Protein AF-0000000068838422 (afdb_homodimer)

Secondary structure (DSSP, 8-state):
-------------------EEEE----PPPHHHHHHHHTT-S--EEEEETTEEEEE-HHHHHHH-HHHHHHHHSS--TT---EETT--HHHHHHHHHHHHHS-EEEEGGGHHHHHHHHHHTT-HHHHHHHHHHHHHT--TTTHHHHHHHHHHTT-HHHHHHHHHHHHHTHHHHTTSHHHHTS-HHHHHHHHH-TT---S-HHHHHHHHHHHHHH-TTS-HHHHHHHHTTS-GGGS-HHHHHHTGGG-HHHHSSTTHHHHHHHHHHHHHHTS-----TTS-GGGG----TTTS---EEEEESTTS-EEEEEEE-TTS-EEE----------------/-------------------EEEE----PPPHHHHHHHHTT-S--EEEEETTEEEEE-HHHHHHH-HHHHHHHHSS--TT---EETT--HHHHHHHHHHHHHS-EEEEGGGHHHHHHHHHHTT-HHHHHHHHHHHHHT--TTTHHHHHHHHHHTT-HHHHHHHHHHHHHTHHHHTTSHHHHTS-HHHHHHHHH-TT---S-HHHHHHHHHHHHHH-TTS-HHHHHHHHTTS-GGGS-HHHHHHTGGG-HHHHSSTTHHHHHHHHHHHHHHTS-----TTS-GGGG----TTTS---EEEEESTTS-EEEEEEE-TTS-EEE----------------

Radius of gyration: 43.27 Å; Cα contacts (8 Å, |Δi|>4): 949; chains: 2; bounding box: 102×124×89 Å

pLDDT: mean 77.4, std 23.77, range [22.72, 98.5]

Solvent-accessible surface area (backbone atoms only — not comparable to full-atom values): 37097 Å² total; per-residue (Å²): 135,80,76,72,69,75,74,76,76,70,78,76,76,76,81,75,81,73,62,64,44,77,37,51,73,46,55,32,40,31,67,36,37,42,52,30,50,78,67,63,49,75,44,67,33,43,40,32,24,70,92,37,79,42,74,37,45,54,50,61,51,26,22,64,20,69,54,36,31,46,66,66,61,68,74,54,54,81,81,53,60,54,68,47,79,96,33,54,43,70,46,50,53,33,48,50,37,20,56,38,59,11,32,30,66,41,45,60,88,44,44,65,57,40,38,53,44,24,59,72,47,49,29,64,52,53,29,50,35,42,50,52,53,49,56,73,66,60,36,58,90,45,11,58,59,41,27,50,50,14,59,76,69,70,34,64,68,40,28,52,48,18,49,50,34,34,24,62,37,26,58,66,30,50,72,36,71,61,46,44,68,48,54,68,71,55,51,39,53,50,54,62,39,49,57,34,21,38,97,42,52,57,54,51,46,50,32,41,51,48,35,45,66,68,35,72,84,55,50,70,67,56,48,48,54,42,57,42,41,37,38,55,50,68,40,55,63,69,49,44,65,67,48,51,56,68,32,63,75,38,58,71,34,91,57,28,63,56,52,52,51,53,28,47,47,26,64,71,63,76,38,84,54,75,83,51,85,87,47,53,73,17,51,58,49,72,78,44,60,49,46,49,78,72,71,36,68,40,52,53,59,101,77,49,74,38,66,26,50,7,44,61,43,90,88,66,48,62,47,64,46,83,67,68,85,78,63,74,78,72,79,72,71,82,81,126,135,81,74,73,70,74,74,73,73,71,75,74,78,74,83,72,81,73,61,64,44,76,37,51,74,46,55,33,41,32,66,37,38,43,52,31,50,77,68,64,48,75,44,66,35,44,39,33,22,70,93,38,79,43,73,37,45,53,50,61,52,24,23,64,20,69,56,36,31,47,66,66,60,70,73,54,55,83,82,53,60,53,69,48,79,97,33,54,43,69,46,50,52,32,49,49,37,20,56,38,60,12,32,29,66,41,46,60,89,44,45,66,56,40,38,54,43,23,57,73,46,49,29,64,51,53,30,52,34,41,49,51,53,50,53,74,66,59,38,59,91,45,11,58,59,42,27,51,49,14,60,76,69,68,34,65,69,40,29,52,48,18,50,51,34,36,25,63,36,24,59,66,30,49,72,36,70,60,46,44,67,48,53,67,71,56,52,38,55,50,54,62,39,47,57,34,21,36,97,41,52,58,53,52,43,51,33,41,52,48,34,46,67,68,36,72,83,54,50,70,67,57,48,47,54,43,56,41,41,37,39,56,49,67,40,54,62,68,49,45,65,67,47,51,56,68,32,63,74,38,59,71,33,94,57,27,65,55,53,53,50,52,29,48,47,27,63,71,63,74,38,84,54,76,81,51,87,86,46,55,74,17,50,60,51,71,79,43,58,47,46,48,78,71,70,36,68,40,51,52,60,101,76,48,73,38,64,25,50,6,45,61,43,93,88,67,48,64,45,65,44,85,66,68,86,77,64,73,78,72,76,70,71,81,83,123

Nearest PDB structures (foldseek):
  8h37-assembly1_A  TM=8.220E-01  e=5.687E-12  Homo sapiens
  3i3n-assembly1_A  TM=7.147E-01  e=2.020E-12  Homo sapiens
  4ap2-assembly1_A  TM=6.860E-01  e=3.474E-12  Homo sapiens
  4apf-assembly1_A-2  TM=6.797E-01  e=4.905E-12  Homo sapiens
  8h37-assembly1_P  TM=6.971E-01  e=8.864E-12  Homo sapiens

Sequence (672 aa):
MASKRPRPAEPDRAAGERPTVTLNGGEPCPAGQVNLWRAGKLCDATVHADGRAFQVHRAVLAGASEFMTALFTSGMRDSDEPTISEVAGDVFSALLEWIYCGECRVEVALLGGMLDASSRLQLPSLQNATVEALVQGIGTSNAAQYWECGDAHNIPRLVEAAKAAALQSFGEFSTGVAFDALPVGRVCELLKSDDLMADSEEVVFRAAARWAAANSSASEEEVEAVYSLVKYSLLPAAFLSSVVEQDPPLATHPRGGWIVARSLKAHIDQAPSPRDPGLPTGWWAEERTASSGRVYKVYYGPNGEYAESGRISRNGSVILMQQDALKPASKGRPQRMASKRPRPAEPDRAAGERPTVTLNGGEPCPAGQVNLWRAGKLCDATVHADGRAFQVHRAVLAGASEFMTALFTSGMRDSDEPTISEVAGDVFSALLEWIYCGECRVEVALLGGMLDASSRLQLPSLQNATVEALVQGIGTSNAAQYWECGDAHNIPRLVEAAKAAALQSFGEFSTGVAFDALPVGRVCELLKSDDLMADSEEVVFRAAARWAAANSSASEEEVEAVYSLVKYSLLPAAFLSSVVEQDPPLATHPRGGWIVARSLKAHIDQAPSPRDPGLPTGWWAEERTASSGRVYKVYYGPNGEYAESGRISRNGSVILMQQDALKPASKGRPQR

InterPro domains:
  IPR000210 BTB/POZ domain [PF00651] (36-136)
  IPR000210 BTB/POZ domain [PS50097] (43-108)
  IPR000210 BTB/POZ domain [SM00225] (43-138)
  IPR011333 SKP1/BTB/POZ domain superfamily [G3DSA:3.30.710.10] (32-166)
  IPR011333 SKP1/BTB/POZ domain superfamily [SSF54695] (35-137)
  IPR011705 BTB/Kelch-associated [PF07707] (145-245)
  IPR011705 BTB/Kelch-associated [SM00875] (143-245)
  IPR030609 Kelch-like protein 33, BACK domain [cd18472] (141-206)

Organism: Emiliania huxleyi (strain CCMP1516) (NCBI:txid280463)

Foldseek 3Di:
DPPPPPDPDPPDDDPPPFDKDKFAQEDADDPVQLVCLVVLHPQQAWEAEPNDIGGHNLCLQLVQDVLSVCVSPVPDDSPDHHYDYPAHPLLVVQVVCCSHGRMGMDGPVCLLSNLVVCLVSVRVSRNVSSLVVLLVPAALVCLLVQLVSCVVSVPVSSVVSSLLRCQLPVLVNLPDVSLLPDDLVSLLVSLQALQRADLFLVSLQVSLLSSCVSCVVDDLVSSCSSNLSRQLLRDDLVCLVPPQCPRVSLVPDPCSVVLSVVSNVCVVVVHQPPCPVVRRPSPSDDRRPNNVPPQAQQQDDPVSPHTFRFDQDPVRDTHGDPDDPPDPPPPPDPDD/DPPPPPDDPPPDDDPPPQDKDKFAQEDADDPVQLVCLVVLHPQQAWEAEPNDIGGHNLCLQLVQDVLSVCVSPVPDDSPDHHYDYPAHPLLVVQVVCCSHGRMGMDGPVCLLSNLVVCLVSVRVSRNVSSLVVLLVVAALVCLLVQLVSCVVSVPVVSVVSSLLRCQLPVLVNLPDVSLLPDDLVSLLVSLQALQRADLFLVSLQVSLLSSCVSCVVDDLVSSCSSNLSRQLLRDDLVCLVPPQCPRVSLVPDPCSVVLSVVSNVCVVVVHQPPCPVVRRPSHSDDRRPNNVPPQAQQQDDPVSPHTFRFDQDPVRDTHGDPDDPPDPPPPPDPDD

Structure (mmCIF, N/CA/C/O backbone):
data_AF-0000000068838422-model_v1
#
loop_
_entity.id
_entity.type
_entity.pdbx_description
1 polymer 'BTB domain-containing protein'
#
loop_
_atom_site.group_PDB
_atom_site.id
_atom_site.type_symbol
_atom_site.label_atom_id
_atom_site.label_alt_id
_atom_site.label_comp_id
_atom_site.label_asym_id
_atom_site.label_entity_id
_atom_site.label_seq_id
_atom_site.pdbx_PDB_ins_code
_atom_site.Cartn_x
_atom_site.Cartn_y
_atom_site.Cartn_z
_atom_site.occupancy
_atom_site.B_iso_or_equiv
_atom_site.auth_seq_id
_atom_site.auth_comp_id
_atom_site.auth_asym_id
_atom_site.auth_atom_id
_atom_site.pdbx_PDB_model_num
ATOM 1 N N . MET A 1 1 ? 31.125 -52.062 40.375 1 23.75 1 MET A N 1
ATOM 2 C CA . MET A 1 1 ? 30 -51.969 39.438 1 23.75 1 MET A CA 1
ATOM 3 C C . MET A 1 1 ? 30.031 -50.656 38.688 1 23.75 1 MET A C 1
ATOM 5 O O . MET A 1 1 ? 30 -49.562 39.281 1 23.75 1 MET A O 1
ATOM 9 N N . ALA A 1 2 ? 30.766 -50.656 37.531 1 31.17 2 ALA A N 1
ATOM 10 C CA . ALA A 1 2 ? 31.25 -49.656 36.562 1 31.17 2 ALA A CA 1
ATOM 11 C C . ALA A 1 2 ? 30.078 -48.938 35.906 1 31.17 2 ALA A C 1
ATOM 13 O O . ALA A 1 2 ? 29.156 -49.562 35.375 1 31.17 2 ALA A O 1
ATOM 14 N N . SER A 1 3 ? 29.688 -47.781 36.562 1 28.62 3 SER A N 1
ATOM 15 C CA . SER A 1 3 ? 28.594 -46.875 36.219 1 28.62 3 SER A CA 1
ATOM 16 C C . SER A 1 3 ? 28.609 -46.531 34.75 1 28.62 3 SER A C 1
ATOM 18 O O . SER A 1 3 ? 29.594 -46 34.219 1 28.62 3 SER A O 1
ATOM 20 N N . LYS A 1 4 ? 28.234 -47.594 33.938 1 32.06 4 LYS A N 1
ATOM 21 C CA . LYS A 1 4 ? 28.234 -47.344 32.469 1 32.06 4 LYS A CA 1
ATOM 22 C C . LYS A 1 4 ? 27.641 -45.969 32.156 1 32.06 4 LYS A C 1
ATOM 24 O O . LYS A 1 4 ? 26.547 -45.625 32.594 1 32.06 4 LYS A O 1
ATOM 29 N N . ARG A 1 5 ? 28.547 -44.969 31.953 1 36.12 5 ARG A N 1
ATOM 30 C CA . ARG A 1 5 ? 28.25 -43.625 31.516 1 36.12 5 ARG A CA 1
ATOM 31 C C . ARG A 1 5 ? 27.266 -43.625 30.359 1 36.12 5 ARG A C 1
ATOM 33 O O . ARG A 1 5 ? 27.5 -44.25 29.328 1 36.12 5 ARG A O 1
ATOM 40 N N . PRO A 1 6 ? 25.969 -43.656 30.703 1 37.97 6 PRO A N 1
ATOM 41 C CA . PRO A 1 6 ? 25.109 -43.75 29.531 1 37.97 6 PRO A CA 1
ATOM 42 C C . PRO A 1 6 ? 25.578 -42.875 28.375 1 37.97 6 PRO A C 1
ATOM 44 O O . PRO A 1 6 ? 26.234 -41.844 28.609 1 37.97 6 PRO A O 1
ATOM 47 N N . ARG A 1 7 ? 25.781 -43.469 27.203 1 37.19 7 ARG A N 1
ATOM 48 C CA . ARG A 1 7 ? 26.203 -42.875 25.938 1 37.19 7 ARG A CA 1
ATOM 49 C C . ARG A 1 7 ? 25.406 -41.594 25.656 1 37.19 7 ARG A C 1
ATOM 51 O O . ARG A 1 7 ? 24.203 -41.562 25.875 1 37.19 7 ARG A O 1
ATOM 58 N N . PRO A 1 8 ? 26.094 -40.469 25.688 1 34.47 8 PRO A N 1
ATOM 59 C CA . PRO A 1 8 ? 25.406 -39.219 25.422 1 34.47 8 PRO A CA 1
ATOM 60 C C . PRO A 1 8 ? 24.422 -39.312 24.25 1 34.47 8 PRO A C 1
ATOM 62 O O . PRO A 1 8 ? 24.688 -40 23.281 1 34.47 8 PRO A O 1
ATOM 65 N N . ALA A 1 9 ? 23.125 -39.25 24.469 1 32.56 9 ALA A N 1
ATOM 66 C CA . ALA A 1 9 ? 22.078 -39.281 23.438 1 32.56 9 ALA A CA 1
ATOM 67 C C . ALA A 1 9 ? 22.516 -38.469 22.219 1 32.56 9 ALA A C 1
ATOM 69 O O . ALA A 1 9 ? 23.141 -37.406 22.344 1 32.56 9 ALA A O 1
ATOM 70 N N . GLU A 1 10 ? 22.938 -39.094 21.172 1 32.84 10 GLU A N 1
ATOM 71 C CA . GLU A 1 10 ? 23.266 -38.5 19.875 1 32.84 10 GLU A CA 1
ATOM 72 C C . GLU A 1 10 ? 22.312 -37.344 19.547 1 32.84 10 GLU A C 1
ATOM 74 O O . GLU A 1 10 ? 21.109 -37.438 19.734 1 32.84 10 GLU A O 1
ATOM 79 N N . PRO A 1 11 ? 22.75 -36.062 19.656 1 34.38 11 PRO A N 1
ATOM 80 C CA . PRO A 1 11 ? 21.844 -34.938 19.406 1 34.38 11 PRO A CA 1
ATOM 81 C C . PRO A 1 11 ? 20.859 -35.219 18.266 1 34.38 11 PRO A C 1
ATOM 83 O O . PRO A 1 11 ? 21.188 -35.938 17.328 1 34.38 11 PRO A O 1
ATOM 86 N N . ASP A 1 12 ? 19.562 -35.344 18.516 1 32.53 12 ASP A N 1
ATOM 87 C CA . ASP A 1 12 ? 18.438 -35.469 17.578 1 32.53 12 ASP A CA 1
ATOM 88 C C . ASP A 1 12 ? 18.719 -34.688 16.281 1 32.53 12 ASP A C 1
ATOM 90 O O . ASP A 1 12 ? 19.188 -33.562 16.328 1 32.53 12 ASP A O 1
ATOM 94 N N . ARG A 1 13 ? 19.094 -35.281 15.172 1 32.53 13 ARG A N 1
ATOM 95 C CA . ARG A 1 13 ? 19.234 -34.75 13.828 1 32.53 13 ARG A CA 1
ATOM 96 C C . ARG A 1 13 ? 18.328 -33.531 13.633 1 32.53 13 ARG A C 1
ATOM 98 O O . ARG A 1 13 ? 17.125 -33.594 13.883 1 32.53 13 ARG A O 1
ATOM 105 N N . ALA A 1 14 ? 18.766 -32.312 13.672 1 35.38 14 ALA A N 1
ATOM 106 C CA . ALA A 1 14 ? 18.172 -31.016 13.445 1 35.38 14 ALA A CA 1
ATOM 107 C C . ALA A 1 14 ? 17.031 -31.094 12.422 1 35.38 14 ALA A C 1
ATOM 109 O O . ALA A 1 14 ? 17.188 -31.688 11.359 1 35.38 14 ALA A O 1
ATOM 110 N N . ALA A 1 15 ? 15.711 -31.141 12.617 1 38.88 15 ALA A N 1
ATOM 111 C CA . ALA A 1 15 ? 14.484 -31.188 11.828 1 38.88 15 ALA A CA 1
ATOM 112 C C . ALA A 1 15 ? 14.664 -30.453 10.5 1 38.88 15 ALA A C 1
ATOM 114 O O . ALA A 1 15 ? 14.961 -29.266 10.469 1 38.88 15 ALA A O 1
ATOM 115 N N . GLY A 1 16 ? 15.234 -30.75 9.484 1 46.84 16 GLY A N 1
ATOM 116 C CA . GLY A 1 16 ? 15.625 -30.25 8.172 1 46.84 16 GLY A CA 1
ATOM 117 C C . GLY A 1 16 ? 14.672 -29.219 7.617 1 46.84 16 GLY A C 1
ATOM 118 O O . GLY A 1 16 ? 13.453 -29.406 7.652 1 46.84 16 GLY A O 1
ATOM 119 N N . GLU A 1 17 ? 14.898 -27.812 7.688 1 62.41 17 GLU A N 1
ATOM 120 C CA . GLU A 1 17 ? 14.172 -26.594 7.332 1 62.41 17 GLU A CA 1
ATOM 121 C C . GLU A 1 17 ? 13.453 -26.75 5.996 1 62.41 17 GLU A C 1
ATOM 123 O O . GLU A 1 17 ? 14.07 -27.109 4.992 1 62.41 17 GLU A O 1
ATOM 128 N N . ARG A 1 18 ? 12.172 -27.125 5.953 1 76.31 18 ARG A N 1
ATOM 129 C CA . ARG A 1 18 ? 11.367 -27.25 4.742 1 76.31 18 ARG A CA 1
ATOM 130 C C . ARG A 1 18 ? 11.484 -26 3.873 1 76.31 18 ARG A C 1
ATOM 132 O O . ARG A 1 18 ? 11.398 -24.875 4.371 1 76.31 18 ARG A O 1
ATOM 139 N N . PRO A 1 19 ? 11.969 -26.203 2.566 1 89.12 19 PRO A N 1
ATOM 140 C CA . PRO A 1 19 ? 12.117 -25.047 1.676 1 89.12 19 PRO A CA 1
ATOM 141 C C . PRO A 1 19 ? 10.828 -24.219 1.557 1 89.12 19 PRO A C 1
ATOM 143 O O . PRO A 1 19 ? 9.734 -24.781 1.494 1 89.12 19 PRO A O 1
ATOM 146 N N . THR A 1 20 ? 10.992 -22.953 1.799 1 93.88 20 THR A N 1
ATOM 147 C CA . THR A 1 20 ? 9.852 -22.047 1.7 1 93.88 20 THR A CA 1
ATOM 148 C C . THR A 1 20 ? 10.07 -21.031 0.588 1 93.88 20 THR A C 1
ATOM 150 O O . THR A 1 20 ? 11.203 -20.812 0.154 1 93.88 20 THR A O 1
ATOM 153 N N . VAL A 1 21 ? 8.992 -20.562 0.045 1 94.38 21 VAL A N 1
ATOM 154 C CA . VAL A 1 21 ? 9.008 -19.484 -0.948 1 94.38 21 VAL A CA 1
ATOM 155 C C . VAL A 1 21 ? 8.078 -18.359 -0.509 1 94.38 21 VAL A C 1
ATOM 157 O O . VAL A 1 21 ? 7.066 -18.609 0.153 1 94.38 21 VAL A O 1
ATOM 160 N N . THR A 1 22 ? 8.492 -17.156 -0.854 1 96.69 22 THR A N 1
ATOM 161 C CA . THR A 1 22 ? 7.652 -16 -0.561 1 96.69 22 THR A CA 1
ATOM 162 C C . THR A 1 22 ? 6.809 -15.625 -1.774 1 96.69 22 THR A C 1
ATOM 164 O O . THR A 1 22 ? 7.332 -15.469 -2.879 1 96.69 22 THR A O 1
ATOM 167 N N . LEU A 1 23 ? 5.504 -15.555 -1.594 1 97.44 23 LEU A N 1
ATOM 168 C CA . LEU A 1 23 ? 4.586 -15.109 -2.635 1 97.44 23 LEU A CA 1
ATOM 169 C C . LEU A 1 23 ? 4.18 -13.656 -2.414 1 97.44 23 LEU A C 1
ATOM 171 O O . LEU A 1 23 ? 3.664 -13.305 -1.35 1 97.44 23 LEU A O 1
ATOM 175 N N . ASN A 1 24 ? 4.434 -12.836 -3.418 1 96.19 24 ASN A N 1
ATOM 176 C CA . ASN A 1 24 ? 4.129 -11.414 -3.342 1 96.19 24 ASN A CA 1
ATOM 177 C C . ASN A 1 24 ? 2.977 -11.039 -4.273 1 96.19 24 ASN A C 1
ATOM 179 O O . ASN A 1 24 ? 2.24 -11.906 -4.738 1 96.19 24 ASN A O 1
ATOM 183 N N . GLY A 1 25 ? 2.693 -9.719 -4.34 1 94.75 25 GLY A N 1
ATOM 184 C CA . GLY A 1 25 ? 1.744 -9.234 -5.328 1 94.75 25 GLY A CA 1
ATOM 185 C C . GLY A 1 25 ? 0.389 -8.891 -4.738 1 94.75 25 GLY A C 1
ATOM 186 O O . GLY A 1 25 ? -0.526 -8.5 -5.465 1 94.75 25 GLY A O 1
ATOM 187 N N . GLY A 1 26 ? 0.21 -9.094 -3.482 1 95.62 26 GLY A N 1
ATOM 188 C CA . GLY A 1 26 ? -1.042 -8.719 -2.844 1 95.62 26 GLY A CA 1
ATOM 189 C C . GLY A 1 26 ? -1.088 -7.258 -2.434 1 95.62 26 GLY A C 1
ATOM 190 O O . GLY A 1 26 ? -0.073 -6.559 -2.488 1 95.62 26 GLY A O 1
ATOM 191 N N . GLU A 1 27 ? -2.295 -6.746 -2.146 1 95.81 27 GLU A N 1
ATOM 192 C CA . GLU A 1 27 ? -2.506 -5.418 -1.574 1 95.81 27 GLU A CA 1
ATOM 193 C C . GLU A 1 27 ? -2.627 -5.488 -0.055 1 95.81 27 GLU A C 1
ATOM 195 O O . GLU A 1 27 ? -3.67 -5.879 0.473 1 95.81 27 GLU A O 1
ATOM 200 N N . PRO A 1 28 ? -1.586 -5.059 0.592 1 96.56 28 PRO A N 1
ATOM 201 C CA . PRO A 1 28 ? -1.624 -5.199 2.049 1 96.56 28 PRO A CA 1
ATOM 202 C C . PRO A 1 28 ? -2.633 -4.262 2.709 1 96.56 28 PRO A C 1
ATOM 204 O O . PRO A 1 28 ? -2.84 -3.143 2.234 1 96.56 28 PRO A O 1
ATOM 207 N N . CYS A 1 29 ? -3.223 -4.719 3.693 1 97.5 29 CYS A N 1
ATOM 208 C CA . CYS A 1 29 ? -3.984 -3.852 4.586 1 97.5 29 CYS A CA 1
ATOM 209 C C . CYS A 1 29 ? -3.057 -2.941 5.383 1 97.5 29 CYS A C 1
ATOM 211 O O . CYS A 1 29 ? -1.869 -3.234 5.531 1 97.5 29 CYS A O 1
ATOM 213 N N . PRO A 1 30 ? -3.635 -1.806 5.875 1 96.69 30 PRO A N 1
ATOM 214 C CA . PRO A 1 30 ? -2.828 -0.974 6.773 1 96.69 30 PRO A CA 1
ATOM 215 C C . PRO A 1 30 ? -2.326 -1.738 7.996 1 96.69 30 PRO A C 1
ATOM 217 O O . PRO A 1 30 ? -3.016 -2.629 8.5 1 96.69 30 PRO A O 1
ATOM 220 N N . ALA A 1 31 ? -1.214 -1.3 8.469 1 96.12 31 ALA A N 1
ATOM 221 C CA . ALA A 1 31 ? -0.519 -2 9.539 1 96.12 31 ALA A CA 1
ATOM 222 C C . ALA A 1 31 ? -1.41 -2.133 10.773 1 96.12 31 ALA A C 1
ATOM 224 O O . ALA A 1 31 ? -1.403 -3.17 11.445 1 96.12 31 ALA A O 1
ATOM 225 N N . GLY A 1 32 ? -2.107 -1.144 11.039 1 95.69 32 GLY A N 1
ATOM 226 C CA . GLY A 1 32 ? -2.982 -1.193 12.203 1 95.69 32 GLY A CA 1
ATOM 227 C C . GLY A 1 32 ? -4.039 -2.277 12.109 1 95.69 32 GLY A C 1
ATOM 228 O O . GLY A 1 32 ? -4.34 -2.949 13.094 1 95.69 32 GLY A O 1
ATOM 229 N N . GLN A 1 33 ? -4.555 -2.422 10.953 1 95.94 33 GLN A N 1
ATOM 230 C CA . GLN A 1 33 ? -5.562 -3.453 10.727 1 95.94 33 GLN A CA 1
ATOM 231 C C . GLN A 1 33 ? -4.957 -4.848 10.836 1 95.94 33 GLN A C 1
ATOM 233 O O . GLN A 1 33 ? -5.578 -5.762 11.383 1 95.94 33 GLN A O 1
ATOM 238 N N . VAL A 1 34 ? -3.762 -5.02 10.32 1 97.69 34 VAL A N 1
ATOM 239 C CA . VAL A 1 34 ? -3.053 -6.289 10.406 1 97.69 34 VAL A CA 1
ATOM 240 C C . VAL A 1 34 ? -2.799 -6.645 11.867 1 97.69 34 VAL A C 1
ATOM 242 O O . VAL A 1 34 ? -2.986 -7.793 12.273 1 97.69 34 VAL A O 1
ATOM 245 N N . ASN A 1 35 ? -2.408 -5.641 12.609 1 97.06 35 ASN A N 1
ATOM 246 C CA . ASN A 1 35 ? -2.146 -5.855 14.031 1 97.06 35 ASN A CA 1
ATOM 247 C C . ASN A 1 35 ? -3.408 -6.289 14.773 1 97.06 35 ASN A C 1
ATOM 249 O O . ASN A 1 35 ? -3.35 -7.148 15.648 1 97.06 35 ASN A O 1
ATOM 253 N N . LEU A 1 36 ? -4.465 -5.684 14.414 1 96.31 36 LEU A N 1
ATOM 254 C CA . LEU A 1 36 ? -5.734 -6.07 15.023 1 96.31 36 LEU A CA 1
ATOM 255 C C . LEU A 1 36 ? -6.074 -7.52 14.688 1 96.31 36 LEU A C 1
ATOM 257 O O . LEU A 1 36 ? -6.504 -8.281 15.562 1 96.31 36 LEU A O 1
ATOM 261 N N . TRP A 1 37 ? -5.832 -7.945 13.469 1 97.38 37 TRP A N 1
ATOM 262 C CA . TRP A 1 37 ? -6.105 -9.305 13.023 1 97.38 37 TRP A CA 1
ATOM 263 C C . TRP A 1 37 ? -5.242 -10.312 13.789 1 97.38 37 TRP A C 1
ATOM 265 O O . TRP A 1 37 ? -5.75 -11.312 14.297 1 97.38 37 TRP A O 1
ATOM 275 N N . ARG A 1 38 ? -4.004 -9.984 13.883 1 96.81 38 ARG A N 1
ATOM 276 C CA . ARG A 1 38 ? -3.07 -10.883 14.562 1 96.81 38 ARG A CA 1
ATOM 277 C C . ARG A 1 38 ? -3.426 -11.023 16.047 1 96.81 38 ARG A C 1
ATOM 279 O O . ARG A 1 38 ? -3.23 -12.086 16.625 1 96.81 38 ARG A O 1
ATOM 286 N N . ALA A 1 39 ? -4.023 -9.992 16.562 1 95.06 39 ALA A N 1
ATOM 287 C CA . ALA A 1 39 ? -4.406 -10 17.969 1 95.06 39 ALA A CA 1
ATOM 288 C C . ALA A 1 39 ? -5.805 -10.586 18.156 1 95.06 39 ALA A C 1
ATOM 290 O O . ALA A 1 39 ? -6.281 -10.727 19.281 1 95.06 39 ALA A O 1
ATOM 291 N N . GLY A 1 40 ? -6.492 -10.93 17.078 1 94.62 40 GLY A N 1
ATOM 292 C CA . GLY A 1 40 ? -7.844 -11.453 17.141 1 94.62 40 GLY A CA 1
ATOM 293 C C . GLY A 1 40 ? -8.867 -10.422 17.578 1 94.62 40 GLY A C 1
ATOM 294 O O . GLY A 1 40 ? -9.906 -10.773 18.141 1 94.62 40 GLY A O 1
ATOM 295 N N . LYS A 1 41 ? -8.539 -9.125 17.391 1 93.06 41 LYS A N 1
ATOM 296 C CA . LYS A 1 41 ? -9.414 -8.047 17.844 1 93.06 41 LYS A CA 1
ATOM 297 C C . LYS A 1 41 ? -10.359 -7.609 16.719 1 93.06 41 LYS A C 1
ATOM 299 O O . LYS A 1 41 ? -9.945 -7.48 15.57 1 93.06 41 LYS A O 1
ATOM 304 N N . LEU A 1 42 ? -11.609 -7.496 17.094 1 91.56 42 LEU A N 1
ATOM 305 C CA . LEU A 1 42 ? -12.68 -6.973 16.25 1 91.56 42 LEU A CA 1
ATOM 306 C C . LEU A 1 42 ? -12.906 -7.879 15.039 1 91.56 42 LEU A C 1
ATOM 308 O O . LEU A 1 42 ? -13.336 -7.414 13.984 1 91.56 42 LEU A O 1
ATOM 312 N N . CYS A 1 43 ? -12.461 -9.086 15.102 1 93.38 43 CYS A N 1
ATOM 313 C CA . CYS A 1 43 ? -12.812 -10.047 14.062 1 93.38 43 CYS A CA 1
ATOM 314 C C . CYS A 1 43 ? -14.289 -10.406 14.117 1 93.38 43 CYS A C 1
ATOM 316 O O . CYS A 1 43 ? -14.773 -10.891 15.141 1 93.38 43 CYS A O 1
ATOM 318 N N . ASP A 1 44 ? -14.984 -10.188 13.086 1 90.19 44 ASP A N 1
ATOM 319 C CA . ASP A 1 44 ? -16.438 -10.328 13.117 1 90.19 44 ASP A CA 1
ATOM 320 C C . ASP A 1 44 ? -16.891 -11.57 12.352 1 90.19 44 ASP A C 1
ATOM 322 O O . ASP A 1 44 ? -18.078 -11.734 12.078 1 90.19 44 ASP A O 1
ATOM 326 N N . ALA A 1 45 ? -15.961 -12.445 11.969 1 92 45 ALA A N 1
ATOM 327 C CA . ALA A 1 45 ? -16.312 -13.688 11.297 1 92 45 ALA A CA 1
ATOM 328 C C . ALA A 1 45 ? -15.297 -14.789 11.617 1 92 45 ALA A C 1
ATOM 330 O O . ALA A 1 45 ? -14.141 -14.5 11.93 1 92 45 ALA A O 1
ATOM 331 N N . THR A 1 46 ? -15.758 -15.969 11.594 1 94.31 46 THR A N 1
ATOM 332 C CA . THR A 1 46 ? -14.93 -17.156 11.711 1 94.31 46 THR A CA 1
ATOM 333 C C . THR A 1 46 ? -15.094 -18.062 10.484 1 94.31 46 THR A C 1
ATOM 335 O O . THR A 1 46 ? -16.203 -18.422 10.117 1 94.31 46 THR A O 1
ATOM 338 N N . VAL A 1 47 ? -14.023 -18.344 9.852 1 94.38 47 VAL A N 1
ATOM 339 C CA . VAL A 1 47 ? -14.023 -19.203 8.672 1 94.38 47 VAL A CA 1
ATOM 340 C C . VAL A 1 47 ? -13.391 -20.547 9.008 1 94.38 47 VAL A C 1
ATOM 342 O O . VAL A 1 47 ? -12.359 -20.609 9.688 1 94.38 47 VAL A O 1
ATOM 345 N N . HIS A 1 48 ? -14.031 -21.609 8.547 1 94.75 48 HIS A N 1
ATOM 346 C CA . HIS A 1 48 ? -13.516 -22.953 8.805 1 94.75 48 HIS A CA 1
ATOM 347 C C . HIS A 1 48 ? -12.883 -23.547 7.547 1 94.75 48 HIS A C 1
ATOM 349 O O . HIS A 1 48 ? -13.453 -23.453 6.461 1 94.75 48 HIS A O 1
ATOM 355 N N . ALA A 1 49 ? -11.672 -24.062 7.684 1 93.81 49 ALA A N 1
ATOM 356 C CA . ALA A 1 49 ? -10.969 -24.766 6.625 1 93.81 49 ALA A CA 1
ATOM 357 C C . ALA A 1 49 ? -10.242 -26 7.176 1 93.81 49 ALA A C 1
ATOM 359 O O . ALA A 1 49 ? -9.398 -25.875 8.062 1 93.81 49 ALA A O 1
ATOM 360 N N . ASP A 1 50 ? -10.516 -27.156 6.684 1 94 50 ASP A N 1
ATOM 361 C CA . ASP A 1 50 ? -9.883 -28.406 7.082 1 94 50 ASP A CA 1
ATOM 362 C C . ASP A 1 50 ? -9.945 -28.609 8.594 1 94 50 ASP A C 1
ATOM 364 O O . ASP A 1 50 ? -8.93 -28.859 9.242 1 94 50 ASP A O 1
ATOM 368 N N . GLY A 1 51 ? -11.117 -28.297 9.195 1 91.38 51 GLY A N 1
ATOM 369 C CA . GLY A 1 51 ? -11.367 -28.5 10.617 1 91.38 51 GLY A CA 1
ATOM 370 C C . GLY A 1 51 ? -10.773 -27.422 11.492 1 91.38 51 GLY A C 1
ATOM 371 O O . GLY A 1 51 ? -10.914 -27.453 12.719 1 91.38 51 GLY A O 1
ATOM 372 N N . ARG A 1 52 ? -10.125 -26.516 10.938 1 95.44 52 ARG A N 1
ATOM 373 C CA . ARG A 1 52 ? -9.547 -25.406 11.688 1 95.44 52 ARG A CA 1
ATOM 374 C C . ARG A 1 52 ? -10.398 -24.141 11.555 1 95.44 52 ARG A C 1
ATOM 376 O O . ARG A 1 52 ? -10.977 -23.891 10.492 1 95.44 52 ARG A O 1
ATOM 383 N N . ALA A 1 53 ? -10.422 -23.406 12.633 1 96 53 ALA A N 1
ATOM 384 C CA . ALA A 1 53 ? -11.18 -22.156 12.656 1 96 53 ALA A CA 1
ATOM 385 C C . ALA A 1 53 ? -10.258 -20.953 12.586 1 96 53 ALA A C 1
ATOM 387 O O . ALA A 1 53 ? -9.242 -20.891 13.281 1 96 53 ALA A O 1
ATOM 388 N N . PHE A 1 54 ? -10.602 -19.969 11.719 1 96.75 54 PHE A N 1
ATOM 389 C CA . PHE A 1 54 ? -9.82 -18.766 11.539 1 96.75 54 PHE A CA 1
ATOM 390 C C . PHE A 1 54 ? -10.68 -17.516 11.766 1 96.75 54 PHE A C 1
ATOM 392 O O . PHE A 1 54 ? -11.703 -17.344 11.109 1 96.75 54 PHE A O 1
ATOM 399 N N . GLN A 1 55 ? -10.25 -16.719 12.734 1 96.31 55 GLN A N 1
ATOM 400 C CA . GLN A 1 55 ? -10.914 -15.445 12.961 1 96.31 55 GLN A CA 1
ATOM 401 C C . GLN A 1 55 ? -10.445 -14.391 11.961 1 96.31 55 GLN A C 1
ATOM 403 O O . GLN A 1 55 ? -9.242 -14.195 11.789 1 96.31 55 GLN A O 1
ATOM 408 N N . VAL A 1 56 ? -11.414 -13.727 11.289 1 96.38 56 VAL A N 1
ATOM 409 C CA . VAL A 1 56 ? -11.047 -12.773 10.25 1 96.38 56 VAL A CA 1
ATOM 410 C C . VAL A 1 56 ? -11.984 -11.57 10.297 1 96.38 56 VAL A C 1
ATOM 412 O O . VAL A 1 56 ? -13.008 -11.602 10.984 1 96.38 56 VAL A O 1
ATOM 415 N N . HIS A 1 57 ? -11.602 -10.484 9.773 1 95.44 57 HIS A N 1
ATOM 416 C CA . HIS A 1 57 ? -12.508 -9.375 9.492 1 95.44 57 HIS A CA 1
ATOM 417 C C . HIS A 1 57 ? -13.281 -9.602 8.195 1 95.44 57 HIS A C 1
ATOM 419 O O . HIS A 1 57 ? -12.688 -9.75 7.129 1 95.44 57 HIS A O 1
ATOM 425 N N . ARG A 1 58 ? -14.5 -9.602 8.219 1 93.88 58 ARG A N 1
ATOM 426 C CA . ARG A 1 58 ? -15.367 -9.922 7.094 1 93.88 58 ARG A CA 1
ATOM 427 C C . ARG A 1 58 ? -15.07 -9.023 5.898 1 93.88 58 ARG A C 1
ATOM 429 O O . ARG A 1 58 ? -14.953 -9.5 4.77 1 93.88 58 ARG A O 1
ATOM 436 N N . ALA A 1 59 ? -14.945 -7.766 6.172 1 94.12 59 ALA A N 1
ATOM 437 C CA . ALA A 1 59 ? -14.766 -6.785 5.102 1 94.12 59 ALA A CA 1
ATOM 438 C C . ALA A 1 59 ? -13.453 -7.02 4.363 1 94.12 59 ALA A C 1
ATOM 440 O O . ALA A 1 59 ? -13.359 -6.785 3.154 1 94.12 59 ALA A O 1
ATOM 441 N N . VAL A 1 60 ? -12.414 -7.457 5.098 1 97 60 VAL A N 1
ATOM 442 C CA . VAL A 1 60 ? -11.109 -7.699 4.488 1 97 60 VAL A CA 1
ATOM 443 C C . VAL A 1 60 ? -11.203 -8.867 3.512 1 97 60 VAL A C 1
ATOM 445 O O . VAL A 1 60 ? -10.773 -8.758 2.361 1 97 60 VAL A O 1
ATOM 448 N N . LEU A 1 61 ? -11.789 -9.984 3.93 1 96 61 LEU A N 1
ATOM 449 C CA . LEU A 1 61 ? -11.898 -11.148 3.061 1 96 61 LEU A CA 1
ATOM 450 C C . LEU A 1 61 ? -12.875 -10.883 1.914 1 96 61 LEU A C 1
ATOM 452 O O . LEU A 1 61 ? -12.594 -11.234 0.766 1 96 61 LEU A O 1
ATOM 456 N N . ALA A 1 62 ? -14.008 -10.242 2.246 1 95 62 ALA A N 1
ATOM 457 C CA . ALA A 1 62 ? -14.984 -9.922 1.21 1 95 62 ALA A CA 1
ATOM 458 C C . ALA A 1 62 ? -14.375 -9.031 0.134 1 95 62 ALA A C 1
ATOM 460 O O . ALA A 1 62 ? -14.688 -9.172 -1.051 1 95 62 ALA A O 1
ATOM 461 N N . GLY A 1 63 ? -13.5 -8.156 0.578 1 96 63 GLY A N 1
ATOM 462 C CA . GLY A 1 63 ? -12.883 -7.223 -0.354 1 96 63 GLY A CA 1
ATOM 463 C C . GLY A 1 63 ? -11.805 -7.855 -1.208 1 96 63 GLY A C 1
ATOM 464 O O . GLY A 1 63 ? -11.352 -7.262 -2.186 1 96 63 GLY A O 1
ATOM 465 N N . ALA A 1 64 ? -11.422 -9.039 -0.909 1 96.06 64 ALA A N 1
ATOM 466 C CA . ALA A 1 64 ? -10.273 -9.664 -1.564 1 96.06 64 ALA A CA 1
ATOM 467 C C . ALA A 1 64 ? -10.672 -10.266 -2.908 1 96.06 64 ALA A C 1
ATOM 469 O O . ALA A 1 64 ? -9.836 -10.398 -3.809 1 96.06 64 ALA A O 1
ATOM 470 N N . SER A 1 65 ? -11.922 -10.711 -3.057 1 94.56 65 SER A N 1
ATOM 471 C CA . SER A 1 65 ? -12.375 -11.312 -4.309 1 94.56 65 SER A CA 1
ATOM 472 C C . SER A 1 65 ? -13.898 -11.305 -4.402 1 94.56 65 SER A C 1
ATOM 474 O O . SER A 1 65 ? -14.586 -11.156 -3.389 1 94.56 65 SER A O 1
ATOM 476 N N . GLU A 1 66 ? -14.398 -11.492 -5.586 1 92.12 66 GLU A N 1
ATOM 477 C CA . GLU A 1 66 ? -15.844 -11.578 -5.789 1 92.12 66 GLU A CA 1
ATOM 478 C C . GLU A 1 66 ? -16.422 -12.82 -5.113 1 92.12 66 GLU A C 1
ATOM 480 O O . GLU A 1 66 ? -17.531 -12.781 -4.574 1 92.12 66 GLU A O 1
ATOM 485 N N . PHE A 1 67 ? -15.695 -13.922 -5.172 1 91.75 67 PHE A N 1
ATOM 486 C CA . PHE A 1 67 ? -16.109 -15.148 -4.496 1 91.75 67 PHE A CA 1
ATOM 487 C C . PHE A 1 67 ? -16.359 -14.898 -3.014 1 91.75 67 PHE A C 1
ATOM 489 O O . PHE A 1 67 ? -17.391 -15.266 -2.475 1 91.75 67 PHE A O 1
ATOM 496 N N . MET A 1 68 ? -15.445 -14.234 -2.381 1 92.06 68 MET A N 1
ATOM 497 C CA . MET A 1 68 ? -15.531 -13.984 -0.945 1 92.06 68 MET A CA 1
ATOM 498 C C . MET A 1 68 ? -16.609 -12.953 -0.638 1 92.06 68 MET A C 1
ATOM 500 O O . MET A 1 68 ? -17.266 -13.023 0.406 1 92.06 68 MET A O 1
ATOM 504 N N . THR A 1 69 ? -16.719 -11.945 -1.52 1 92.5 69 THR A N 1
ATOM 505 C CA . THR A 1 69 ? -17.812 -10.992 -1.368 1 92.5 69 THR A CA 1
ATOM 506 C C . THR A 1 69 ? -19.156 -11.719 -1.291 1 92.5 69 THR A C 1
ATOM 508 O O . THR A 1 69 ? -19.953 -11.461 -0.389 1 92.5 69 THR A O 1
ATOM 511 N N . ALA A 1 70 ? -19.375 -12.625 -2.189 1 89.94 70 ALA A N 1
ATOM 512 C CA . ALA A 1 70 ? -20.609 -13.391 -2.232 1 89.94 70 ALA A CA 1
ATOM 513 C C . ALA A 1 70 ? -20.75 -14.273 -0.995 1 89.94 70 ALA A C 1
ATOM 515 O O . ALA A 1 70 ? -21.844 -14.438 -0.459 1 89.94 70 ALA A O 1
ATOM 516 N N . LEU A 1 71 ? -19.688 -14.805 -0.596 1 87.56 71 LEU A N 1
ATOM 517 C CA . LEU A 1 71 ? -19.656 -15.688 0.569 1 87.56 71 LEU A CA 1
ATOM 518 C C . LEU A 1 71 ? -20.188 -14.961 1.806 1 87.56 71 LEU A C 1
ATOM 520 O O . LEU A 1 71 ? -20.891 -15.547 2.623 1 87.56 71 LEU A O 1
ATOM 524 N N . PHE A 1 72 ? -19.844 -13.648 1.915 1 89.75 72 PHE A N 1
ATOM 525 C CA . PHE A 1 72 ? -20.141 -12.922 3.145 1 89.75 72 PHE A CA 1
ATOM 526 C C . PHE A 1 72 ? -21.391 -12.055 2.979 1 89.75 72 PHE A C 1
ATOM 528 O O . PHE A 1 72 ? -21.891 -11.5 3.955 1 89.75 72 PHE A O 1
ATOM 535 N N . THR A 1 73 ? -21.844 -11.828 1.775 1 84.19 73 THR A N 1
ATOM 536 C CA . THR A 1 73 ? -23 -10.953 1.571 1 84.19 73 THR A CA 1
ATOM 537 C C . THR A 1 73 ? -24.234 -11.766 1.236 1 84.19 73 THR A C 1
ATOM 539 O O . THR A 1 73 ? -25.359 -11.266 1.324 1 84.19 73 THR A O 1
ATOM 542 N N . SER A 1 74 ? -24.188 -12.938 0.633 1 75.31 74 SER A N 1
ATOM 543 C CA . SER A 1 74 ? -25.297 -13.75 0.143 1 75.31 74 SER A CA 1
ATOM 544 C C . SER A 1 74 ? -26.172 -14.258 1.292 1 75.31 74 SER A C 1
ATOM 546 O O . SER A 1 74 ? -26.547 -15.43 1.318 1 75.31 74 SER A O 1
ATOM 548 N N . GLY A 1 75 ? -26.688 -13.422 2.074 1 65.69 75 GLY A N 1
ATOM 549 C CA . GLY A 1 75 ? -27.766 -13.781 2.979 1 65.69 75 GLY A CA 1
ATOM 550 C C . GLY A 1 75 ? -27.297 -14.5 4.227 1 65.69 75 GLY A C 1
ATOM 551 O O . GLY A 1 75 ? -28.078 -15.148 4.914 1 65.69 75 GLY A O 1
ATOM 552 N N . MET A 1 76 ? -26.047 -14.695 4.41 1 62.47 76 MET A N 1
ATOM 553 C CA . MET A 1 76 ? -25.562 -15.328 5.633 1 62.47 76 MET A CA 1
ATOM 554 C C . MET A 1 76 ? -25.781 -14.422 6.84 1 62.47 76 MET A C 1
ATOM 556 O O . MET A 1 76 ? -25.656 -13.203 6.734 1 62.47 76 MET A O 1
ATOM 560 N N . ARG A 1 77 ? -26.438 -15.148 7.77 1 59.56 77 ARG A N 1
ATOM 561 C CA . ARG A 1 77 ? -26.594 -14.453 9.039 1 59.56 77 ARG A CA 1
ATOM 562 C C . ARG A 1 77 ? -25.234 -14.141 9.664 1 59.56 77 ARG A C 1
ATOM 564 O O . ARG A 1 77 ? -24.25 -14.836 9.398 1 59.56 77 ARG A O 1
ATOM 571 N N . ASP A 1 78 ? -24.984 -12.938 10.344 1 57.66 78 ASP A N 1
ATOM 572 C CA . ASP A 1 78 ? -23.75 -12.531 11.031 1 57.66 78 ASP A CA 1
ATOM 573 C C . ASP A 1 78 ? -23.156 -13.695 11.812 1 57.66 78 ASP A C 1
ATOM 575 O O . ASP A 1 78 ? -21.938 -13.789 11.953 1 57.66 78 ASP A O 1
ATOM 579 N N . SER A 1 79 ? -24.016 -14.562 12.172 1 61.56 79 SER A N 1
ATOM 580 C CA . SER A 1 79 ? -23.609 -15.664 13.039 1 61.56 79 SER A CA 1
ATOM 581 C C . SER A 1 79 ? -23.141 -16.859 12.219 1 61.56 79 SER A C 1
ATOM 583 O O . SER A 1 79 ? -22.469 -17.75 12.75 1 61.56 79 SER A O 1
ATOM 585 N N . ASP A 1 80 ? -23.312 -16.75 10.945 1 70.62 80 ASP A N 1
ATOM 586 C CA . ASP A 1 80 ? -22.922 -17.906 10.125 1 70.62 80 ASP A CA 1
ATOM 587 C C . ASP A 1 80 ? -21.422 -17.922 9.891 1 70.62 80 ASP A C 1
ATOM 589 O O . ASP A 1 80 ? -20.797 -16.875 9.672 1 70.62 80 ASP A O 1
ATOM 593 N N . GLU A 1 81 ? -20.891 -19.094 10.289 1 82.81 81 GLU A N 1
ATOM 594 C CA . GLU A 1 81 ? -19.469 -19.312 10.055 1 82.81 81 GLU A CA 1
ATOM 595 C C . GLU A 1 81 ? -19.234 -20.062 8.75 1 82.81 81 GLU A C 1
ATOM 597 O O . GLU A 1 81 ? -19.5 -21.266 8.68 1 82.81 81 GLU A O 1
ATOM 602 N N . PRO A 1 82 ? -18.828 -19.312 7.715 1 87.44 82 PRO A N 1
ATOM 603 C CA . PRO A 1 82 ? -18.594 -19.969 6.43 1 87.44 82 PRO A CA 1
ATOM 604 C C . PRO A 1 82 ? -17.484 -21.016 6.496 1 87.44 82 PRO A C 1
ATOM 606 O O . PRO A 1 82 ? -16.547 -20.875 7.285 1 87.44 82 PRO A O 1
ATOM 609 N N . THR A 1 83 ? -17.688 -22.094 5.688 1 88.12 83 THR A N 1
ATOM 610 C CA . THR A 1 83 ? -16.688 -23.156 5.559 1 88.12 83 THR A CA 1
ATOM 611 C C . THR A 1 83 ? -16.125 -23.203 4.141 1 88.12 83 THR A C 1
ATOM 613 O O . THR A 1 83 ? -16.875 -23.203 3.168 1 88.12 83 THR A O 1
ATOM 616 N N . ILE A 1 84 ? -14.891 -23.109 4.098 1 89.69 84 ILE A N 1
ATOM 617 C CA . ILE A 1 84 ? -14.219 -23.297 2.816 1 89.69 84 ILE A CA 1
ATOM 618 C C . ILE A 1 84 ? -13.758 -24.75 2.678 1 89.69 84 ILE A C 1
ATOM 620 O O . ILE A 1 84 ? -12.875 -25.188 3.408 1 89.69 84 ILE A O 1
ATOM 624 N N . SER A 1 85 ? -14.312 -25.391 1.75 1 88.5 85 SER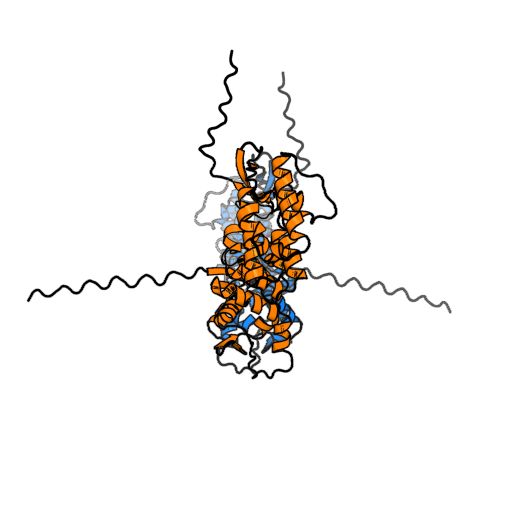 A N 1
ATOM 625 C CA . SER A 1 85 ? -14.039 -26.812 1.556 1 88.5 85 SER A CA 1
ATOM 626 C C . SER A 1 85 ? -12.812 -27.016 0.672 1 88.5 85 SER A C 1
ATOM 628 O O . SER A 1 85 ? -12.484 -26.156 -0.155 1 88.5 85 SER A O 1
ATOM 630 N N . GLU A 1 86 ? -12.086 -28.078 0.896 1 87.06 86 GLU A N 1
ATOM 631 C CA . GLU A 1 86 ? -11.039 -28.578 0.013 1 87.06 86 GLU A CA 1
ATOM 632 C C . GLU A 1 86 ? -9.797 -27.688 0.073 1 87.06 86 GLU A C 1
ATOM 634 O O . GLU A 1 86 ? -9.086 -27.547 -0.921 1 87.06 86 GLU A O 1
ATOM 639 N N . VAL A 1 87 ? -9.734 -26.938 1.105 1 92.38 87 VAL A N 1
ATOM 640 C CA . VAL A 1 87 ? -8.516 -26.172 1.332 1 92.38 87 VAL A CA 1
ATOM 641 C C . VAL A 1 87 ? -7.887 -26.578 2.66 1 92.38 87 VAL A C 1
ATOM 643 O O . VAL A 1 87 ? -8.547 -26.562 3.701 1 92.38 87 VAL A O 1
ATOM 646 N N . ALA A 1 88 ? -6.633 -27 2.561 1 93.94 88 ALA A N 1
ATOM 647 C CA . ALA A 1 88 ? -5.902 -27.375 3.768 1 93.94 88 ALA A CA 1
ATOM 648 C C . ALA A 1 88 ? -5.73 -26.188 4.699 1 93.94 88 ALA A C 1
ATOM 650 O O . ALA A 1 88 ? -5.586 -25.047 4.242 1 93.94 88 ALA A O 1
ATOM 651 N N . GLY A 1 89 ? -5.668 -26.438 5.992 1 95.62 89 GLY A N 1
ATOM 652 C CA . GLY A 1 89 ? -5.543 -25.391 6.996 1 95.62 89 GLY A CA 1
ATOM 653 C C . GLY A 1 89 ? -4.301 -24.531 6.812 1 95.62 89 GLY A C 1
ATOM 654 O O . GLY A 1 89 ? -4.367 -23.312 6.902 1 95.62 89 GLY A O 1
ATOM 655 N N . ASP A 1 90 ? -3.211 -25.219 6.551 1 96 90 ASP A N 1
ATOM 656 C CA . ASP A 1 90 ? -1.949 -24.5 6.395 1 96 90 ASP A CA 1
ATOM 657 C C . ASP A 1 90 ? -1.984 -23.594 5.164 1 96 90 ASP A C 1
ATOM 659 O O . ASP A 1 90 ? -1.449 -22.484 5.188 1 96 90 ASP A O 1
ATOM 663 N N . VAL A 1 91 ? -2.594 -24.062 4.156 1 96.69 91 VAL A N 1
ATOM 664 C CA . VAL A 1 91 ? -2.73 -23.281 2.936 1 96.69 91 VAL A CA 1
ATOM 665 C C . VAL A 1 91 ? -3.605 -22.062 3.201 1 96.69 91 VAL A C 1
ATOM 667 O O . VAL A 1 91 ? -3.254 -20.938 2.818 1 96.69 91 VAL A O 1
ATOM 670 N N . PHE A 1 92 ? -4.703 -22.297 3.939 1 97.56 92 PHE A N 1
ATOM 671 C CA . PHE A 1 92 ? -5.613 -21.188 4.219 1 97.56 92 PHE A CA 1
ATOM 672 C C . PHE A 1 92 ? -4.945 -20.141 5.113 1 97.56 92 PHE A C 1
ATOM 674 O O . PHE A 1 92 ? -5.145 -18.938 4.93 1 97.56 92 PHE A O 1
ATOM 681 N N . SER A 1 93 ? -4.203 -20.625 6.043 1 97.5 93 SER A N 1
ATOM 682 C CA . SER A 1 93 ? -3.457 -19.719 6.914 1 97.5 93 SER A CA 1
ATOM 683 C C . SER A 1 93 ? -2.514 -18.828 6.109 1 97.5 93 SER A C 1
ATOM 685 O O . SER A 1 93 ? -2.467 -17.625 6.316 1 97.5 93 SER A O 1
ATOM 687 N N . ALA A 1 94 ? -1.753 -19.422 5.207 1 97.62 94 ALA A N 1
ATOM 688 C CA . ALA A 1 94 ? -0.844 -18.656 4.352 1 97.62 94 ALA A CA 1
ATOM 689 C C . ALA A 1 94 ? -1.614 -17.703 3.451 1 97.62 94 ALA A C 1
ATOM 691 O O . ALA A 1 94 ? -1.167 -16.578 3.203 1 97.62 94 ALA A O 1
ATOM 692 N N . LEU A 1 95 ? -2.717 -18.156 2.977 1 97.88 95 LEU A N 1
ATOM 693 C CA . LEU A 1 95 ? -3.578 -17.344 2.127 1 97.88 95 LEU A CA 1
ATOM 694 C C . LEU A 1 95 ? -4.066 -16.109 2.877 1 97.88 95 LEU A C 1
ATOM 696 O O . LEU A 1 95 ? -4.062 -15.008 2.332 1 97.88 95 LEU A O 1
ATOM 700 N N . LEU A 1 96 ? -4.465 -16.266 4.133 1 97.94 96 LEU A N 1
ATOM 701 C CA . LEU A 1 96 ? -4.898 -15.141 4.957 1 97.94 96 LEU A CA 1
ATOM 702 C C . LEU A 1 96 ? -3.77 -14.133 5.137 1 97.94 96 LEU A C 1
ATOM 704 O O . LEU A 1 96 ? -3.994 -12.922 5.059 1 97.94 96 LEU A O 1
ATOM 708 N N . GLU A 1 97 ? -2.619 -14.672 5.375 1 98.12 97 GLU A N 1
ATOM 709 C CA . GLU A 1 97 ? -1.462 -13.789 5.492 1 98.12 97 GLU A CA 1
ATOM 710 C C . GLU A 1 97 ? -1.264 -12.969 4.223 1 98.12 97 GLU A C 1
ATOM 712 O O . GLU A 1 97 ? -0.955 -11.781 4.289 1 98.12 97 GLU A O 1
ATOM 717 N N . TRP A 1 98 ? -1.412 -13.578 3.09 1 98.5 98 TRP A N 1
ATOM 718 C CA . TRP A 1 98 ? -1.27 -12.891 1.813 1 98.5 98 TRP A CA 1
ATOM 719 C C . TRP A 1 98 ? -2.33 -11.805 1.661 1 98.5 98 TRP A C 1
ATOM 721 O O . TRP A 1 98 ? -2.041 -10.711 1.178 1 98.5 98 TRP A O 1
ATOM 731 N N . ILE A 1 99 ? -3.502 -12.117 2.064 1 98.19 99 ILE A N 1
ATOM 732 C CA . ILE A 1 99 ? -4.602 -11.164 1.935 1 98.19 99 ILE A CA 1
ATOM 733 C C . ILE A 1 99 ? -4.363 -9.969 2.85 1 98.19 99 ILE A C 1
ATOM 735 O O . ILE A 1 99 ? -4.531 -8.82 2.434 1 98.19 99 ILE A O 1
ATOM 739 N N . TYR A 1 100 ? -3.932 -10.195 4.082 1 98.25 100 TYR A N 1
ATOM 740 C CA . TYR A 1 100 ? -3.762 -9.133 5.062 1 98.25 100 TYR A CA 1
ATOM 741 C C . TYR A 1 100 ? -2.461 -8.375 4.828 1 98.25 100 TYR A C 1
ATOM 743 O O . TYR A 1 100 ? -2.416 -7.145 4.961 1 98.25 100 TYR A O 1
ATOM 751 N N . CYS A 1 101 ? -1.439 -9.062 4.477 1 97.88 101 CYS A N 1
ATOM 752 C CA . CYS A 1 101 ? -0.105 -8.477 4.512 1 97.88 101 CYS A CA 1
ATOM 753 C C . CYS A 1 101 ? 0.413 -8.219 3.102 1 97.88 101 CYS A C 1
ATOM 755 O O . CYS A 1 101 ? 1.438 -7.555 2.926 1 97.88 101 CYS A O 1
ATOM 757 N N . GLY A 1 102 ? -0.245 -8.75 2.105 1 97.5 102 GLY A N 1
ATOM 758 C CA . GLY A 1 102 ? 0.187 -8.547 0.733 1 97.5 102 GLY A CA 1
ATOM 759 C C . GLY A 1 102 ? 1.241 -9.539 0.282 1 97.5 102 GLY A C 1
ATOM 760 O O . GLY A 1 102 ? 1.666 -9.516 -0.875 1 97.5 102 GLY A O 1
ATOM 761 N N . GLU A 1 103 ? 1.705 -10.344 1.189 1 97.69 103 GLU A N 1
ATOM 762 C CA . GLU A 1 103 ? 2.678 -11.398 0.922 1 97.69 103 GLU A CA 1
ATOM 763 C C . GLU A 1 103 ? 2.562 -12.523 1.943 1 97.69 103 GLU A C 1
ATOM 765 O O . GLU A 1 103 ? 1.953 -12.352 3.002 1 97.69 103 GLU A O 1
ATOM 770 N N . CYS A 1 104 ? 3.064 -13.68 1.595 1 97.88 104 CYS A N 1
ATOM 771 C CA . CYS A 1 104 ? 3.082 -14.789 2.537 1 97.88 104 CYS A CA 1
ATOM 772 C C . CYS A 1 104 ? 4.227 -15.75 2.23 1 97.88 104 CYS A C 1
ATOM 774 O O . CYS A 1 104 ? 4.75 -15.766 1.113 1 97.88 104 CYS A O 1
ATOM 776 N N . ARG A 1 105 ? 4.629 -16.422 3.193 1 96.56 105 ARG A N 1
ATOM 777 C CA . ARG A 1 105 ? 5.613 -17.484 3.07 1 96.56 105 ARG A CA 1
ATOM 778 C C . ARG A 1 105 ? 4.941 -18.859 3.094 1 96.56 105 ARG A C 1
ATOM 780 O O . ARG A 1 105 ? 4.125 -19.141 3.975 1 96.56 105 ARG A O 1
ATOM 787 N N . VAL A 1 106 ? 5.227 -19.672 2.102 1 95.94 106 VAL A N 1
ATOM 788 C CA . VAL A 1 106 ? 4.574 -20.969 1.995 1 95.94 106 VAL A CA 1
ATOM 789 C C . VAL A 1 106 ? 5.621 -22.047 1.724 1 95.94 106 VAL A C 1
ATOM 791 O O . VAL A 1 106 ? 6.586 -21.812 0.995 1 95.94 106 VAL A O 1
ATOM 794 N N . GLU A 1 107 ? 5.445 -23.188 2.332 1 94.12 107 GLU A N 1
ATOM 795 C CA . GLU A 1 107 ? 6.281 -24.328 2.012 1 94.12 107 GLU A CA 1
ATOM 796 C C . GLU A 1 107 ? 6.078 -24.781 0.566 1 94.12 107 GLU A C 1
ATOM 798 O O . GLU A 1 107 ? 4.949 -24.797 0.07 1 94.12 107 GLU A O 1
ATOM 803 N N . VAL A 1 108 ? 7.18 -25.172 -0.038 1 89.12 108 VAL A N 1
ATOM 804 C CA . VAL A 1 108 ? 7.141 -25.578 -1.439 1 89.12 108 VAL A CA 1
ATOM 805 C C . VAL A 1 108 ? 6.141 -26.719 -1.624 1 89.12 108 VAL A C 1
ATOM 807 O O . VAL A 1 108 ? 5.426 -26.766 -2.627 1 89.12 108 VAL A O 1
ATOM 810 N N . ALA A 1 109 ? 6.051 -27.562 -0.65 1 86.94 109 ALA A N 1
ATOM 811 C CA . ALA A 1 109 ? 5.168 -28.734 -0.714 1 86.94 109 ALA A CA 1
ATOM 812 C C . ALA A 1 109 ? 3.703 -28.312 -0.748 1 86.94 109 ALA A C 1
ATOM 814 O O . ALA A 1 109 ? 2.834 -29.078 -1.146 1 86.94 109 ALA A O 1
ATOM 815 N N . LEU A 1 110 ? 3.412 -27.047 -0.393 1 91.81 110 LEU A N 1
ATOM 816 C CA . LEU A 1 110 ? 2.033 -26.594 -0.277 1 91.81 110 LEU A CA 1
ATOM 817 C C . LEU A 1 110 ? 1.636 -25.75 -1.487 1 91.81 110 LEU A C 1
ATOM 819 O O . LEU A 1 110 ? 0.486 -25.328 -1.6 1 91.81 110 LEU A O 1
ATOM 823 N N . LEU A 1 111 ? 2.484 -25.594 -2.42 1 91.75 111 LEU A N 1
ATOM 824 C CA . LEU A 1 111 ? 2.246 -24.719 -3.559 1 91.75 111 LEU A CA 1
ATOM 825 C C . LEU A 1 111 ? 1.105 -25.25 -4.422 1 91.75 111 LEU A C 1
ATOM 827 O O . LEU A 1 111 ? 0.329 -24.469 -4.977 1 91.75 111 LEU A O 1
ATOM 831 N N . GLY A 1 112 ? 1.065 -26.531 -4.551 1 87.5 112 GLY A N 1
ATOM 832 C CA . GLY A 1 112 ? -0.063 -27.078 -5.281 1 87.5 112 GLY A CA 1
ATOM 833 C C . GLY A 1 112 ? -1.403 -26.734 -4.66 1 87.5 112 GLY A C 1
ATOM 834 O O . GLY A 1 112 ? -2.334 -26.328 -5.359 1 87.5 112 GLY A O 1
ATOM 835 N N . GLY A 1 113 ? -1.457 -26.891 -3.35 1 90.94 113 GLY A N 1
ATOM 836 C CA . GLY A 1 113 ? -2.658 -26.5 -2.627 1 90.94 113 GLY A CA 1
ATOM 837 C C . GLY A 1 113 ? -2.984 -25.031 -2.742 1 90.94 113 GLY A C 1
ATOM 838 O O . GLY A 1 113 ? -4.152 -24.656 -2.83 1 90.94 113 GLY A O 1
ATOM 839 N N . MET A 1 114 ? -1.983 -24.25 -2.756 1 94.94 114 MET A N 1
ATOM 840 C CA . MET A 1 114 ? -2.156 -22.812 -2.896 1 94.94 114 MET A CA 1
ATOM 841 C C . MET A 1 114 ? -2.734 -22.469 -4.266 1 94.94 114 MET A C 1
ATOM 843 O O . MET A 1 114 ? -3.59 -21.578 -4.379 1 94.94 114 MET A O 1
ATOM 847 N N . LEU A 1 115 ? -2.219 -23.125 -5.246 1 92.06 115 LEU A N 1
ATOM 848 C CA . LEU A 1 115 ? -2.73 -22.906 -6.594 1 92.06 115 LEU A CA 1
ATOM 849 C C . LEU A 1 115 ? -4.211 -23.25 -6.676 1 92.06 115 LEU A C 1
ATOM 851 O O . LEU A 1 115 ? -5.008 -22.484 -7.219 1 92.06 115 LEU A O 1
ATOM 855 N N . ASP A 1 116 ? -4.59 -24.375 -6.098 1 90.12 116 ASP A N 1
ATOM 856 C CA . ASP A 1 116 ? -5.988 -24.797 -6.07 1 90.12 116 ASP A CA 1
ATOM 857 C C . ASP A 1 116 ? -6.852 -23.766 -5.328 1 90.12 116 ASP A C 1
ATOM 859 O O . ASP A 1 116 ? -7.906 -23.375 -5.816 1 90.12 116 ASP A O 1
ATOM 863 N N . ALA A 1 117 ? -6.375 -23.359 -4.207 1 93.94 117 ALA A N 1
ATOM 864 C CA . ALA A 1 117 ? -7.117 -22.438 -3.359 1 93.94 117 ALA A CA 1
ATOM 865 C C . ALA A 1 117 ? -7.277 -21.078 -4.039 1 93.94 117 ALA A C 1
ATOM 867 O O . ALA A 1 117 ? -8.367 -20.5 -4.039 1 93.94 117 ALA A O 1
ATOM 868 N N . SER A 1 118 ? -6.184 -20.562 -4.59 1 94.88 118 SER A N 1
ATOM 869 C CA . SER A 1 118 ? -6.227 -19.266 -5.242 1 94.88 118 SER A CA 1
ATOM 870 C C . SER A 1 118 ? -7.172 -19.281 -6.438 1 94.88 118 SER A C 1
ATOM 872 O O . SER A 1 118 ? -7.828 -18.281 -6.727 1 94.88 118 SER A O 1
ATOM 874 N N . SER A 1 119 ? -7.211 -20.375 -7.164 1 90.19 119 SER A N 1
ATOM 875 C CA . SER A 1 119 ? -8.141 -20.531 -8.281 1 90.19 119 SER A CA 1
ATOM 876 C C . SER A 1 119 ? -9.586 -20.594 -7.789 1 90.19 119 SER A C 1
ATOM 878 O O . SER A 1 119 ? -10.453 -19.891 -8.312 1 90.19 119 SER A O 1
ATOM 880 N N . ARG A 1 120 ? -9.812 -21.344 -6.812 1 89.75 120 ARG A N 1
ATOM 881 C CA . ARG A 1 120 ? -11.148 -21.531 -6.27 1 89.75 120 ARG A CA 1
ATOM 882 C C . ARG A 1 120 ? -11.695 -20.234 -5.688 1 89.75 120 ARG A C 1
ATOM 884 O O . ARG A 1 120 ? -12.867 -19.906 -5.883 1 89.75 120 ARG A O 1
ATOM 891 N N . LEU A 1 121 ? -10.898 -19.547 -4.961 1 94 121 LEU A N 1
ATOM 892 C CA . LEU A 1 121 ? -11.328 -18.344 -4.258 1 94 121 LEU A CA 1
ATOM 893 C C . LEU A 1 121 ? -11.195 -17.109 -5.152 1 94 121 LEU A C 1
ATOM 895 O O . LEU A 1 121 ? -11.445 -15.984 -4.715 1 94 121 LEU A O 1
ATOM 899 N N . GLN A 1 122 ? -10.734 -17.297 -6.367 1 93.25 122 GLN A N 1
ATOM 900 C CA . GLN A 1 122 ? -10.664 -16.25 -7.395 1 93.25 122 GLN A CA 1
ATOM 901 C C . GLN A 1 122 ? -9.719 -15.133 -6.973 1 93.25 122 GLN A C 1
ATOM 903 O O . GLN A 1 122 ? -10.102 -13.961 -6.98 1 93.25 122 GLN A O 1
ATOM 908 N N . LEU A 1 123 ? -8.547 -15.484 -6.691 1 96.12 123 LEU A N 1
ATOM 909 C CA . LEU A 1 123 ? -7.477 -14.555 -6.371 1 96.12 123 LEU A CA 1
ATOM 910 C C . LEU A 1 123 ? -6.402 -14.57 -7.449 1 96.12 123 LEU A C 1
ATOM 912 O O . LEU A 1 123 ? -5.348 -15.18 -7.273 1 96.12 123 LEU A O 1
ATOM 916 N N . PRO A 1 124 ? -6.59 -13.805 -8.484 1 94.19 124 PRO A N 1
ATOM 917 C CA . PRO A 1 124 ? -5.723 -13.922 -9.656 1 94.19 124 PRO A CA 1
ATOM 918 C C . PRO A 1 124 ? -4.273 -13.539 -9.367 1 94.19 124 PRO A C 1
ATOM 920 O O . PRO A 1 124 ? -3.35 -14.164 -9.891 1 94.19 124 PRO A O 1
ATOM 923 N N . SER A 1 125 ? -4.062 -12.5 -8.57 1 96.5 125 SER A N 1
ATOM 924 C CA . SER A 1 125 ? -2.695 -12.086 -8.273 1 96.5 125 SER A CA 1
ATOM 925 C C . SER A 1 125 ? -1.943 -13.172 -7.508 1 96.5 125 SER A C 1
ATOM 927 O O . SER A 1 125 ? -0.758 -13.398 -7.754 1 96.5 125 SER A O 1
ATOM 929 N N . LEU A 1 126 ? -2.598 -13.734 -6.629 1 97.25 126 LEU A N 1
ATOM 930 C CA . LEU A 1 126 ? -1.979 -14.82 -5.871 1 97.25 126 LEU A CA 1
ATOM 931 C C . LEU A 1 126 ? -1.737 -16.031 -6.762 1 97.25 126 LEU A C 1
ATOM 933 O O . LEU A 1 126 ? -0.703 -16.688 -6.645 1 97.25 126 LEU A O 1
ATOM 937 N N . GLN A 1 127 ? -2.707 -16.375 -7.594 1 94.25 127 GLN A N 1
ATOM 938 C CA . GLN A 1 127 ? -2.549 -17.469 -8.539 1 94.25 127 GLN A CA 1
ATOM 939 C C . GLN A 1 127 ? -1.313 -17.281 -9.414 1 94.25 127 GLN A C 1
ATOM 941 O O . GLN A 1 127 ? -0.515 -18.203 -9.586 1 94.25 127 GLN A O 1
ATOM 946 N N . ASN A 1 128 ? -1.187 -16.094 -9.867 1 94.5 128 ASN A N 1
ATOM 947 C CA . ASN A 1 128 ? -0.036 -15.781 -10.711 1 94.5 128 ASN A CA 1
ATOM 948 C C . ASN A 1 128 ? 1.276 -15.938 -9.945 1 94.5 128 ASN A C 1
ATOM 950 O O . ASN A 1 128 ? 2.238 -16.5 -10.469 1 94.5 128 ASN A O 1
ATOM 954 N N . ALA A 1 129 ? 1.304 -15.406 -8.766 1 96.31 129 ALA A N 1
ATOM 955 C CA . ALA A 1 129 ? 2.502 -15.539 -7.941 1 96.31 129 ALA A CA 1
ATOM 956 C C . ALA A 1 129 ? 2.826 -17 -7.676 1 96.31 129 ALA A C 1
ATOM 958 O O . ALA A 1 129 ? 3.996 -17.406 -7.684 1 96.31 129 ALA A O 1
ATOM 959 N N . THR A 1 130 ? 1.825 -17.797 -7.445 1 95.75 130 THR A N 1
ATOM 960 C CA . THR A 1 130 ? 1.998 -19.219 -7.172 1 95.75 130 THR A CA 1
ATOM 961 C C . THR A 1 130 ? 2.525 -19.938 -8.406 1 95.75 130 THR A C 1
ATOM 963 O O . THR A 1 130 ? 3.426 -20.781 -8.305 1 95.75 130 THR A O 1
ATOM 966 N N . VAL A 1 131 ? 1.968 -19.625 -9.555 1 93.38 131 VAL A N 1
ATOM 967 C CA . VAL A 1 131 ? 2.404 -20.219 -10.812 1 93.38 131 VAL A CA 1
ATOM 968 C C . VAL A 1 131 ? 3.879 -19.906 -11.047 1 93.38 131 VAL A C 1
ATOM 970 O O . VAL A 1 131 ? 4.66 -20.797 -11.406 1 93.38 131 VAL A O 1
ATOM 973 N N . GLU A 1 132 ? 4.234 -18.719 -10.789 1 93.62 132 GLU A N 1
ATOM 974 C CA . GLU A 1 132 ? 5.629 -18.344 -10.977 1 93.62 132 GLU A CA 1
ATOM 975 C C . GLU A 1 132 ? 6.547 -19.125 -10.047 1 93.62 132 GLU A C 1
ATOM 977 O O . GLU A 1 132 ? 7.629 -19.562 -10.453 1 93.62 132 GLU A O 1
ATOM 982 N N . ALA A 1 133 ? 6.125 -19.25 -8.883 1 94.06 133 ALA A N 1
ATOM 983 C CA . ALA A 1 133 ? 6.91 -20.016 -7.922 1 94.06 133 ALA A CA 1
ATOM 984 C C . ALA A 1 133 ? 7.035 -21.484 -8.352 1 94.06 133 ALA A C 1
ATOM 986 O O . ALA A 1 133 ? 8.102 -22.078 -8.234 1 94.06 133 ALA A O 1
ATOM 987 N N . LEU A 1 134 ? 5.98 -22.047 -8.836 1 91.75 134 LEU A N 1
ATOM 988 C CA . LEU A 1 134 ? 5.977 -23.422 -9.305 1 91.75 134 LEU A CA 1
ATOM 989 C C . LEU A 1 134 ? 6.906 -23.594 -10.508 1 91.75 134 LEU A C 1
ATOM 991 O O . LEU A 1 134 ? 7.68 -24.547 -10.57 1 91.75 134 LEU A O 1
ATOM 995 N N . VAL A 1 135 ? 6.777 -22.625 -11.391 1 90.44 135 VAL A N 1
ATOM 996 C CA . VAL A 1 135 ? 7.57 -22.672 -12.609 1 90.44 135 VAL A CA 1
ATOM 997 C C . VAL A 1 135 ? 9.055 -22.656 -12.266 1 90.44 135 VAL A C 1
ATOM 999 O O . VAL A 1 135 ? 9.852 -23.406 -12.836 1 90.44 135 VAL A O 1
ATOM 1002 N N . GLN A 1 136 ? 9.398 -21.875 -11.305 1 88.5 136 GLN A N 1
ATOM 1003 C CA . GLN A 1 136 ? 10.797 -21.75 -10.891 1 88.5 136 GLN A CA 1
ATOM 1004 C C . GLN A 1 136 ? 11.289 -23.031 -10.234 1 88.5 136 GLN A C 1
ATOM 1006 O O . GLN A 1 136 ? 12.484 -23.328 -10.266 1 88.5 136 GLN A O 1
ATOM 1011 N N . GLY A 1 137 ? 10.414 -23.828 -9.727 1 87.31 137 GLY A N 1
ATOM 1012 C CA . GLY A 1 137 ? 10.797 -25.031 -8.992 1 87.31 137 GLY A CA 1
ATOM 1013 C C . GLY A 1 137 ? 10.617 -26.297 -9.797 1 87.31 137 GLY A C 1
ATOM 1014 O O . GLY A 1 137 ? 10.773 -27.406 -9.266 1 87.31 137 GLY A O 1
ATOM 1015 N N . ILE A 1 138 ? 10.352 -26.25 -11.062 1 89.19 138 ILE A N 1
ATOM 1016 C CA . ILE A 1 138 ? 10.094 -27.438 -11.859 1 89.19 138 ILE A CA 1
ATOM 1017 C C . ILE A 1 138 ? 11.406 -28.156 -12.172 1 89.19 138 ILE A C 1
ATOM 1019 O O . ILE A 1 138 ? 12.406 -27.5 -12.492 1 89.19 138 ILE A O 1
ATOM 1023 N N . GLY A 1 139 ? 11.453 -29.375 -11.953 1 86.69 139 GLY A N 1
ATOM 1024 C CA . GLY A 1 139 ? 12.531 -30.281 -12.32 1 86.69 139 GLY A CA 1
ATOM 1025 C C . GLY A 1 139 ? 12.031 -31.609 -12.891 1 86.69 139 GLY A C 1
ATOM 1026 O O . GLY A 1 139 ? 10.836 -31.766 -13.133 1 86.69 139 GLY A O 1
ATOM 1027 N N . THR A 1 140 ? 12.922 -32.531 -13.078 1 87.31 140 THR A N 1
ATOM 1028 C CA . THR A 1 140 ? 12.602 -33.812 -13.703 1 87.31 140 THR A CA 1
ATOM 1029 C C . THR A 1 140 ? 11.625 -34.594 -12.844 1 87.31 140 THR A C 1
ATOM 1031 O O . THR A 1 140 ? 10.68 -35.188 -13.359 1 87.31 140 THR A O 1
ATOM 1034 N N . SER A 1 141 ? 11.797 -34.5 -11.547 1 87 141 SER A N 1
ATOM 1035 C CA . SER A 1 141 ? 11.055 -35.344 -10.609 1 87 141 SER A CA 1
ATOM 1036 C C . SER A 1 141 ? 9.609 -34.875 -10.477 1 87 141 SER A C 1
ATOM 1038 O O . SER A 1 141 ? 8.719 -35.656 -10.125 1 87 141 SER A O 1
ATOM 1040 N N . ASN A 1 142 ? 9.398 -33.594 -10.758 1 88.38 142 ASN A N 1
ATOM 1041 C CA . ASN A 1 142 ? 8.055 -33.094 -10.5 1 88.38 142 ASN A CA 1
ATOM 1042 C C . ASN A 1 142 ? 7.41 -32.562 -11.781 1 88.38 142 ASN A C 1
ATOM 1044 O O . ASN A 1 142 ? 6.301 -32 -11.742 1 88.38 142 ASN A O 1
ATOM 1048 N N . ALA A 1 143 ? 8.039 -32.75 -12.922 1 91.44 143 ALA A N 1
ATOM 1049 C CA . ALA A 1 143 ? 7.559 -32.219 -14.195 1 91.44 143 ALA A CA 1
ATOM 1050 C C . ALA A 1 143 ? 6.172 -32.781 -14.531 1 91.44 143 ALA A C 1
ATOM 1052 O O . ALA A 1 143 ? 5.273 -32 -14.906 1 91.44 143 ALA A O 1
ATOM 1053 N N . ALA A 1 144 ? 6.047 -34.062 -14.367 1 90.25 144 ALA A N 1
ATOM 1054 C CA . ALA A 1 144 ? 4.762 -34.688 -14.695 1 90.25 144 ALA A CA 1
ATOM 1055 C C . ALA A 1 144 ? 3.654 -34.156 -13.789 1 90.25 144 ALA A C 1
ATOM 1057 O O . ALA A 1 144 ? 2.549 -33.875 -14.25 1 90.25 144 ALA A O 1
ATOM 1058 N N . GLN A 1 145 ? 3.916 -34.062 -12.562 1 87.88 145 GLN A N 1
ATOM 1059 C CA . GLN A 1 145 ? 2.951 -33.562 -11.594 1 87.88 145 GLN A CA 1
ATOM 1060 C C . GLN A 1 145 ? 2.506 -32.125 -11.938 1 87.88 145 GLN A C 1
ATOM 1062 O O . GLN A 1 145 ? 1.312 -31.844 -11.938 1 87.88 145 GLN A O 1
ATOM 1067 N N . TYR A 1 146 ? 3.381 -31.297 -12.227 1 89.38 146 TYR A N 1
ATOM 1068 C CA . TYR A 1 146 ? 3.072 -29.906 -12.531 1 89.38 146 TYR A CA 1
ATOM 1069 C C . TYR A 1 146 ? 2.377 -29.781 -13.883 1 89.38 146 TYR A C 1
ATOM 1071 O O . TYR A 1 146 ? 1.553 -28.891 -14.078 1 89.38 146 TYR A O 1
ATOM 1079 N N . TRP A 1 147 ? 2.732 -30.672 -14.766 1 91.44 147 TRP A N 1
ATOM 1080 C CA . TRP A 1 147 ? 1.993 -30.734 -16.031 1 91.44 147 TRP A CA 1
ATOM 1081 C C . TRP A 1 147 ? 0.514 -31.016 -15.773 1 91.44 147 TRP A C 1
ATOM 1083 O O . TRP A 1 147 ? -0.35 -30.281 -16.281 1 91.44 147 TRP A O 1
ATOM 1093 N N . GLU A 1 148 ? 0.287 -32 -14.961 1 88 148 GLU A N 1
ATOM 1094 C CA . GLU A 1 148 ? -1.087 -32.344 -14.602 1 88 148 GLU A CA 1
ATOM 1095 C C . GLU A 1 148 ? -1.785 -31.172 -13.906 1 88 148 GLU A C 1
ATOM 1097 O O . GLU A 1 148 ? -2.951 -30.891 -14.188 1 88 148 GLU A O 1
ATOM 1102 N N . CYS A 1 149 ? -1.114 -30.562 -13.062 1 85.38 149 CYS A N 1
ATOM 1103 C CA . CYS A 1 149 ? -1.662 -29.422 -12.336 1 85.38 149 CYS A CA 1
ATOM 1104 C C . CYS A 1 149 ? -2.039 -28.297 -13.305 1 85.38 149 CYS A C 1
ATOM 1106 O O . CYS A 1 149 ? -3.117 -27.719 -13.188 1 85.38 149 CYS A O 1
ATOM 1108 N N . GLY A 1 150 ? -1.125 -27.969 -14.211 1 88.88 150 GLY A N 1
ATOM 1109 C CA . GLY A 1 150 ? -1.41 -26.953 -15.219 1 88.88 150 GLY A CA 1
ATOM 1110 C C . GLY A 1 150 ? -2.641 -27.266 -16.047 1 88.88 150 GLY A C 1
ATOM 1111 O O . GLY A 1 150 ? -3.453 -26.375 -16.328 1 88.88 150 GLY A O 1
ATOM 1112 N N . ASP A 1 151 ? -2.748 -28.516 -16.344 1 88.5 151 ASP A N 1
ATOM 1113 C CA . ASP A 1 151 ? -3.912 -28.953 -17.125 1 88.5 151 ASP A CA 1
ATOM 1114 C C . ASP A 1 151 ? -5.195 -28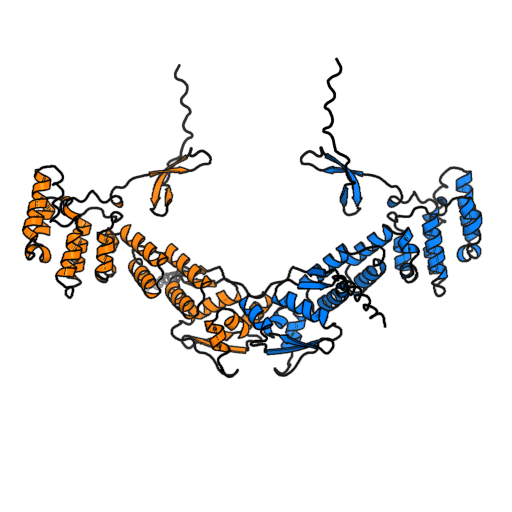.812 -16.297 1 88.5 151 ASP A C 1
ATOM 1116 O O . ASP A 1 151 ? -6.199 -28.297 -16.797 1 88.5 151 ASP A O 1
ATOM 1120 N N . ALA A 1 152 ? -5.16 -29.25 -15.062 1 84 152 ALA A N 1
ATOM 1121 C CA . ALA A 1 152 ? -6.328 -29.266 -14.188 1 84 152 ALA A CA 1
ATOM 1122 C C . ALA A 1 152 ? -6.836 -27.844 -13.938 1 84 152 ALA A C 1
ATOM 1124 O O . ALA A 1 152 ? -8.039 -27.625 -13.828 1 84 152 ALA A O 1
ATOM 1125 N N . HIS A 1 153 ? -5.949 -26.953 -13.891 1 85.19 153 HIS A N 1
ATOM 1126 C CA . HIS A 1 153 ? -6.32 -25.578 -13.562 1 85.19 153 HIS A CA 1
ATOM 1127 C C . HIS A 1 153 ? -6.27 -24.688 -14.797 1 85.19 153 HIS A C 1
ATOM 1129 O O . HIS A 1 153 ? -6.438 -23.469 -14.695 1 85.19 153 HIS A O 1
ATOM 1135 N N . ASN A 1 154 ? -6 -25.312 -16 1 87.75 154 ASN A N 1
ATOM 1136 C CA . ASN A 1 154 ? -5.926 -24.578 -17.266 1 87.75 154 ASN A CA 1
ATOM 1137 C C . ASN A 1 154 ? -4.902 -23.453 -17.203 1 87.75 154 ASN A C 1
ATOM 1139 O O . ASN A 1 154 ? -5.223 -22.297 -17.5 1 87.75 154 ASN A O 1
ATOM 1143 N N . ILE A 1 155 ? -3.738 -23.766 -16.797 1 90.38 155 ILE A N 1
ATOM 1144 C CA . ILE A 1 155 ? -2.631 -22.812 -16.703 1 90.38 155 ILE A CA 1
ATOM 1145 C C . ILE A 1 155 ? -1.577 -23.172 -17.766 1 90.38 155 ILE A C 1
ATOM 1147 O O . ILE A 1 155 ? -0.674 -23.969 -17.5 1 90.38 155 ILE A O 1
ATOM 1151 N N . PRO A 1 156 ? -1.598 -22.531 -18.891 1 91.75 156 PRO A N 1
ATOM 1152 C CA . PRO A 1 156 ? -0.702 -22.891 -20 1 91.75 156 PRO A CA 1
ATOM 1153 C C . PRO A 1 156 ? 0.772 -22.703 -19.641 1 91.75 156 PRO A C 1
ATOM 1155 O O . PRO A 1 156 ? 1.614 -23.516 -20.031 1 91.75 156 PRO A O 1
ATOM 1158 N N . ARG A 1 157 ? 1.017 -21.641 -18.938 1 91.06 157 ARG A N 1
ATOM 1159 C CA . ARG A 1 157 ? 2.404 -21.359 -18.578 1 91.06 157 ARG A CA 1
ATOM 1160 C C . ARG A 1 157 ? 3.012 -22.516 -17.797 1 91.06 157 ARG A C 1
ATOM 1162 O O . ARG A 1 157 ? 4.176 -22.875 -18 1 91.06 157 ARG A O 1
ATOM 1169 N N . LEU A 1 158 ? 2.299 -23.062 -16.953 1 90.69 158 LEU A N 1
ATOM 1170 C CA . LEU A 1 158 ? 2.771 -24.172 -16.141 1 90.69 158 LEU A CA 1
ATOM 1171 C C . LEU A 1 158 ? 2.936 -25.438 -16.984 1 90.69 158 LEU A C 1
ATOM 1173 O O . LEU A 1 158 ? 3.914 -26.172 -16.828 1 90.69 158 LEU A O 1
ATOM 1177 N N . VAL A 1 159 ? 2.029 -25.641 -17.891 1 92.5 159 VAL A N 1
ATOM 1178 C CA . VAL A 1 159 ? 2.086 -26.781 -18.797 1 92.5 159 VAL A CA 1
ATOM 1179 C C . VAL A 1 159 ? 3.34 -26.688 -19.656 1 92.5 159 VAL A C 1
ATOM 1181 O O . VAL A 1 159 ? 4.094 -27.656 -19.766 1 92.5 159 VAL A O 1
ATOM 1184 N N . GLU A 1 160 ? 3.535 -25.562 -20.172 1 92.62 160 GLU A N 1
ATOM 1185 C CA . GLU A 1 160 ? 4.68 -25.359 -21.047 1 92.62 160 GLU A CA 1
ATOM 1186 C C . GLU A 1 160 ? 5.996 -25.547 -20.297 1 92.62 160 GLU A C 1
ATOM 1188 O O . GLU A 1 160 ? 6.938 -26.141 -20.828 1 92.62 160 GLU A O 1
ATOM 1193 N N . ALA A 1 161 ? 6.008 -25.016 -19.172 1 91.88 161 ALA A N 1
ATOM 1194 C CA . ALA A 1 161 ? 7.227 -25.141 -18.375 1 91.88 161 ALA A CA 1
ATOM 1195 C C . ALA A 1 161 ? 7.48 -26.594 -18 1 91.88 161 ALA A C 1
ATOM 1197 O O . ALA A 1 161 ? 8.617 -27.062 -18.031 1 91.88 161 ALA A O 1
ATOM 1198 N N . ALA A 1 162 ? 6.488 -27.281 -17.609 1 93.44 162 ALA A N 1
ATOM 1199 C CA . ALA A 1 162 ? 6.602 -28.688 -17.266 1 93.44 162 ALA A CA 1
ATOM 1200 C C . ALA A 1 162 ? 7.055 -29.516 -18.469 1 93.44 162 ALA A C 1
ATOM 1202 O O . ALA A 1 162 ? 7.93 -30.375 -18.359 1 93.44 162 ALA A O 1
ATOM 1203 N N . LYS A 1 163 ? 6.457 -29.25 -19.609 1 93.38 163 LYS A N 1
ATOM 1204 C CA . LYS A 1 163 ? 6.852 -29.906 -20.844 1 93.38 163 LYS A CA 1
ATOM 1205 C C . LYS A 1 163 ? 8.32 -29.656 -21.172 1 93.38 163 LYS A C 1
ATOM 1207 O O . LYS A 1 163 ? 9.055 -30.578 -21.516 1 93.38 163 LYS A O 1
ATOM 1212 N N . ALA A 1 164 ? 8.648 -28.438 -21.047 1 90.06 164 ALA A N 1
ATOM 1213 C CA . ALA A 1 164 ? 10.039 -28.078 -21.328 1 90.06 164 ALA A CA 1
ATOM 1214 C C . ALA A 1 164 ? 10.992 -28.828 -20.406 1 90.06 164 ALA A C 1
ATOM 1216 O O . ALA A 1 164 ? 12.047 -29.297 -20.859 1 90.06 164 ALA A O 1
ATOM 1217 N N . ALA A 1 165 ? 10.656 -28.938 -19.219 1 91.5 165 ALA A N 1
ATOM 1218 C CA . ALA A 1 165 ? 11.5 -29.656 -18.266 1 91.5 165 ALA A CA 1
ATOM 1219 C C . ALA A 1 165 ? 11.578 -31.141 -18.625 1 91.5 165 ALA A C 1
ATOM 1221 O O . ALA A 1 165 ? 12.648 -31.75 -18.547 1 91.5 165 ALA A O 1
ATOM 1222 N N . ALA A 1 166 ? 10.453 -31.703 -18.969 1 93.12 166 ALA A N 1
ATOM 1223 C CA . ALA A 1 166 ? 10.398 -33.125 -19.375 1 93.12 166 ALA A CA 1
ATOM 1224 C C . ALA A 1 166 ? 11.266 -33.344 -20.609 1 93.12 166 ALA A C 1
ATOM 1226 O O . ALA A 1 166 ? 11.977 -34.344 -20.688 1 93.12 166 ALA A O 1
ATOM 1227 N N . LEU A 1 167 ? 11.219 -32.406 -21.531 1 89.5 167 LEU A N 1
ATOM 1228 C CA . LEU A 1 167 ? 11.992 -32.5 -22.766 1 89.5 167 LEU A CA 1
ATOM 1229 C C . LEU A 1 167 ? 13.484 -32.375 -22.469 1 89.5 167 LEU A C 1
ATOM 1231 O O . LEU A 1 167 ? 14.297 -33.125 -23.031 1 89.5 167 LEU A O 1
ATOM 1235 N N . GLN A 1 168 ? 13.812 -31.5 -21.578 1 85.81 168 GLN A N 1
ATOM 1236 C CA . GLN A 1 168 ? 15.211 -31.219 -21.25 1 85.81 168 GLN A CA 1
ATOM 1237 C C . GLN A 1 168 ? 15.859 -32.406 -20.547 1 85.81 168 GLN A C 1
ATOM 1239 O O . GLN A 1 168 ? 17.062 -32.656 -20.703 1 85.81 168 GLN A O 1
ATOM 1244 N N . SER A 1 169 ? 15.141 -33.094 -19.797 1 89.19 169 SER A N 1
ATOM 1245 C CA . SER A 1 169 ? 15.656 -34.25 -19.078 1 89.19 169 SER A CA 1
ATOM 1246 C C . SER A 1 169 ? 14.906 -35.531 -19.484 1 89.19 169 SER A C 1
ATOM 1248 O O . SER A 1 169 ? 14.562 -36.344 -18.641 1 89.19 169 SER A O 1
ATOM 1250 N N . PHE A 1 170 ? 14.688 -35.688 -20.766 1 92.44 170 PHE A N 1
ATOM 1251 C CA . PHE A 1 170 ? 13.82 -36.75 -21.281 1 92.44 170 PHE A CA 1
ATOM 1252 C C . PHE A 1 170 ? 14.375 -38.125 -20.922 1 92.44 170 PHE A C 1
ATOM 1254 O O . PHE A 1 170 ? 13.617 -39.031 -20.578 1 92.44 170 PHE A O 1
ATOM 1261 N N . GLY A 1 171 ? 15.672 -38.281 -20.984 1 89.88 171 GLY A N 1
ATOM 1262 C CA . GLY A 1 171 ? 16.266 -39.562 -20.641 1 89.88 171 GLY A CA 1
ATOM 1263 C C . GLY A 1 171 ? 15.875 -40.062 -19.266 1 89.88 171 GLY A C 1
ATOM 1264 O O . GLY A 1 171 ? 15.445 -41.219 -19.109 1 89.88 171 GLY A O 1
ATOM 1265 N N . GLU A 1 172 ? 16.016 -39.219 -18.344 1 90.56 172 GLU A N 1
ATOM 1266 C CA . GLU A 1 172 ? 15.656 -39.562 -16.969 1 90.56 172 GLU A CA 1
ATOM 1267 C C . GLU A 1 172 ? 14.141 -39.594 -16.797 1 90.56 172 GLU A C 1
ATOM 1269 O O . GLU A 1 172 ? 13.602 -40.5 -16.156 1 90.56 172 GLU A O 1
ATOM 1274 N N . PHE A 1 173 ? 13.477 -38.656 -17.391 1 93.56 173 PHE A N 1
ATOM 1275 C CA . PHE A 1 173 ? 12.031 -38.5 -17.266 1 93.56 173 PHE A CA 1
ATOM 1276 C C . PHE A 1 173 ? 11.305 -39.688 -17.844 1 93.56 173 PHE A C 1
ATOM 1278 O O . PHE A 1 173 ? 10.328 -40.188 -17.25 1 93.56 173 PHE A O 1
ATOM 1285 N N . SER A 1 174 ? 11.789 -40.281 -18.938 1 94.38 174 SER A N 1
ATOM 1286 C CA . SER A 1 174 ? 11.102 -41.312 -19.688 1 94.38 174 SER A CA 1
ATOM 1287 C C . SER A 1 174 ? 11.227 -42.656 -18.969 1 94.38 174 SER A C 1
ATOM 1289 O O . SER A 1 174 ? 10.508 -43.625 -19.281 1 94.38 174 SER A O 1
ATOM 1291 N N . THR A 1 175 ? 12.102 -42.719 -17.969 1 92.06 175 THR A N 1
ATOM 1292 C CA . THR A 1 175 ? 12.297 -43.969 -17.266 1 92.06 175 THR A CA 1
ATOM 1293 C C . THR A 1 175 ? 11.484 -44 -15.969 1 92.06 175 THR A C 1
ATOM 1295 O O . THR A 1 175 ? 11.453 -45.031 -15.273 1 92.06 175 THR A O 1
ATOM 1298 N N . GLY A 1 176 ? 10.805 -42.969 -15.68 1 91 176 GLY A N 1
ATOM 1299 C CA . GLY A 1 176 ? 10.055 -42.875 -14.438 1 91 176 GLY A CA 1
ATOM 1300 C C . GLY A 1 176 ? 8.602 -43.281 -14.594 1 91 176 GLY A C 1
ATOM 1301 O O . GLY A 1 176 ? 8.07 -43.281 -15.711 1 91 176 GLY A O 1
ATOM 1302 N N . VAL A 1 177 ? 7.949 -43.562 -13.492 1 91.12 177 VAL A N 1
ATOM 1303 C CA . VAL A 1 177 ? 6.559 -44 -13.453 1 91.12 177 VAL A CA 1
ATOM 1304 C C . VAL A 1 177 ? 5.648 -42.875 -13.93 1 91.12 177 VAL A C 1
ATOM 1306 O O . VAL A 1 177 ? 4.594 -43.125 -14.516 1 91.12 177 VAL A O 1
ATOM 1309 N N . ALA A 1 178 ? 6.117 -41.719 -13.734 1 91.25 178 ALA A N 1
ATOM 1310 C CA . ALA A 1 178 ? 5.32 -40.562 -14.141 1 91.25 178 ALA A CA 1
ATOM 1311 C C . ALA A 1 178 ? 5.105 -40.562 -15.656 1 91.25 178 ALA A C 1
ATOM 1313 O O . ALA A 1 178 ? 4.035 -40.188 -16.125 1 91.25 178 ALA A O 1
ATOM 1314 N N . PHE A 1 179 ? 6.148 -40.938 -16.391 1 93.56 179 PHE A N 1
ATOM 1315 C CA . PHE A 1 179 ? 6.055 -41 -17.844 1 93.56 179 PHE A CA 1
ATOM 1316 C C . PHE A 1 179 ? 5.055 -42.094 -18.266 1 93.56 179 PHE A C 1
ATOM 1318 O O . PHE A 1 179 ? 4.258 -41.875 -19.172 1 93.56 179 PHE A O 1
ATOM 1325 N N . ASP A 1 180 ? 5.051 -43.156 -17.5 1 94.69 180 ASP A N 1
ATOM 1326 C CA . ASP A 1 180 ? 4.164 -44.25 -17.812 1 94.69 180 ASP A CA 1
ATOM 1327 C C . ASP A 1 180 ? 2.699 -43.844 -17.672 1 94.69 180 ASP A C 1
ATOM 1329 O O . ASP A 1 180 ? 1.835 -44.406 -18.359 1 94.69 180 ASP A O 1
ATOM 1333 N N . ALA A 1 181 ? 2.469 -42.938 -16.844 1 92.25 181 ALA A N 1
ATOM 1334 C CA . ALA A 1 181 ? 1.096 -42.594 -16.5 1 92.25 181 ALA A CA 1
ATOM 1335 C C . ALA A 1 181 ? 0.587 -41.469 -17.391 1 92.25 181 ALA A C 1
ATOM 1337 O O . ALA A 1 181 ? -0.595 -41.125 -17.359 1 92.25 181 ALA A O 1
ATOM 1338 N N . LEU A 1 182 ? 1.382 -40.969 -18.25 1 93.38 182 LEU A N 1
ATOM 1339 C CA . LEU A 1 182 ? 0.975 -39.844 -19.109 1 93.38 182 LEU A CA 1
ATOM 1340 C C . LEU A 1 182 ? -0.04 -40.312 -20.141 1 93.38 182 LEU A C 1
ATOM 1342 O O . LEU A 1 182 ? 0.071 -41.438 -20.672 1 93.38 182 LEU A O 1
ATOM 1346 N N . PRO A 1 183 ? -1.033 -39.5 -20.359 1 92.5 183 PRO A N 1
ATOM 1347 C CA . PRO A 1 183 ? -1.916 -39.781 -21.484 1 92.5 183 PRO A CA 1
ATOM 1348 C C . PRO A 1 183 ? -1.183 -39.812 -22.828 1 92.5 183 PRO A C 1
ATOM 1350 O O . PRO A 1 183 ? -0.147 -39.156 -22.969 1 92.5 183 PRO A O 1
ATOM 1353 N N . VAL A 1 184 ? -1.738 -40.531 -23.766 1 95.38 184 VAL A N 1
ATOM 1354 C CA . VAL A 1 184 ? -1.092 -40.75 -25.062 1 95.38 184 VAL A CA 1
ATOM 1355 C C . VAL A 1 184 ? -0.832 -39.406 -25.734 1 95.38 184 VAL A C 1
ATOM 1357 O O . VAL A 1 184 ? 0.199 -39.219 -26.391 1 95.38 184 VAL A O 1
ATOM 1360 N N . GLY A 1 185 ? -1.792 -38.531 -25.609 1 94 185 GLY A N 1
ATOM 1361 C CA . GLY A 1 185 ? -1.62 -37.219 -26.234 1 94 185 GLY A CA 1
ATOM 1362 C C . GLY A 1 185 ? -0.363 -36.5 -25.781 1 94 185 GLY A C 1
ATOM 1363 O O . GLY A 1 185 ? 0.334 -35.906 -26.578 1 94 185 GLY A O 1
ATOM 1364 N N . ARG A 1 186 ? -0.003 -36.625 -24.516 1 94.31 186 ARG A N 1
ATOM 1365 C CA . ARG A 1 186 ? 1.165 -35.969 -23.953 1 94.31 186 ARG A CA 1
ATOM 1366 C C . ARG A 1 186 ? 2.451 -36.688 -24.344 1 94.31 186 ARG A C 1
ATOM 1368 O O . ARG A 1 186 ? 3.477 -36.062 -24.594 1 94.31 186 ARG A O 1
ATOM 1375 N N . VAL A 1 187 ? 2.408 -37.969 -24.328 1 95.5 187 VAL A N 1
ATOM 1376 C CA . VAL A 1 187 ? 3.559 -38.75 -24.75 1 95.5 187 VAL A CA 1
ATOM 1377 C C . VAL A 1 187 ? 3.912 -38.406 -26.203 1 95.5 187 VAL A C 1
ATOM 1379 O O . VAL A 1 187 ? 5.082 -38.188 -26.516 1 95.5 187 VAL A O 1
ATOM 1382 N N . CYS A 1 188 ? 2.891 -38.312 -27 1 95.25 188 CYS A N 1
ATOM 1383 C CA . CYS A 1 188 ? 3.113 -37.969 -28.406 1 95.25 188 CYS A CA 1
ATOM 1384 C C . CYS A 1 188 ? 3.701 -36.594 -28.547 1 95.25 188 CYS A C 1
ATOM 1386 O O . CYS A 1 188 ? 4.578 -36.344 -29.375 1 95.25 188 CYS A O 1
ATOM 1388 N N . GLU A 1 189 ? 3.201 -35.719 -27.734 1 93.75 189 GLU A N 1
ATOM 1389 C CA . GLU A 1 189 ? 3.703 -34.344 -27.766 1 93.75 189 GLU A CA 1
ATOM 1390 C C . GLU A 1 189 ? 5.195 -34.281 -27.438 1 93.75 189 GLU A C 1
ATOM 1392 O O . GLU A 1 189 ? 5.941 -33.531 -28.031 1 93.75 189 GLU A O 1
ATOM 1397 N N . LEU A 1 190 ? 5.594 -35.031 -26.484 1 94.44 190 LEU A N 1
ATOM 1398 C CA . LEU A 1 190 ? 6.996 -35.094 -26.094 1 94.44 190 LEU A CA 1
ATOM 1399 C C . LEU A 1 190 ? 7.848 -35.719 -27.188 1 94.44 190 LEU A C 1
ATOM 1401 O O . LEU A 1 190 ? 8.875 -35.156 -27.594 1 94.44 190 LEU A O 1
ATOM 1405 N N . LEU A 1 191 ? 7.41 -36.875 -27.719 1 93.44 191 LEU A N 1
ATOM 1406 C CA . LEU A 1 191 ? 8.219 -37.625 -28.672 1 93.44 191 LEU A CA 1
ATOM 1407 C C . LEU A 1 191 ? 8.297 -36.906 -30.016 1 93.44 191 LEU A C 1
ATOM 1409 O O . LEU A 1 191 ? 9.258 -37.094 -30.766 1 93.44 191 LEU A O 1
ATOM 1413 N N . LYS A 1 192 ? 7.277 -36.125 -30.266 1 90.69 192 LYS A N 1
ATOM 1414 C CA . LYS A 1 192 ? 7.238 -35.406 -31.531 1 90.69 192 LYS A CA 1
ATOM 1415 C C . LYS A 1 192 ? 8.188 -34.219 -31.5 1 90.69 192 LYS A C 1
ATOM 1417 O O . LYS A 1 192 ? 8.594 -33.719 -32.562 1 90.69 192 LYS A O 1
ATOM 1422 N N . SER A 1 193 ? 8.477 -33.781 -30.391 1 88.44 193 SER A N 1
ATOM 1423 C CA . SER A 1 193 ? 9.211 -32.531 -30.25 1 88.44 193 SER A CA 1
ATOM 1424 C C . SER A 1 193 ? 10.656 -32.688 -30.719 1 88.44 193 SER A C 1
ATOM 1426 O O . SER A 1 193 ? 11.312 -33.656 -30.391 1 88.44 193 SER A O 1
ATOM 1428 N N . ASP A 1 194 ? 11.133 -31.688 -31.406 1 80.81 194 ASP A N 1
ATOM 1429 C CA . ASP A 1 194 ? 12.523 -31.672 -31.844 1 80.81 194 ASP A CA 1
ATOM 1430 C C . ASP A 1 194 ? 13.438 -31.172 -30.719 1 80.81 194 ASP A C 1
ATOM 1432 O O . ASP A 1 194 ? 14.664 -31.312 -30.812 1 80.81 194 ASP A O 1
ATOM 1436 N N . ASP A 1 195 ? 12.812 -30.734 -29.641 1 78.75 195 ASP A N 1
ATOM 1437 C CA . ASP A 1 195 ? 13.586 -30.203 -28.516 1 78.75 195 ASP A CA 1
ATOM 1438 C C . ASP A 1 195 ? 13.844 -31.281 -27.469 1 78.75 195 ASP A C 1
ATOM 1440 O O . ASP A 1 195 ? 14.406 -31 -26.406 1 78.75 195 ASP A O 1
ATOM 1444 N N . LEU A 1 196 ? 13.398 -32.469 -27.828 1 87.38 196 LEU A N 1
ATOM 1445 C CA . LEU A 1 196 ? 13.586 -33.594 -26.938 1 87.38 196 LEU A CA 1
ATOM 1446 C C . LEU A 1 196 ? 15.062 -33.906 -26.75 1 87.38 196 LEU A C 1
ATOM 1448 O O . LEU A 1 196 ? 15.773 -34.156 -27.734 1 87.38 196 LEU A O 1
ATOM 1452 N N . MET A 1 197 ? 15.469 -33.812 -25.453 1 80.75 197 MET A N 1
ATOM 1453 C CA . MET A 1 197 ? 16.875 -34.062 -25.172 1 80.75 197 MET A CA 1
ATOM 1454 C C . MET A 1 197 ? 17.094 -35.469 -24.656 1 80.75 197 MET A C 1
ATOM 1456 O O . MET A 1 197 ? 16.672 -35.812 -23.547 1 80.75 197 MET A O 1
ATOM 1460 N N . ALA A 1 198 ? 17.672 -36.281 -25.453 1 82.94 198 ALA A N 1
ATOM 1461 C CA . ALA A 1 198 ? 18.062 -37.656 -25.125 1 82.94 198 ALA A CA 1
ATOM 1462 C C . ALA A 1 198 ? 19.438 -38 -25.719 1 82.94 198 ALA A C 1
ATOM 1464 O O . ALA A 1 198 ? 19.844 -37.406 -26.734 1 82.94 198 ALA A O 1
ATOM 1465 N N . ASP A 1 199 ? 20.141 -38.875 -25.062 1 77.62 199 ASP A N 1
ATOM 1466 C CA . ASP A 1 199 ? 21.484 -39.25 -25.5 1 77.62 199 ASP A CA 1
ATOM 1467 C C . ASP A 1 199 ? 21.453 -39.875 -26.875 1 77.62 199 ASP A C 1
ATOM 1469 O O . ASP A 1 199 ? 22.406 -39.75 -27.641 1 77.62 199 ASP A O 1
ATOM 1473 N N . SER A 1 200 ? 20.422 -40.531 -27.188 1 80.94 200 SER A N 1
ATOM 1474 C CA . SER A 1 200 ? 20.266 -41.219 -28.469 1 80.94 200 SER A CA 1
ATOM 1475 C C . SER A 1 200 ? 18.797 -41.5 -28.75 1 80.94 200 SER A C 1
ATOM 1477 O O . SER A 1 200 ? 17.953 -41.438 -27.859 1 80.94 200 SER A O 1
ATOM 1479 N N . GLU A 1 201 ? 18.609 -41.812 -30.047 1 87.5 201 GLU A N 1
ATOM 1480 C CA . GLU A 1 201 ? 17.234 -42.156 -30.438 1 87.5 201 GLU A CA 1
ATOM 1481 C C . GLU A 1 201 ? 16.797 -43.469 -29.797 1 87.5 201 GLU A C 1
ATOM 1483 O O . GLU A 1 201 ? 15.602 -43.781 -29.75 1 87.5 201 GLU A O 1
ATOM 1488 N N . GLU A 1 202 ? 17.797 -44.219 -29.297 1 90.25 202 GLU A N 1
ATOM 1489 C CA . GLU A 1 202 ? 17.469 -45.438 -28.594 1 90.25 202 GLU A CA 1
ATOM 1490 C C . GLU A 1 202 ? 16.609 -45.188 -27.359 1 90.25 202 GLU A C 1
ATOM 1492 O O . GLU A 1 202 ? 15.695 -45.938 -27.047 1 90.25 202 GLU A O 1
ATOM 1497 N N . VAL A 1 203 ? 16.953 -44.062 -26.719 1 91.25 203 VAL A N 1
ATOM 1498 C CA . VAL A 1 203 ? 16.219 -43.688 -25.516 1 91.25 203 VAL A CA 1
ATOM 1499 C C . VAL A 1 203 ? 14.758 -43.406 -25.875 1 91.25 203 VAL A C 1
ATOM 1501 O O . VAL A 1 203 ? 13.852 -43.75 -25.109 1 91.25 203 VAL A O 1
ATOM 1504 N N . VAL A 1 204 ? 14.516 -42.875 -27.047 1 93.19 204 VAL A N 1
ATOM 1505 C CA . VAL A 1 204 ? 13.164 -42.531 -27.5 1 93.19 204 VAL A CA 1
ATOM 1506 C C . VAL A 1 204 ? 12.383 -43.812 -27.797 1 93.19 204 VAL A C 1
ATOM 1508 O O . VAL A 1 204 ? 11.219 -43.938 -27.391 1 93.19 204 VAL A O 1
ATOM 1511 N N . PHE A 1 205 ? 13.07 -44.719 -28.484 1 94.06 205 PHE A N 1
ATOM 1512 C CA . PHE A 1 205 ? 12.414 -46 -28.781 1 94.06 205 PHE A CA 1
ATOM 1513 C C . PHE A 1 205 ? 12.062 -46.719 -27.484 1 94.06 205 PHE A C 1
ATOM 1515 O O . PHE A 1 205 ? 10.945 -47.219 -27.344 1 94.06 205 PHE A O 1
ATOM 1522 N N . ARG A 1 206 ? 13.008 -46.781 -26.609 1 95.19 206 ARG A N 1
ATOM 1523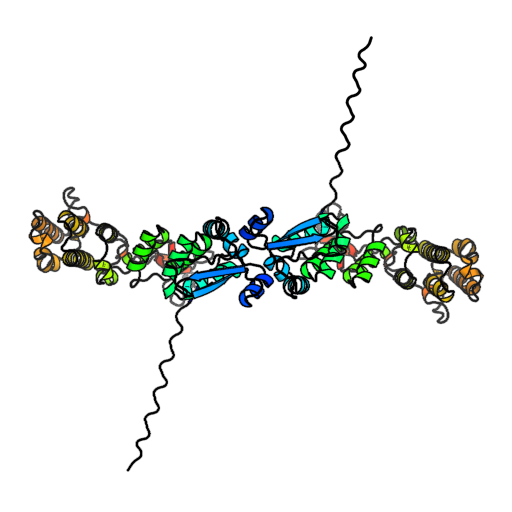 C CA . ARG A 1 206 ? 12.781 -47.469 -25.344 1 95.19 206 ARG A CA 1
ATOM 1524 C C . ARG A 1 206 ? 11.641 -46.812 -24.562 1 95.19 206 ARG A C 1
ATOM 1526 O O . ARG A 1 206 ? 10.875 -47.5 -23.875 1 95.19 206 ARG A O 1
ATOM 1533 N N . ALA A 1 207 ? 11.586 -45.531 -24.609 1 96 207 ALA A N 1
ATOM 1534 C CA . ALA A 1 207 ? 10.508 -44.812 -23.953 1 96 207 ALA A CA 1
ATOM 1535 C C . ALA A 1 207 ? 9.148 -45.188 -24.547 1 96 207 ALA A C 1
ATOM 1537 O O . ALA A 1 207 ? 8.188 -45.438 -23.812 1 96 207 ALA A O 1
ATOM 1538 N N . ALA A 1 208 ? 9.07 -45.25 -25.875 1 95.94 208 ALA A N 1
ATOM 1539 C CA . ALA A 1 208 ? 7.836 -45.625 -26.547 1 95.94 208 ALA A CA 1
ATOM 1540 C C . ALA A 1 208 ? 7.426 -47.062 -26.172 1 95.94 208 ALA A C 1
ATOM 1542 O O . ALA A 1 208 ? 6.262 -47.312 -25.859 1 95.94 208 ALA A O 1
ATOM 1543 N N . ALA A 1 209 ? 8.422 -47.875 -26.203 1 95.62 209 ALA A N 1
ATOM 1544 C CA . ALA A 1 209 ? 8.172 -49.281 -25.859 1 95.62 209 ALA A CA 1
ATOM 1545 C C . ALA A 1 209 ? 7.711 -49.438 -24.422 1 95.62 209 ALA A C 1
ATOM 1547 O O . ALA A 1 209 ? 6.789 -50.188 -24.125 1 95.62 209 ALA A O 1
ATOM 1548 N N . ARG A 1 210 ? 8.344 -48.75 -23.562 1 95.38 210 ARG A N 1
ATOM 1549 C CA . ARG A 1 210 ? 7.988 -48.781 -22.141 1 95.38 210 ARG A CA 1
ATOM 1550 C C . ARG A 1 210 ? 6.562 -48.281 -21.922 1 95.38 210 ARG A C 1
ATOM 1552 O O . ARG A 1 210 ? 5.789 -48.906 -21.188 1 95.38 210 ARG A O 1
ATOM 1559 N N . TRP A 1 211 ? 6.277 -47.188 -22.469 1 96.5 211 TRP A N 1
ATOM 1560 C CA . TRP A 1 211 ? 4.938 -46.625 -22.328 1 96.5 211 TRP A CA 1
ATOM 1561 C C . TRP A 1 211 ? 3.883 -47.594 -22.844 1 96.5 211 TRP A C 1
ATOM 1563 O O . TRP A 1 211 ? 2.852 -47.781 -22.188 1 96.5 211 TRP A O 1
ATOM 1573 N N . ALA A 1 212 ? 4.094 -48.25 -23.984 1 95.12 212 ALA A N 1
ATOM 1574 C CA . ALA A 1 212 ? 3.16 -49.219 -24.547 1 95.12 212 ALA A CA 1
ATOM 1575 C C . ALA A 1 212 ? 2.979 -50.406 -23.625 1 95.12 212 ALA A C 1
ATOM 1577 O O . ALA A 1 212 ? 1.86 -50.906 -23.438 1 95.12 212 ALA A O 1
ATOM 1578 N N . ALA A 1 213 ? 4.098 -50.812 -23.062 1 94.19 213 ALA A N 1
ATOM 1579 C CA . ALA A 1 213 ? 4.055 -51.938 -22.156 1 94.19 213 ALA A CA 1
ATOM 1580 C C . ALA A 1 213 ? 3.273 -51.594 -20.891 1 94.19 213 ALA A C 1
ATOM 1582 O O . ALA A 1 213 ? 2.564 -52.438 -20.344 1 94.19 213 ALA A O 1
ATOM 1583 N N . ALA A 1 214 ? 3.398 -50.375 -20.391 1 94.38 214 ALA A N 1
ATOM 1584 C CA . ALA A 1 214 ? 2.748 -49.938 -19.172 1 94.38 214 ALA A CA 1
ATOM 1585 C C . ALA A 1 214 ? 1.267 -49.656 -19.406 1 94.38 214 ALA A C 1
ATOM 1587 O O . ALA A 1 214 ? 0.47 -49.656 -18.453 1 94.38 214 ALA A O 1
ATOM 1588 N N . ASN A 1 215 ? 0.889 -49.375 -20.656 1 94 215 ASN A N 1
ATOM 1589 C CA . ASN A 1 215 ? -0.489 -49.062 -21.016 1 94 215 ASN A CA 1
ATOM 1590 C C . ASN A 1 215 ? -1.114 -50.125 -21.906 1 94 215 ASN A C 1
ATOM 1592 O O . ASN A 1 215 ? -1.457 -49.844 -23.047 1 94 215 ASN A O 1
ATOM 1596 N N . SER A 1 216 ? -1.448 -51.188 -21.328 1 90.31 216 SER A N 1
ATOM 1597 C CA . SER A 1 216 ? -1.974 -52.344 -22.047 1 90.31 216 SER A CA 1
ATOM 1598 C C . SER A 1 216 ? -3.385 -52.094 -22.562 1 90.31 216 SER A C 1
ATOM 1600 O O . SER A 1 216 ? -3.842 -52.719 -23.5 1 90.31 216 SER A O 1
ATOM 1602 N N . SER A 1 217 ? -4.031 -51.156 -21.922 1 92.81 217 SER A N 1
ATOM 1603 C CA . SER A 1 217 ? -5.398 -50.844 -22.312 1 92.81 217 SER A CA 1
ATOM 1604 C C . SER A 1 217 ? -5.426 -49.875 -23.484 1 92.81 217 SER A C 1
ATOM 1606 O O . SER A 1 217 ? -6.488 -49.594 -24.047 1 92.81 217 SER A O 1
ATOM 1608 N N . ALA A 1 218 ? -4.285 -49.438 -23.859 1 92.5 218 ALA A N 1
ATOM 1609 C CA . ALA A 1 218 ? -4.223 -48.5 -24.984 1 92.5 218 ALA A CA 1
ATOM 1610 C C . ALA A 1 218 ? -4.633 -49.188 -26.297 1 92.5 218 ALA A C 1
ATOM 1612 O O . ALA A 1 218 ? -4.34 -50.375 -26.5 1 92.5 218 ALA A O 1
ATOM 1613 N N . SER A 1 219 ? -5.336 -48.5 -27.141 1 93.38 219 SER A N 1
ATOM 1614 C CA . SER A 1 219 ? -5.746 -49.031 -28.438 1 93.38 219 SER A CA 1
ATOM 1615 C C . SER A 1 219 ? -4.547 -49.188 -29.359 1 93.38 219 SER A C 1
ATOM 1617 O O . SER A 1 219 ? -3.48 -48.625 -29.125 1 93.38 219 SER A O 1
ATOM 1619 N N . GLU A 1 220 ? -4.75 -49.969 -30.359 1 90.81 220 GLU A N 1
ATOM 1620 C CA . GLU A 1 220 ? -3.701 -50.188 -31.344 1 90.81 220 GLU A CA 1
ATOM 1621 C C . GLU A 1 220 ? -3.338 -48.875 -32.062 1 90.81 220 GLU A C 1
ATOM 1623 O O . GLU A 1 220 ? -2.172 -48.656 -32.375 1 90.81 220 GLU A O 1
ATOM 1628 N N . GLU A 1 221 ? -4.309 -48.094 -32.219 1 93.06 221 GLU A N 1
ATOM 1629 C CA . GLU A 1 221 ? -4.09 -46.812 -32.844 1 93.06 221 GLU A CA 1
ATOM 1630 C C . GLU A 1 221 ? -3.219 -45.906 -32 1 93.06 221 GLU A C 1
ATOM 1632 O O . GLU A 1 221 ? -2.359 -45.188 -32.5 1 93.06 221 GLU A O 1
ATOM 1637 N N . GLU A 1 222 ? -3.422 -45.969 -30.719 1 94.69 222 GLU A N 1
ATOM 1638 C CA . GLU A 1 222 ? -2.646 -45.156 -29.797 1 94.69 222 GLU A CA 1
ATOM 1639 C C . GLU A 1 222 ? -1.189 -45.594 -29.75 1 94.69 222 GLU A C 1
ATOM 1641 O O . GLU A 1 222 ? -0.279 -44.75 -29.766 1 94.69 222 GLU A O 1
ATOM 1646 N N . VAL A 1 223 ? -1.028 -46.875 -29.688 1 93.81 223 VAL A N 1
ATOM 1647 C CA . VAL A 1 223 ? 0.321 -47.438 -29.656 1 93.81 223 VAL A CA 1
ATOM 1648 C C . VAL A 1 223 ? 1.041 -47.094 -30.969 1 93.81 223 VAL A C 1
ATOM 1650 O O . VAL A 1 223 ? 2.205 -46.688 -30.953 1 93.81 223 VAL A O 1
ATOM 1653 N N . GLU A 1 224 ? 0.335 -47.219 -32.031 1 92.19 224 GLU A N 1
ATOM 1654 C CA . GLU A 1 224 ? 0.917 -46.875 -33.344 1 92.19 224 GLU A CA 1
ATOM 1655 C C . GLU A 1 224 ? 1.328 -45.406 -33.406 1 92.19 224 GLU A C 1
ATOM 1657 O O . GLU A 1 224 ? 2.367 -45.062 -33.969 1 92.19 224 GLU A O 1
ATOM 1662 N N . ALA A 1 225 ? 0.545 -44.625 -32.844 1 93.62 225 ALA A N 1
ATOM 1663 C CA . ALA A 1 225 ? 0.834 -43.188 -32.875 1 93.62 225 ALA A CA 1
ATOM 1664 C C . ALA A 1 225 ? 2.143 -42.906 -32.125 1 93.62 225 ALA A C 1
ATOM 1666 O O . ALA A 1 225 ? 2.945 -42.062 -32.594 1 93.62 225 ALA A O 1
ATOM 1667 N N . VAL A 1 226 ? 2.381 -43.531 -31.031 1 95 226 VAL A N 1
ATOM 1668 C CA . VAL A 1 226 ? 3.582 -43.312 -30.234 1 95 226 VAL A CA 1
ATOM 1669 C C . VAL A 1 226 ? 4.805 -43.844 -30.984 1 95 226 VAL A C 1
ATOM 1671 O O . VAL A 1 226 ? 5.812 -43.125 -31.109 1 95 226 VAL A O 1
ATOM 1674 N N . TYR A 1 227 ? 4.691 -45.031 -31.594 1 93.5 227 TYR A N 1
ATOM 1675 C CA . TYR A 1 227 ? 5.805 -45.688 -32.281 1 93.5 227 TYR A CA 1
ATOM 1676 C C . TYR A 1 227 ? 6.152 -44.938 -33.562 1 93.5 227 TYR A C 1
ATOM 1678 O O . TYR A 1 227 ? 7.305 -44.969 -34 1 93.5 227 TYR A O 1
ATOM 1686 N N . SER A 1 228 ? 5.156 -44.312 -34.125 1 90.69 228 SER A N 1
ATOM 1687 C CA . SER A 1 228 ? 5.371 -43.594 -35.375 1 90.69 228 SER A CA 1
ATOM 1688 C C . SER A 1 228 ? 6.238 -42.375 -35.188 1 90.69 228 SER A C 1
ATOM 1690 O O . SER A 1 228 ? 6.742 -41.781 -36.156 1 90.69 228 SER A O 1
ATOM 1692 N N . LEU A 1 229 ? 6.465 -41.938 -33.969 1 90.94 229 LEU A N 1
ATOM 1693 C CA . LEU A 1 229 ? 7.188 -40.688 -33.719 1 90.94 229 LEU A CA 1
ATOM 1694 C C . LEU A 1 229 ? 8.664 -40.969 -33.438 1 90.94 229 LEU A C 1
ATOM 1696 O O . LEU A 1 229 ? 9.445 -40.031 -33.25 1 90.94 229 LEU A O 1
ATOM 1700 N N . VAL A 1 230 ? 9.031 -42.25 -33.438 1 90.31 230 VAL A N 1
ATOM 1701 C CA . VAL A 1 230 ? 10.438 -42.656 -33.312 1 90.31 230 VAL A CA 1
ATOM 1702 C C . VAL A 1 230 ? 11.141 -42.469 -34.656 1 90.31 230 VAL A C 1
ATOM 1704 O O . VAL A 1 230 ? 10.586 -42.812 -35.688 1 90.31 230 VAL A O 1
ATOM 1707 N N . LYS A 1 231 ? 12.273 -41.938 -34.562 1 83.5 231 LYS A N 1
ATOM 1708 C CA . LYS A 1 231 ? 13.078 -41.812 -35.75 1 83.5 231 LYS A CA 1
ATOM 1709 C C . LYS A 1 231 ? 13.977 -43.031 -35.969 1 83.5 231 LYS A C 1
ATOM 1711 O O . LYS A 1 231 ? 15.156 -43 -35.594 1 83.5 231 LYS A O 1
ATOM 1716 N N . TYR A 1 232 ? 13.5 -43.969 -36.656 1 85.5 232 TYR A N 1
ATOM 1717 C CA . TYR A 1 232 ? 14.102 -45.281 -36.75 1 85.5 232 TYR A CA 1
ATOM 1718 C C . TYR A 1 232 ? 15.422 -45.25 -37.5 1 85.5 232 TYR A C 1
ATOM 1720 O O . TYR A 1 232 ? 16.344 -46.031 -37.219 1 85.5 232 TYR A O 1
ATOM 1728 N N . SER A 1 233 ? 15.508 -44.281 -38.438 1 78.25 233 SER A N 1
ATOM 1729 C CA . SER A 1 233 ? 16.703 -44.219 -39.25 1 78.25 233 SER A CA 1
ATOM 1730 C C . SER A 1 233 ? 17.906 -43.75 -38.438 1 78.25 233 SER A C 1
ATOM 1732 O O . SER A 1 233 ? 19.047 -43.906 -38.875 1 78.25 233 SER A O 1
ATOM 1734 N N . LEU A 1 234 ? 17.625 -43.219 -37.281 1 79.12 234 LEU A N 1
ATOM 1735 C CA . LEU A 1 234 ? 18.703 -42.719 -36.438 1 79.12 234 LEU A CA 1
ATOM 1736 C C . LEU A 1 234 ? 19.141 -43.75 -35.438 1 79.12 234 LEU A C 1
ATOM 1738 O O . LEU A 1 234 ? 20.094 -43.562 -34.688 1 79.12 234 LEU A O 1
ATOM 1742 N N . LEU A 1 235 ? 18.562 -44.875 -35.469 1 85.12 235 LEU A N 1
ATOM 1743 C CA . LEU A 1 235 ? 18.906 -45.969 -34.562 1 85.12 235 LEU A CA 1
ATOM 1744 C C . LEU A 1 235 ? 20.062 -46.812 -35.125 1 85.12 235 LEU A C 1
ATOM 1746 O O . LEU A 1 235 ? 20.141 -47.031 -36.344 1 85.12 235 LEU A O 1
ATOM 1750 N N . PRO A 1 236 ? 20.969 -47.188 -34.25 1 83.88 236 PRO A N 1
ATOM 1751 C CA . PRO A 1 236 ? 22.047 -48.062 -34.719 1 83.88 236 PRO A CA 1
ATOM 1752 C C . PRO A 1 236 ? 21.531 -49.375 -35.312 1 83.88 236 PRO A C 1
ATOM 1754 O O . PRO A 1 236 ? 20.547 -49.938 -34.812 1 83.88 236 PRO A O 1
ATOM 1757 N N . ALA A 1 237 ? 22.281 -49.875 -36.281 1 85.25 237 ALA A N 1
ATOM 1758 C CA . ALA A 1 237 ? 21.875 -51.094 -37 1 85.25 237 ALA A CA 1
ATOM 1759 C C . ALA A 1 237 ? 21.766 -52.281 -36.031 1 85.25 237 ALA A C 1
ATOM 1761 O O . ALA A 1 237 ? 20.828 -53.094 -36.125 1 85.25 237 ALA A O 1
ATOM 1762 N N . ALA A 1 238 ? 22.688 -52.375 -35.125 1 90 238 ALA A N 1
ATOM 1763 C CA . ALA A 1 238 ? 22.656 -53.469 -34.156 1 90 238 ALA A CA 1
ATOM 1764 C C . ALA A 1 238 ? 21.391 -53.406 -33.281 1 90 238 ALA A C 1
ATOM 1766 O O . ALA A 1 238 ? 20.781 -54.406 -33 1 90 238 ALA A O 1
ATOM 1767 N N . PHE A 1 239 ? 21.016 -52.219 -32.969 1 91.5 239 PHE A N 1
ATOM 1768 C CA . PHE A 1 239 ? 19.844 -52 -32.156 1 91.5 239 PHE A CA 1
ATOM 1769 C C . PHE A 1 239 ? 18.578 -52.344 -32.938 1 91.5 239 PHE A C 1
ATOM 1771 O O . PHE A 1 239 ? 17.641 -52.938 -32.375 1 91.5 239 PHE A O 1
ATOM 1778 N N . LEU A 1 240 ? 18.484 -51.969 -34.156 1 90.38 240 LEU A N 1
ATOM 1779 C CA . LEU A 1 240 ? 17.344 -52.281 -35.031 1 90.38 240 LEU A CA 1
ATOM 1780 C C . LEU A 1 240 ? 17.125 -53.781 -35.125 1 90.38 240 LEU A C 1
ATOM 1782 O O . LEU A 1 240 ? 16 -54.25 -35 1 90.38 240 LEU A O 1
ATOM 1786 N N . SER A 1 241 ? 18.188 -54.5 -35.25 1 89.31 241 SER A N 1
ATOM 1787 C CA . SER A 1 241 ? 18.125 -55.938 -35.5 1 89.31 241 SER A CA 1
ATOM 1788 C C . SER A 1 241 ? 17.891 -56.719 -34.219 1 89.31 241 SER A C 1
ATOM 1790 O O . SER A 1 241 ? 17.188 -57.75 -34.219 1 89.31 241 SER A O 1
ATOM 1792 N N . SER A 1 242 ? 18.422 -56.25 -33.156 1 91.88 242 SER A N 1
ATOM 1793 C CA . SER A 1 242 ? 18.391 -57.031 -31.922 1 91.88 242 SER A CA 1
ATOM 1794 C C . SER A 1 242 ? 17.203 -56.656 -31.047 1 91.88 242 SER A C 1
ATOM 1796 O O . SER A 1 242 ? 16.656 -57.5 -30.328 1 91.88 242 SER A O 1
ATOM 1798 N N . VAL A 1 243 ? 16.844 -55.406 -31.094 1 92.56 243 VAL A N 1
ATOM 1799 C CA . VAL A 1 243 ? 15.844 -54.938 -30.125 1 92.56 243 VAL A CA 1
ATOM 1800 C C . VAL A 1 243 ? 14.562 -54.562 -30.859 1 92.56 243 VAL A C 1
ATOM 1802 O O . VAL A 1 243 ? 13.484 -55.094 -30.547 1 92.56 243 VAL A O 1
ATOM 1805 N N . VAL A 1 244 ? 14.602 -53.75 -31.859 1 92.88 244 VAL A N 1
ATOM 1806 C CA . VAL A 1 244 ? 13.43 -53.188 -32.531 1 92.88 244 VAL A CA 1
ATOM 1807 C C . VAL A 1 244 ? 12.648 -54.281 -33.219 1 92.88 244 VAL A C 1
ATOM 1809 O O . VAL A 1 244 ? 11.422 -54.344 -33.125 1 92.88 244 VAL A O 1
ATOM 1812 N N . GLU A 1 245 ? 13.398 -55.094 -33.906 1 90.5 245 GLU A N 1
ATOM 1813 C CA . GLU A 1 245 ? 12.773 -56.188 -34.656 1 90.5 245 GLU A CA 1
ATOM 1814 C C . GLU A 1 245 ? 11.977 -57.094 -33.75 1 90.5 245 GLU A C 1
ATOM 1816 O O . GLU A 1 245 ? 10.984 -57.688 -34.188 1 90.5 245 GLU A O 1
ATOM 1821 N N . GLN A 1 246 ? 12.383 -57.25 -32.531 1 91.56 246 GLN A N 1
ATOM 1822 C CA . GLN A 1 246 ? 11.758 -58.219 -31.609 1 91.56 246 GLN A CA 1
ATOM 1823 C C . GLN A 1 246 ? 10.672 -57.531 -30.781 1 91.56 246 GLN A C 1
ATOM 1825 O O . GLN A 1 246 ? 9.961 -58.188 -30.016 1 91.56 246 GLN A O 1
ATOM 1830 N N . ASP A 1 247 ? 10.461 -56.281 -30.906 1 93.25 247 ASP A N 1
ATOM 1831 C CA . ASP A 1 247 ? 9.469 -55.531 -30.141 1 93.25 247 ASP A CA 1
ATOM 1832 C C . ASP A 1 247 ? 8.047 -55.906 -30.547 1 93.25 247 ASP A C 1
ATOM 1834 O O . ASP A 1 247 ? 7.695 -55.844 -31.734 1 93.25 247 ASP A O 1
ATOM 1838 N N . PRO A 1 248 ? 7.223 -56.312 -29.656 1 91.06 248 PRO A N 1
ATOM 1839 C CA . PRO A 1 248 ? 5.93 -56.906 -29.969 1 91.06 248 PRO A CA 1
ATOM 1840 C C . PRO A 1 248 ? 5.039 -56 -30.812 1 91.06 248 PRO A C 1
ATOM 1842 O O . PRO A 1 248 ? 4.508 -56.438 -31.844 1 91.06 248 PRO A O 1
ATOM 1845 N N . PRO A 1 249 ? 4.887 -54.781 -30.438 1 91.06 249 PRO A N 1
ATOM 1846 C CA . PRO A 1 249 ? 4.008 -53.906 -31.234 1 91.06 249 PRO A CA 1
ATOM 1847 C C . PRO A 1 249 ? 4.5 -53.75 -32.688 1 91.06 249 PRO A C 1
ATOM 1849 O O . PRO A 1 249 ? 3.688 -53.625 -33.594 1 91.06 249 PRO A O 1
ATOM 1852 N N . LEU A 1 250 ? 5.766 -53.75 -32.875 1 89.5 250 LEU A N 1
ATOM 1853 C CA . LEU A 1 250 ? 6.316 -53.594 -34.219 1 89.5 250 LEU A CA 1
ATOM 1854 C C . LEU A 1 250 ? 6.316 -54.938 -34.938 1 89.5 250 LEU A C 1
ATOM 1856 O O . LEU A 1 250 ? 6.07 -55 -36.156 1 89.5 250 LEU A O 1
ATOM 1860 N N . ALA A 1 251 ? 6.578 -56.031 -34.219 1 88.25 251 ALA A N 1
ATOM 1861 C CA . ALA A 1 251 ? 6.629 -57.375 -34.781 1 88.25 251 ALA A CA 1
ATOM 1862 C C . ALA A 1 251 ? 5.266 -57.781 -35.344 1 88.25 251 ALA A C 1
ATOM 1864 O O . ALA A 1 251 ? 5.184 -58.531 -36.312 1 88.25 251 ALA A O 1
ATOM 1865 N N . THR A 1 252 ? 4.23 -57.312 -34.75 1 87.62 252 THR A N 1
ATOM 1866 C CA . THR A 1 252 ? 2.885 -57.719 -35.125 1 87.62 252 THR A CA 1
ATOM 1867 C C . THR A 1 252 ? 2.258 -56.688 -36.062 1 87.62 252 THR A C 1
ATOM 1869 O O . THR A 1 252 ? 1.211 -56.938 -36.656 1 87.62 252 THR A O 1
ATOM 1872 N N . HIS A 1 253 ? 2.898 -55.625 -36.219 1 87.62 253 HIS A N 1
ATOM 1873 C CA . HIS A 1 253 ? 2.369 -54.562 -37.062 1 87.62 253 HIS A CA 1
ATOM 1874 C C . HIS A 1 253 ? 2.572 -54.875 -38.531 1 87.62 253 HIS A C 1
ATOM 1876 O O . HIS A 1 253 ? 3.639 -55.375 -38.938 1 87.62 253 HIS A O 1
ATOM 1882 N N . PRO A 1 254 ? 1.57 -54.594 -39.312 1 84.5 254 PRO A N 1
ATOM 1883 C CA . PRO A 1 254 ? 1.661 -54.906 -40.75 1 84.5 254 PRO A CA 1
ATOM 1884 C C . PRO A 1 254 ? 2.838 -54.219 -41.438 1 84.5 254 PRO A C 1
ATOM 1886 O O . PRO A 1 254 ? 3.398 -54.781 -42.406 1 84.5 254 PRO A O 1
ATOM 1889 N N . ARG A 1 255 ? 3.215 -53.156 -40.906 1 82.94 255 ARG A N 1
ATOM 1890 C CA . ARG A 1 255 ? 4.285 -52.406 -41.562 1 82.94 255 ARG A CA 1
ATOM 1891 C C . ARG A 1 255 ? 5.578 -52.5 -40.781 1 82.94 255 ARG A C 1
ATOM 1893 O O . ARG A 1 255 ? 6.547 -51.781 -41.062 1 82.94 255 ARG A O 1
ATOM 1900 N N . GLY A 1 256 ? 5.566 -53.219 -39.719 1 86.31 256 GLY A N 1
ATOM 1901 C CA . GLY A 1 256 ? 6.715 -53.25 -38.844 1 86.31 256 GLY A CA 1
ATOM 1902 C C . GLY A 1 256 ? 7.977 -53.75 -39.531 1 86.31 256 GLY A C 1
ATOM 1903 O O . GLY A 1 256 ? 9.039 -53.156 -39.406 1 86.31 256 GLY A O 1
ATOM 1904 N N . GLY A 1 257 ? 7.855 -54.844 -40.219 1 83.44 257 GLY A N 1
ATOM 1905 C CA . GLY A 1 257 ? 8.984 -55.375 -40.969 1 83.44 257 GLY A CA 1
ATOM 1906 C C . GLY A 1 257 ? 9.562 -54.406 -41.969 1 83.44 257 GLY A C 1
ATOM 1907 O O . GLY A 1 257 ? 10.781 -54.312 -42.125 1 83.44 257 GLY A O 1
ATOM 1908 N N . TRP A 1 258 ? 8.688 -53.719 -42.625 1 82.31 258 TRP A N 1
ATOM 1909 C CA . TRP A 1 258 ? 9.125 -52.719 -43.594 1 82.31 258 TRP A CA 1
ATOM 1910 C C . TRP A 1 258 ? 9.898 -51.594 -42.938 1 82.31 258 TRP A C 1
ATOM 1912 O O . TRP A 1 258 ? 10.883 -51.094 -43.469 1 82.31 258 TRP A O 1
ATOM 1922 N N . ILE A 1 259 ? 9.477 -51.156 -41.812 1 82.38 259 ILE A N 1
ATOM 1923 C CA . ILE A 1 259 ? 10.117 -50.094 -41.062 1 82.38 259 ILE A CA 1
ATOM 1924 C C . ILE A 1 259 ? 11.555 -50.469 -40.719 1 82.38 259 ILE A C 1
ATOM 1926 O O . ILE A 1 259 ? 12.484 -49.719 -40.969 1 82.38 259 ILE A O 1
ATOM 1930 N N . VAL A 1 260 ? 11.734 -51.625 -40.219 1 84.19 260 VAL A N 1
ATOM 1931 C CA . VAL A 1 260 ? 13.055 -52.125 -39.844 1 84.19 260 VAL A CA 1
ATOM 1932 C C . VAL A 1 260 ? 13.938 -52.25 -41.094 1 84.19 260 VAL A C 1
ATOM 1934 O O . VAL A 1 260 ? 15.07 -51.781 -41.125 1 84.19 260 VAL A O 1
ATOM 1937 N N . ALA A 1 261 ? 13.352 -52.844 -42.125 1 82.44 261 ALA A N 1
ATOM 1938 C CA . ALA A 1 261 ? 14.102 -53.062 -43.344 1 82.44 261 ALA A CA 1
ATOM 1939 C C . ALA A 1 261 ? 14.578 -51.75 -43.969 1 82.44 261 ALA A C 1
ATOM 1941 O O . ALA A 1 261 ? 15.734 -51.656 -44.375 1 82.44 261 ALA A O 1
ATOM 1942 N N . ARG A 1 262 ? 13.727 -50.969 -44 1 80.75 262 ARG A N 1
ATOM 1943 C CA . ARG A 1 262 ? 14.055 -49.688 -44.625 1 80.75 262 ARG A CA 1
ATOM 1944 C C . ARG A 1 262 ? 15.086 -48.938 -43.781 1 80.75 262 ARG A C 1
ATOM 1946 O O . ARG A 1 262 ? 15.953 -48.25 -44.344 1 80.75 262 ARG A O 1
ATOM 1953 N N . SER A 1 263 ? 15.008 -48.938 -42.531 1 82.31 263 SER A N 1
ATOM 1954 C CA . SER A 1 263 ? 15.953 -48.281 -41.656 1 82.31 263 SER A CA 1
ATOM 1955 C C . SER A 1 263 ? 17.344 -48.906 -41.781 1 82.31 263 SER A C 1
ATOM 1957 O O . SER A 1 263 ? 18.344 -48.188 -41.781 1 82.31 263 SER A O 1
ATOM 1959 N N . LEU A 1 264 ? 17.344 -50.156 -41.875 1 81.44 264 LEU A N 1
ATOM 1960 C CA . LEU A 1 264 ? 18.625 -50.844 -42.062 1 81.44 264 LEU A CA 1
ATOM 1961 C C . LEU A 1 264 ? 19.234 -50.5 -43.406 1 81.44 264 LEU A C 1
ATOM 1963 O O . LEU A 1 264 ? 20.453 -50.312 -43.5 1 81.44 264 LEU A O 1
ATOM 1967 N N . LYS A 1 265 ? 18.391 -50.438 -44.406 1 78.44 265 LYS A N 1
ATOM 1968 C CA . LYS A 1 265 ? 18.859 -50.031 -45.75 1 78.44 265 LYS A CA 1
ATOM 1969 C C . LYS A 1 265 ? 19.5 -48.656 -45.719 1 78.44 265 LYS A C 1
ATOM 1971 O O . LYS A 1 265 ? 20.5 -48.406 -46.406 1 78.44 265 LYS A O 1
ATOM 1976 N N . ALA A 1 266 ? 18.938 -47.781 -44.969 1 74.75 266 ALA A N 1
ATOM 1977 C CA . ALA A 1 266 ? 19.484 -46.438 -44.844 1 74.75 266 ALA A CA 1
ATOM 1978 C C . ALA A 1 266 ? 20.906 -46.469 -44.312 1 74.75 266 ALA A C 1
ATOM 1980 O O . ALA A 1 266 ? 21.75 -45.656 -44.719 1 74.75 266 ALA A O 1
ATOM 1981 N N . HIS A 1 267 ? 21.266 -47.25 -43.438 1 74.06 267 HIS A N 1
ATOM 1982 C CA . HIS A 1 267 ? 22.609 -47.406 -42.906 1 74.06 267 HIS A CA 1
ATOM 1983 C C . HIS A 1 267 ? 23.562 -47.938 -43.969 1 74.06 267 HIS A C 1
ATOM 1985 O O . HIS A 1 267 ? 24.734 -47.531 -44 1 74.06 267 HIS A O 1
ATOM 1991 N N . ILE A 1 268 ? 23 -48.812 -44.688 1 68.19 268 ILE A N 1
ATOM 1992 C CA . ILE A 1 268 ? 23.828 -49.406 -45.75 1 68.19 268 ILE A CA 1
ATOM 1993 C C . ILE A 1 268 ? 24.109 -48.344 -46.812 1 68.19 268 ILE A C 1
ATOM 1995 O O . ILE A 1 268 ? 25.266 -48.219 -47.25 1 68.19 268 ILE A O 1
ATOM 1999 N N . ASP A 1 269 ? 23.078 -47.625 -47.219 1 65.88 269 ASP A N 1
ATOM 2000 C CA . ASP A 1 269 ? 23.203 -46.688 -48.312 1 65.88 269 ASP A CA 1
ATOM 2001 C C . ASP A 1 269 ? 23.938 -45.406 -47.844 1 65.88 269 ASP A C 1
ATOM 2003 O O . ASP A 1 269 ? 24.391 -44.625 -48.688 1 65.88 269 ASP A O 1
ATOM 2007 N N . GLN A 1 270 ? 24.438 -45.344 -46.656 1 59.5 270 GLN A N 1
ATOM 2008 C CA . GLN A 1 270 ? 25.062 -44.156 -46.062 1 59.5 270 GLN A CA 1
ATOM 2009 C C . GLN A 1 270 ? 24.312 -42.875 -46.469 1 59.5 270 GLN A C 1
ATOM 2011 O O . GLN A 1 270 ? 24.922 -41.812 -46.688 1 59.5 270 GLN A O 1
ATOM 2016 N N . ALA A 1 271 ? 23.188 -42.906 -47.125 1 52.53 271 ALA A N 1
ATOM 2017 C CA . ALA A 1 271 ? 22.406 -41.75 -47.562 1 52.53 271 ALA A CA 1
ATOM 2018 C C . ALA A 1 271 ? 21.031 -41.75 -46.906 1 52.53 271 ALA A C 1
ATOM 2020 O O . ALA A 1 271 ? 20.484 -42.781 -46.562 1 52.53 271 ALA A O 1
ATOM 2021 N N . PRO A 1 272 ? 20.703 -40.531 -46.344 1 49.41 272 PRO A N 1
ATOM 2022 C CA . PRO A 1 272 ? 19.375 -40.438 -45.719 1 49.41 272 PRO A CA 1
ATOM 2023 C C . PRO A 1 272 ? 18.266 -40.906 -46.656 1 49.41 272 PRO A C 1
ATOM 2025 O O . PRO A 1 272 ? 18.328 -40.719 -47.844 1 49.41 272 PRO A O 1
ATOM 2028 N N . SER A 1 273 ? 17.672 -41.938 -46.469 1 48.75 273 SER A N 1
ATOM 2029 C CA . SER A 1 273 ? 16.609 -42.438 -47.344 1 48.75 273 SER A CA 1
ATOM 2030 C C . SER A 1 273 ? 15.648 -41.312 -47.75 1 48.75 273 SER A C 1
ATOM 2032 O O . SER A 1 273 ? 15.328 -40.469 -46.938 1 48.75 273 SER A O 1
ATOM 2034 N N . PRO A 1 274 ? 15.352 -41.125 -49.062 1 43.84 274 PRO A N 1
ATOM 2035 C CA . PRO A 1 274 ? 14.375 -40.125 -49.5 1 43.84 274 PRO A CA 1
ATOM 2036 C C . PRO A 1 274 ? 13.062 -40.188 -48.719 1 43.84 274 PRO A C 1
ATOM 2038 O O . PRO A 1 274 ? 12.742 -41.219 -48.125 1 43.84 274 PRO A O 1
ATOM 2041 N N . ARG A 1 275 ? 12.43 -39 -48.5 1 46.44 275 ARG A N 1
ATOM 2042 C CA . ARG A 1 275 ? 11.117 -38.781 -47.906 1 46.44 275 ARG A CA 1
ATOM 2043 C C . ARG A 1 275 ? 10.094 -39.781 -48.438 1 46.44 275 ARG A C 1
ATOM 2045 O O . ARG A 1 275 ? 9.906 -39.875 -49.656 1 46.44 275 ARG A O 1
ATOM 2052 N N . ASP A 1 276 ? 10.023 -40.938 -48 1 45.09 276 ASP A N 1
ATOM 2053 C CA . ASP A 1 276 ? 8.883 -41.719 -48.438 1 45.09 276 ASP A CA 1
ATOM 2054 C C . ASP A 1 276 ? 7.605 -41.312 -47.719 1 45.09 276 ASP A C 1
ATOM 2056 O O . ASP A 1 276 ? 7.492 -41.438 -46.5 1 45.09 276 ASP A O 1
ATOM 2060 N N . PRO A 1 277 ? 6.816 -40.531 -48.438 1 46.25 277 PRO A N 1
ATOM 2061 C CA . PRO A 1 277 ? 5.578 -40 -47.875 1 46.25 277 PRO A CA 1
ATOM 2062 C C . PRO A 1 277 ? 4.781 -41.031 -47.094 1 46.25 277 PRO A C 1
ATOM 2064 O O . PRO A 1 277 ? 3.883 -40.688 -46.312 1 46.25 277 PRO A O 1
ATOM 2067 N N . GLY A 1 278 ? 4.84 -42.25 -47.406 1 44.12 278 GLY A N 1
ATOM 2068 C CA . GLY A 1 278 ? 3.996 -43.219 -46.75 1 44.12 278 GLY A CA 1
ATOM 2069 C C . GLY A 1 278 ? 4.504 -43.594 -45.344 1 44.12 278 GLY A C 1
ATOM 2070 O O . GLY A 1 278 ? 3.848 -44.344 -44.625 1 44.12 278 GLY A O 1
ATOM 2071 N N . LEU A 1 279 ? 5.707 -43.438 -45.125 1 47.78 279 LEU A N 1
ATOM 2072 C CA . LEU A 1 279 ? 6.281 -43.844 -43.875 1 47.78 279 LEU A CA 1
ATOM 2073 C C . LEU A 1 279 ? 6.172 -42.719 -42.844 1 47.78 279 LEU A C 1
ATOM 2075 O O . LEU A 1 279 ? 6.145 -41.562 -43.219 1 47.78 279 LEU A O 1
ATOM 2079 N N . PRO A 1 280 ? 5.797 -43.094 -41.75 1 45.03 280 PRO A N 1
ATOM 2080 C CA . PRO A 1 280 ? 5.703 -42.062 -40.719 1 45.03 280 PRO A CA 1
ATOM 2081 C C . PRO A 1 280 ? 6.91 -41.125 -40.688 1 45.03 280 PRO A C 1
ATOM 2083 O O . PRO A 1 280 ? 8.008 -41.531 -41.094 1 45.03 280 PRO A O 1
ATOM 2086 N N . THR A 1 281 ? 6.652 -39.844 -40.719 1 44.75 281 THR A N 1
ATOM 2087 C CA . THR A 1 281 ? 7.59 -38.719 -40.781 1 44.75 281 THR A CA 1
ATOM 2088 C C . THR A 1 281 ? 8.859 -39.031 -40 1 44.75 281 THR A C 1
ATOM 2090 O O . THR A 1 281 ? 9.914 -38.438 -40.25 1 44.75 281 THR A O 1
ATOM 2093 N N . GLY A 1 282 ? 8.859 -39.781 -39.031 1 44.47 282 GLY A N 1
ATOM 2094 C CA . GLY A 1 282 ? 10.031 -40.062 -38.219 1 44.47 282 GLY A CA 1
ATOM 2095 C C . GLY A 1 282 ? 11.18 -40.688 -39 1 44.47 282 GLY A C 1
ATOM 2096 O O . GLY A 1 282 ? 12.281 -40.844 -38.469 1 44.47 282 GLY A O 1
ATOM 2097 N N . TRP A 1 283 ? 10.898 -41.281 -40.031 1 41.09 283 TRP A N 1
ATOM 2098 C CA . TRP A 1 283 ? 11.844 -42.188 -40.719 1 41.09 283 TRP A CA 1
ATOM 2099 C C . TRP A 1 283 ? 12.992 -41.375 -41.344 1 41.09 283 TRP A C 1
ATOM 2101 O O . TRP A 1 283 ? 14.062 -41.938 -41.625 1 41.09 283 TRP A O 1
ATOM 2111 N N . TRP A 1 284 ? 12.609 -40.188 -41.844 1 43.19 284 TRP A N 1
ATOM 2112 C CA . TRP A 1 284 ? 13.641 -39.375 -42.469 1 43.19 284 TRP A CA 1
ATOM 2113 C C . TRP A 1 284 ? 14.148 -38.312 -41.469 1 43.19 284 TRP A C 1
ATOM 2115 O O . TRP A 1 284 ? 13.914 -37.125 -41.688 1 43.19 284 TRP A O 1
ATOM 2125 N N . ALA A 1 285 ? 14.062 -38.531 -40.281 1 50.47 285 ALA A N 1
ATOM 2126 C CA . ALA A 1 285 ? 14 -37.375 -39.375 1 50.47 285 ALA A CA 1
ATOM 2127 C C . ALA A 1 285 ? 15.398 -36.875 -39.062 1 50.47 285 ALA A C 1
ATOM 2129 O O . ALA A 1 285 ? 16.344 -37.656 -38.969 1 50.47 285 ALA A O 1
ATOM 2130 N N . GLU A 1 286 ? 15.719 -35.656 -39.562 1 51.91 286 GLU A N 1
ATOM 2131 C CA . GLU A 1 286 ? 16.844 -34.844 -39.062 1 51.91 286 GLU A CA 1
ATOM 2132 C C . GLU A 1 286 ? 17.016 -35 -37.562 1 51.91 286 GLU A C 1
ATOM 2134 O O . GLU A 1 286 ? 16.047 -35.312 -36.844 1 51.91 286 GLU A O 1
ATOM 2139 N N . GLU A 1 287 ? 18.359 -35.219 -37.219 1 53.06 287 GLU A N 1
ATOM 2140 C CA . GLU A 1 287 ? 18.703 -35.312 -35.781 1 53.06 287 GLU A CA 1
ATOM 2141 C C . GLU A 1 287 ? 17.969 -34.25 -34.969 1 53.06 287 GLU A C 1
ATOM 2143 O O . GLU A 1 287 ? 17.719 -33.125 -35.469 1 53.06 287 GLU A O 1
ATOM 2148 N N . ARG A 1 288 ? 17.312 -34.656 -34 1 53.78 288 ARG A N 1
ATOM 2149 C CA . ARG A 1 288 ? 16.625 -33.719 -33.125 1 53.78 288 ARG A CA 1
ATOM 2150 C C . ARG A 1 288 ? 17.594 -32.625 -32.625 1 53.78 288 ARG A C 1
ATOM 2152 O O . ARG A 1 288 ? 18.766 -32.906 -32.406 1 53.78 288 ARG A O 1
ATOM 2159 N N . THR A 1 289 ? 17.312 -31.344 -32.875 1 45.28 289 THR A N 1
ATOM 2160 C CA . THR A 1 289 ? 18.141 -30.188 -32.594 1 45.28 289 THR A CA 1
ATOM 2161 C C . THR A 1 289 ? 18.734 -30.297 -31.172 1 45.28 289 THR A C 1
ATOM 2163 O O . THR A 1 289 ? 19.906 -29.953 -30.969 1 45.28 289 THR A O 1
ATOM 2166 N N . ALA A 1 290 ? 17.844 -30.469 -30.109 1 45.38 290 ALA A N 1
ATOM 2167 C CA . ALA A 1 290 ? 18.281 -30.312 -28.719 1 45.38 290 ALA A CA 1
ATOM 2168 C C . ALA A 1 290 ? 19.359 -31.344 -28.375 1 45.38 290 ALA A C 1
ATOM 2170 O O . ALA A 1 290 ? 20.219 -31.094 -27.516 1 45.38 290 ALA A O 1
ATOM 2171 N N . SER A 1 291 ? 19.219 -32.531 -28.859 1 40.16 291 SER A N 1
ATOM 2172 C CA . SER A 1 291 ? 20.234 -33.531 -28.531 1 40.16 291 SER A CA 1
ATOM 2173 C C . SER A 1 291 ? 21.609 -33.094 -29.047 1 40.16 291 SER A C 1
ATOM 2175 O O . SER A 1 291 ? 22.625 -33.656 -28.641 1 40.16 291 SER A O 1
ATOM 2177 N N . SER A 1 292 ? 21.578 -32.219 -30.141 1 34.84 292 SER A N 1
ATOM 2178 C CA . SER A 1 292 ? 22.859 -31.75 -30.688 1 34.84 292 SER A CA 1
ATOM 2179 C C . SER A 1 292 ? 23.422 -30.594 -29.844 1 34.84 292 SER A C 1
ATOM 2181 O O . SER A 1 292 ? 22.672 -29.75 -29.359 1 34.84 292 SER A O 1
ATOM 2183 N N . GLY A 1 293 ? 24.141 -30.703 -28.734 1 35.06 293 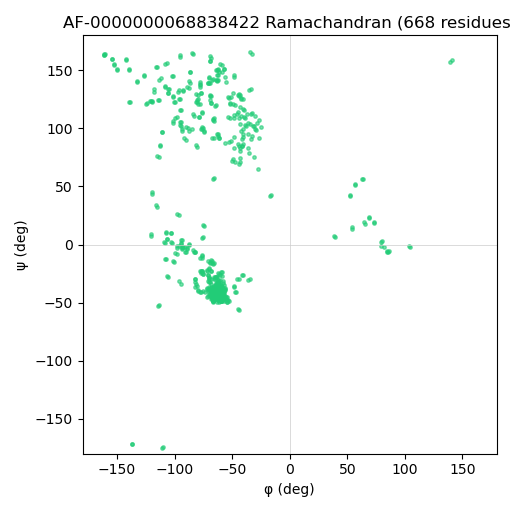GLY A N 1
ATOM 2184 C CA . GLY A 1 293 ? 24.875 -29.75 -27.891 1 35.06 293 GLY A CA 1
ATOM 2185 C C . GLY A 1 293 ? 25.141 -28.438 -28.578 1 35.06 293 GLY A C 1
ATOM 2186 O O . GLY A 1 293 ? 26.281 -28.141 -28.953 1 35.06 293 GLY A O 1
ATOM 2187 N N . ARG A 1 294 ? 24.328 -27.797 -29.312 1 33.81 294 ARG A N 1
ATOM 2188 C CA . ARG A 1 294 ? 24.797 -26.562 -29.953 1 33.81 294 ARG A CA 1
ATOM 2189 C C . ARG A 1 294 ? 25.062 -25.484 -28.922 1 33.81 294 ARG A C 1
ATOM 2191 O O . ARG A 1 294 ? 24.219 -25.172 -28.094 1 33.81 294 ARG A O 1
ATOM 2198 N N . VAL A 1 295 ? 26.312 -25.297 -28.344 1 34.75 295 VAL A N 1
ATOM 2199 C CA . VAL A 1 295 ? 26.969 -24.266 -27.531 1 34.75 295 VAL A CA 1
ATOM 2200 C C . VAL A 1 295 ? 26.812 -22.906 -28.188 1 34.75 295 VAL A C 1
ATOM 2202 O O . VAL A 1 295 ? 27.141 -22.75 -29.375 1 34.75 295 VAL A O 1
ATOM 2205 N N . TYR A 1 296 ? 25.766 -22.188 -27.906 1 33.75 296 TYR A N 1
ATOM 2206 C CA . TYR A 1 296 ? 25.719 -20.844 -28.484 1 33.75 296 TYR A CA 1
ATOM 2207 C C . TYR A 1 296 ? 26.594 -19.875 -27.672 1 33.75 296 TYR A C 1
ATOM 2209 O O . TYR A 1 296 ? 26.766 -20.047 -26.469 1 33.75 296 TYR A O 1
ATOM 2217 N N . LYS A 1 297 ? 27.516 -19.297 -28.266 1 35.31 297 LYS A N 1
ATOM 2218 C CA . LYS A 1 297 ? 28.297 -18.172 -27.75 1 35.31 297 LYS A CA 1
ATOM 2219 C C . LYS A 1 297 ? 27.406 -16.953 -27.5 1 35.31 297 LYS A C 1
ATOM 2221 O O . LYS A 1 297 ? 26.625 -16.562 -28.375 1 35.31 297 LYS A O 1
ATOM 2226 N N . VAL A 1 298 ? 26.922 -16.781 -26.219 1 34.19 298 VAL A N 1
ATOM 2227 C CA . VAL A 1 298 ? 26.141 -15.617 -25.828 1 34.19 298 VAL A CA 1
ATOM 2228 C C . VAL A 1 298 ? 27.078 -14.43 -25.594 1 34.19 298 VAL A C 1
ATOM 2230 O O . VAL A 1 298 ? 28.016 -14.523 -24.781 1 34.19 298 VAL A O 1
ATOM 2233 N N . TYR A 1 299 ? 27.047 -13.484 -26.422 1 36.28 299 TYR A N 1
ATOM 2234 C CA . TYR A 1 299 ? 27.797 -12.227 -26.328 1 36.28 299 TYR A CA 1
ATOM 2235 C C . TYR A 1 299 ? 27.016 -11.195 -25.531 1 36.28 299 TYR A C 1
ATOM 2237 O O . TYR A 1 299 ? 25.797 -11.055 -25.703 1 36.28 299 TYR A O 1
ATOM 2245 N N . TYR A 1 300 ? 27.344 -11.055 -24.234 1 38.28 300 TYR A N 1
ATOM 2246 C CA . TYR A 1 300 ? 26.672 -10.031 -23.422 1 38.28 300 TYR A CA 1
ATOM 2247 C C . TYR A 1 300 ? 27.641 -8.93 -23.031 1 38.28 300 TYR A C 1
ATOM 2249 O O . TYR A 1 300 ? 28.859 -9.109 -23.078 1 38.28 300 TYR A O 1
ATOM 2257 N N . GLY A 1 301 ? 27.328 -7.605 -22.938 1 36.03 301 GLY A N 1
ATOM 2258 C CA . GLY A 1 301 ? 28.031 -6.359 -22.672 1 36.03 301 GLY A CA 1
ATOM 2259 C C . GLY A 1 301 ? 27.578 -5.219 -23.562 1 36.03 301 GLY A C 1
ATOM 2260 O O . GLY A 1 301 ? 26.844 -5.43 -24.531 1 36.03 301 GLY A O 1
ATOM 2261 N N . PRO A 1 302 ? 27.781 -3.984 -23.125 1 42.12 302 PRO A N 1
ATOM 2262 C CA . PRO A 1 302 ? 27.25 -2.859 -23.891 1 42.12 302 PRO A CA 1
ATOM 2263 C C . PRO A 1 302 ? 27.578 -2.961 -25.391 1 42.12 302 PRO A C 1
ATOM 2265 O O . PRO A 1 302 ? 26.781 -2.521 -26.219 1 42.12 302 PRO A O 1
ATOM 2268 N N . ASN A 1 303 ? 28.828 -3.525 -25.641 1 43.81 303 ASN A N 1
ATOM 2269 C CA . ASN A 1 303 ? 29.25 -3.67 -27.031 1 43.81 303 ASN A CA 1
ATOM 2270 C C . ASN A 1 303 ? 29.422 -5.137 -27.422 1 43.81 303 ASN A C 1
ATOM 2272 O O . ASN A 1 303 ? 30.078 -5.449 -28.406 1 43.81 303 ASN A O 1
ATOM 2276 N N . GLY A 1 304 ? 28.656 -6.125 -26.922 1 40.31 304 GLY A N 1
ATOM 2277 C CA . GLY A 1 304 ? 28.719 -7.543 -27.234 1 40.31 304 GLY A CA 1
ATOM 2278 C C . GLY A 1 304 ? 30.094 -8.133 -27.047 1 40.31 304 GLY A C 1
ATOM 2279 O O . GLY A 1 304 ? 30.453 -9.125 -27.688 1 40.31 304 GLY A O 1
ATOM 2280 N N . GLU A 1 305 ? 30.953 -7.398 -26.391 1 43.75 305 GLU A N 1
ATOM 2281 C CA . GLU A 1 305 ? 32.375 -7.734 -26.328 1 43.75 305 GLU A CA 1
ATOM 2282 C C . GLU A 1 305 ? 32.594 -8.977 -25.484 1 43.75 305 GLU A C 1
ATOM 2284 O O . GLU A 1 305 ? 33.656 -9.602 -25.562 1 43.75 305 GLU A O 1
ATOM 2289 N N . TYR A 1 306 ? 31.688 -9.242 -24.688 1 41.19 306 TYR A N 1
ATOM 2290 C CA . TYR A 1 306 ? 31.922 -10.438 -23.875 1 41.19 306 TYR A CA 1
ATOM 2291 C C . TYR A 1 306 ? 31.141 -11.625 -24.422 1 41.19 306 TYR A C 1
ATOM 2293 O O . TYR A 1 306 ? 30.062 -11.469 -24.984 1 41.19 306 TYR A O 1
ATOM 2301 N N . ALA A 1 307 ? 31.781 -12.57 -25.062 1 37.56 307 ALA A N 1
ATOM 2302 C CA . ALA A 1 307 ? 31.156 -13.781 -25.594 1 37.56 307 ALA A CA 1
ATOM 2303 C C . ALA A 1 307 ? 31.25 -14.93 -24.594 1 37.56 307 ALA A C 1
ATOM 2305 O O . ALA A 1 307 ? 32.312 -15.133 -23.969 1 37.56 307 ALA A O 1
ATOM 2306 N N . GLU A 1 308 ? 30.328 -15.227 -23.875 1 41.09 308 GLU A N 1
ATOM 2307 C CA . GLU A 1 308 ? 30.328 -16.453 -23.078 1 41.09 308 GLU A CA 1
ATOM 2308 C C . GLU A 1 308 ? 29.562 -17.562 -23.797 1 41.09 308 GLU A C 1
ATOM 2310 O O . GLU A 1 308 ? 28.672 -17.297 -24.609 1 41.09 308 GLU A O 1
ATOM 2315 N N . SER A 1 309 ? 30.234 -18.719 -23.844 1 40.59 309 SER A N 1
ATOM 2316 C CA . SER A 1 309 ? 29.5 -19.875 -24.359 1 40.59 309 SER A CA 1
ATOM 2317 C C . SER A 1 309 ? 28.297 -20.203 -23.484 1 40.59 309 SER A C 1
ATOM 2319 O O . SER A 1 309 ? 28.359 -20.125 -22.25 1 40.59 309 SER A O 1
ATOM 2321 N N . GLY A 1 310 ? 27.188 -19.75 -23.734 1 39.94 310 GLY A N 1
ATOM 2322 C CA . GLY A 1 310 ? 26 -20.141 -22.984 1 39.94 310 GLY A CA 1
ATOM 2323 C C . GLY A 1 310 ? 25.062 -21.031 -23.781 1 39.94 310 GLY A C 1
ATOM 2324 O O . GLY A 1 310 ? 25.328 -21.328 -24.953 1 39.94 310 GLY A O 1
ATOM 2325 N N . ARG A 1 311 ? 24.344 -21.75 -23.125 1 41.28 311 ARG A N 1
ATOM 2326 C CA . ARG A 1 311 ? 23.266 -22.516 -23.719 1 41.28 311 ARG A CA 1
ATOM 2327 C C . ARG A 1 311 ? 21.969 -21.719 -23.781 1 41.28 311 ARG A C 1
ATOM 2329 O O . ARG A 1 311 ? 21.656 -20.969 -22.859 1 41.28 311 ARG A O 1
ATOM 2336 N N . ILE A 1 312 ? 21.656 -21.156 -24.969 1 37 312 ILE A N 1
ATOM 2337 C CA . ILE A 1 312 ? 20.422 -20.406 -25.125 1 37 312 ILE A CA 1
ATOM 2338 C C . ILE A 1 312 ? 19.219 -21.328 -24.969 1 37 312 ILE A C 1
ATOM 2340 O O . ILE A 1 312 ? 19.141 -22.375 -25.641 1 37 312 ILE A O 1
ATOM 2344 N N . SER A 1 313 ? 18.594 -21.141 -23.812 1 37.16 313 SER A N 1
ATOM 2345 C CA . SER A 1 313 ? 17.328 -21.844 -23.703 1 37.16 313 SER A CA 1
ATOM 2346 C C . SER A 1 313 ? 16.328 -21.359 -24.766 1 37.16 313 SER A C 1
ATOM 2348 O O . SER A 1 313 ? 16.531 -20.312 -25.375 1 37.16 313 SER A O 1
ATOM 2350 N N . ARG A 1 314 ? 15.438 -22.109 -25.219 1 33.44 314 ARG A N 1
ATOM 2351 C CA . ARG A 1 314 ? 14.445 -21.734 -26.219 1 33.44 314 ARG A CA 1
ATOM 2352 C C . ARG A 1 314 ? 13.797 -20.391 -25.875 1 33.44 314 ARG A C 1
ATOM 2354 O O . ARG A 1 314 ? 13.422 -19.625 -26.75 1 33.44 314 ARG A O 1
ATOM 2361 N N . ASN A 1 315 ? 13.539 -20.266 -24.594 1 35.66 315 ASN A N 1
ATOM 2362 C CA . ASN A 1 315 ? 12.828 -19.047 -24.234 1 35.66 315 ASN A CA 1
ATOM 2363 C C . ASN A 1 315 ? 13.758 -17.828 -24.266 1 35.66 315 ASN A C 1
ATOM 2365 O O . ASN A 1 315 ? 13.43 -16.781 -23.703 1 35.66 315 ASN A O 1
ATOM 2369 N N . GLY A 1 316 ? 14.883 -17.953 -24.891 1 35.09 316 GLY A N 1
ATOM 2370 C CA . GLY A 1 316 ? 15.805 -16.844 -25.078 1 35.09 316 GLY A CA 1
ATOM 2371 C C . GLY A 1 316 ? 16.719 -16.625 -23.891 1 35.09 316 GLY A C 1
ATOM 2372 O O . GLY A 1 316 ? 17.453 -15.641 -23.828 1 35.09 316 GLY A O 1
ATOM 2373 N N . SER A 1 317 ? 16.422 -17.406 -22.844 1 33.47 317 SER A N 1
ATOM 2374 C CA . SER A 1 317 ? 17.328 -17.188 -21.719 1 33.47 317 SER A CA 1
ATOM 2375 C C . SER A 1 317 ? 18.688 -17.844 -21.953 1 33.47 317 SER A C 1
ATOM 2377 O O . SER A 1 317 ? 18.766 -18.906 -22.578 1 33.47 317 SER A O 1
ATOM 2379 N N . VAL A 1 318 ? 19.75 -17.109 -22.109 1 32.66 318 VAL A N 1
ATOM 2380 C CA . VAL A 1 318 ? 21.156 -17.516 -22.281 1 32.66 318 VAL A CA 1
ATOM 2381 C C . VAL A 1 318 ? 21.719 -17.984 -20.938 1 32.66 318 VAL A C 1
ATOM 2383 O O . VAL A 1 318 ? 21.641 -17.266 -19.938 1 32.66 318 VAL A O 1
ATOM 2386 N N . ILE A 1 319 ? 21.734 -19.312 -20.703 1 34.44 319 ILE A N 1
ATOM 2387 C CA . ILE A 1 319 ? 22.5 -19.781 -19.547 1 34.44 319 ILE A CA 1
ATOM 2388 C C . ILE A 1 319 ? 23.984 -19.781 -19.875 1 34.44 319 ILE A C 1
ATOM 2390 O O . ILE A 1 319 ? 24.438 -20.469 -20.812 1 34.44 319 ILE A O 1
ATOM 2394 N N . LEU A 1 320 ? 24.719 -18.75 -19.438 1 35.69 320 LEU A N 1
ATOM 2395 C CA . LEU A 1 320 ? 26.141 -18.547 -19.672 1 35.69 320 LEU A CA 1
ATOM 2396 C C . LEU A 1 320 ? 26.969 -19.609 -18.953 1 35.69 320 LEU A C 1
ATOM 2398 O O . LEU A 1 320 ? 26.641 -20 -17.828 1 35.69 320 LEU A O 1
ATOM 2402 N N . MET A 1 321 ? 27.547 -20.578 -19.688 1 34.81 321 MET A N 1
ATOM 2403 C CA . MET A 1 321 ? 28.516 -21.516 -19.094 1 34.81 321 MET A CA 1
ATOM 2404 C C . MET A 1 321 ? 29.672 -20.766 -18.438 1 34.81 321 MET A C 1
ATOM 2406 O O . MET A 1 321 ? 29.953 -19.625 -18.781 1 34.81 321 MET A O 1
ATOM 2410 N N . GLN A 1 322 ? 30.156 -21.203 -17.266 1 34.34 322 GLN A N 1
ATOM 2411 C CA . GLN A 1 322 ? 31.234 -20.656 -16.453 1 34.34 322 GLN A CA 1
ATOM 2412 C C . GLN A 1 322 ? 32.438 -20.266 -17.297 1 34.34 322 GLN A C 1
ATOM 2414 O O . GLN A 1 322 ? 33 -21.094 -18.016 1 34.34 322 GLN A O 1
ATOM 2419 N N . GLN A 1 323 ? 32.406 -19.078 -17.844 1 32.28 323 GLN A N 1
ATOM 2420 C CA . GLN A 1 323 ? 33.625 -18.578 -18.469 1 32.28 323 GLN A CA 1
ATOM 2421 C C . GLN A 1 323 ? 34.844 -18.75 -17.547 1 32.28 323 GLN A C 1
ATOM 2423 O O . GLN A 1 323 ? 34.719 -18.531 -16.344 1 32.28 323 GLN A O 1
ATOM 2428 N N . ASP A 1 324 ? 35.781 -19.75 -17.953 1 32.19 324 ASP A N 1
ATOM 2429 C CA . ASP A 1 324 ? 37.125 -19.469 -17.516 1 32.19 324 ASP A CA 1
ATOM 2430 C C . ASP A 1 324 ? 37.406 -17.969 -17.516 1 32.19 324 ASP A C 1
ATOM 2432 O O . ASP A 1 324 ? 36.719 -17.203 -18.188 1 32.19 324 ASP A O 1
ATOM 2436 N N . ALA A 1 325 ? 38.562 -17.5 -16.828 1 30.7 325 ALA A N 1
ATOM 2437 C CA . ALA A 1 325 ? 39.125 -16.172 -16.641 1 30.7 325 ALA A CA 1
ATOM 2438 C C . ALA A 1 325 ? 39.25 -15.43 -17.969 1 30.7 325 ALA A C 1
ATOM 2440 O O . ALA A 1 325 ? 40 -15.844 -18.844 1 30.7 325 ALA A O 1
ATOM 2441 N N . LEU A 1 326 ? 38.25 -15.008 -18.547 1 28.09 326 LEU A N 1
ATOM 2442 C CA . LEU A 1 326 ? 38.281 -14.203 -19.766 1 28.09 326 LEU A CA 1
ATOM 2443 C C . LEU A 1 326 ? 39.375 -13.141 -19.672 1 28.09 326 LEU A C 1
ATOM 2445 O O . LEU A 1 326 ? 39.25 -12.188 -18.906 1 28.09 326 LEU A O 1
ATOM 2449 N N . LYS A 1 327 ? 40.688 -13.727 -19.75 1 30.72 327 LYS A N 1
ATOM 2450 C CA . LYS A 1 327 ? 41.781 -12.773 -19.938 1 30.72 327 LYS A CA 1
ATOM 2451 C C . LYS A 1 327 ? 41.5 -11.836 -21.109 1 30.72 327 LYS A C 1
ATOM 2453 O O . LYS A 1 327 ? 40.812 -12.211 -22.062 1 30.72 327 LYS A O 1
ATOM 2458 N N . PRO A 1 328 ? 41.594 -10.531 -20.859 1 28.44 328 PRO A N 1
ATOM 2459 C CA . PRO A 1 328 ? 41.469 -9.523 -21.922 1 28.44 328 PRO A CA 1
ATOM 2460 C C . PRO A 1 328 ? 42.156 -9.969 -23.219 1 28.44 328 PRO A C 1
ATOM 2462 O O . PRO A 1 328 ? 43.125 -10.742 -23.203 1 28.44 328 PRO A O 1
ATOM 2465 N N . ALA A 1 329 ? 41.344 -10.305 -24.25 1 28.77 329 ALA A N 1
ATOM 2466 C CA . ALA A 1 329 ? 41.938 -10.586 -25.562 1 28.77 329 ALA A CA 1
ATOM 2467 C C . ALA A 1 329 ? 43.188 -9.734 -25.781 1 28.77 329 ALA A C 1
ATOM 2469 O O . ALA A 1 329 ? 43.156 -8.516 -25.609 1 28.77 329 ALA A O 1
ATOM 2470 N N . SER A 1 330 ? 44.375 -10.32 -25.422 1 30.05 330 SER A N 1
ATOM 2471 C CA . SER A 1 330 ? 45.688 -9.75 -25.703 1 30.05 330 SER A CA 1
ATOM 2472 C C . SER A 1 330 ? 45.75 -9.156 -27.109 1 30.05 330 SER A C 1
ATOM 2474 O O . SER A 1 330 ? 45.406 -9.82 -28.078 1 30.05 330 SER A O 1
ATOM 2476 N N . LYS A 1 331 ? 45.281 -7.844 -27.203 1 32.59 331 LYS A N 1
ATOM 2477 C CA . LYS A 1 331 ? 45.594 -7.121 -28.438 1 32.59 331 LYS A CA 1
ATOM 2478 C C . LYS A 1 331 ? 46.969 -7.512 -28.969 1 32.59 331 LYS A C 1
ATOM 2480 O O . LYS A 1 331 ? 47.969 -7.348 -28.266 1 32.59 331 LYS A O 1
ATOM 2485 N N . GLY A 1 332 ? 47.062 -8.68 -29.625 1 27.62 332 GLY A N 1
ATOM 2486 C CA . GLY A 1 332 ? 48.219 -9.086 -30.391 1 27.62 332 GLY A CA 1
ATOM 2487 C C . GLY A 1 332 ? 48.938 -7.922 -31.047 1 27.62 332 GLY A C 1
ATOM 2488 O O . GLY A 1 332 ? 48.312 -6.945 -31.469 1 27.62 332 GLY A O 1
ATOM 2489 N N . ARG A 1 333 ? 50.125 -7.617 -30.656 1 28.95 333 ARG A N 1
ATOM 2490 C CA . ARG A 1 333 ? 51.094 -6.688 -31.219 1 28.95 333 ARG A CA 1
ATOM 2491 C C . ARG A 1 333 ? 51.156 -6.82 -32.75 1 28.95 333 ARG A C 1
ATOM 2493 O O . ARG A 1 333 ? 51.125 -7.93 -33.281 1 28.95 333 ARG A O 1
ATOM 2500 N N . PRO A 1 334 ? 50.812 -5.711 -33.469 1 28.28 334 PRO A N 1
ATOM 2501 C CA . PRO A 1 334 ? 51.031 -5.695 -34.906 1 28.28 334 PRO A CA 1
ATOM 2502 C C . PRO A 1 334 ? 52.375 -6.328 -35.312 1 28.28 334 PRO A C 1
ATOM 2504 O O . PRO A 1 334 ? 53.375 -6.105 -34.625 1 28.28 334 PRO A O 1
ATOM 2507 N N . GLN A 1 335 ? 52.438 -7.672 -35.594 1 24.53 335 GLN A N 1
ATOM 2508 C CA . GLN A 1 335 ? 53.656 -8.211 -36.188 1 24.53 335 GLN A CA 1
ATOM 2509 C C . GLN A 1 335 ? 54.219 -7.281 -37.25 1 24.53 335 GLN A C 1
ATOM 2511 O O . GLN A 1 335 ? 53.562 -6.984 -38.25 1 24.53 335 GLN A O 1
ATOM 2516 N N . ARG A 1 336 ? 55.281 -6.465 -36.844 1 24.12 336 ARG A N 1
ATOM 2517 C CA . ARG A 1 336 ? 56.312 -5.98 -37.75 1 24.12 336 ARG A CA 1
ATOM 2518 C C . ARG A 1 336 ? 57.094 -7.141 -38.375 1 24.12 336 ARG A C 1
ATOM 2520 O O . ARG A 1 336 ? 57.406 -8.109 -37.688 1 24.12 336 ARG A O 1
ATOM 2527 N N . MET B 1 1 ? -45.75 50.438 -28.484 1 22.83 1 MET B N 1
ATOM 2528 C CA . MET B 1 1 ? -45.375 50 -27.125 1 22.83 1 MET B CA 1
ATOM 2529 C C . MET B 1 1 ? -44.281 48.969 -27.172 1 22.83 1 MET B C 1
ATOM 2531 O O . MET B 1 1 ? -44.469 47.844 -27.656 1 22.83 1 MET B O 1
ATOM 2535 N N . ALA B 1 2 ? -43.062 49.469 -27.5 1 33.38 2 ALA B N 1
ATOM 2536 C CA . ALA B 1 2 ? -41.75 48.906 -27.844 1 33.38 2 ALA B CA 1
ATOM 2537 C C . ALA B 1 2 ? -41.25 47.969 -26.734 1 33.38 2 ALA B C 1
ATOM 2539 O O . ALA B 1 2 ? -41.188 48.344 -25.562 1 33.38 2 ALA B O 1
ATOM 2540 N N . SER B 1 3 ? -41.656 46.625 -26.812 1 28.36 3 SER B N 1
ATOM 2541 C CA . SER B 1 3 ? -41.438 45.5 -25.938 1 28.36 3 SER B CA 1
ATOM 2542 C C . SER B 1 3 ? -40 45.438 -25.422 1 28.36 3 SER B C 1
ATOM 2544 O O . SER B 1 3 ? -39.062 45.406 -26.203 1 28.36 3 SER B O 1
ATOM 2546 N N . LYS B 1 4 ? -39.75 46.344 -24.484 1 31.91 4 LYS B N 1
ATOM 2547 C CA . LYS B 1 4 ? -38.375 46.375 -23.969 1 31.91 4 LYS B CA 1
ATOM 2548 C C . LYS B 1 4 ? -37.844 44.969 -23.719 1 31.91 4 LYS B C 1
ATOM 2550 O O . LYS B 1 4 ? -38.531 44.156 -23.125 1 31.91 4 LYS B O 1
ATOM 2555 N N . ARG B 1 5 ? -36.969 44.5 -24.641 1 35.31 5 ARG B N 1
ATOM 2556 C CA . ARG B 1 5 ? -36.281 43.188 -24.656 1 35.31 5 ARG B CA 1
ATOM 2557 C C . ARG B 1 5 ? -35.656 42.906 -23.312 1 35.31 5 ARG B C 1
ATOM 2559 O O . ARG B 1 5 ? -34.875 43.688 -22.781 1 35.31 5 ARG B O 1
ATOM 2566 N N . PRO B 1 6 ? -36.406 42.219 -22.438 1 37.22 6 PRO B N 1
ATOM 2567 C CA . PRO B 1 6 ? -35.812 42.031 -21.125 1 37.22 6 PRO B CA 1
ATOM 2568 C C . PRO B 1 6 ? -34.312 41.719 -21.219 1 37.22 6 PRO B C 1
ATOM 2570 O O . PRO B 1 6 ? -33.875 41.094 -22.188 1 37.22 6 PRO B O 1
ATOM 2573 N N . ARG B 1 7 ? -33.469 42.594 -20.672 1 36.81 7 ARG B N 1
ATOM 2574 C CA . ARG B 1 7 ? -32 42.406 -20.641 1 36.81 7 ARG B CA 1
ATOM 2575 C C . ARG B 1 7 ? -31.625 41 -20.234 1 36.81 7 ARG B C 1
ATOM 2577 O O . ARG B 1 7 ? -32.25 40.406 -19.344 1 36.81 7 ARG B O 1
ATOM 2584 N N . PRO B 1 8 ? -31.016 40.25 -21.156 1 33.38 8 PRO B N 1
ATOM 2585 C CA . PRO B 1 8 ? -30.625 38.875 -20.844 1 33.38 8 PRO B CA 1
ATOM 2586 C C . PRO B 1 8 ? -29.969 38.75 -19.469 1 33.38 8 PRO B C 1
ATOM 2588 O O . PRO B 1 8 ? -29.219 39.656 -19.062 1 33.38 8 PRO B O 1
ATOM 2591 N N . ALA B 1 9 ? -30.641 38.156 -18.5 1 34.75 9 ALA B N 1
ATOM 2592 C CA . ALA B 1 9 ? -30.094 38 -17.141 1 34.75 9 ALA B CA 1
ATOM 2593 C C . ALA B 1 9 ? -28.609 37.688 -17.188 1 34.75 9 ALA B C 1
ATOM 2595 O O . ALA B 1 9 ? -28.141 37 -18.078 1 34.75 9 ALA B O 1
ATOM 2596 N N . GLU B 1 10 ? -27.75 38.625 -16.938 1 32.12 10 GLU B N 1
ATOM 2597 C CA . GLU B 1 10 ? -26.312 38.375 -16.859 1 32.12 10 GLU B CA 1
ATOM 2598 C C . GLU B 1 10 ? -26.016 37 -16.266 1 32.12 10 GLU B C 1
ATOM 2600 O O . GLU B 1 10 ? -26.625 36.625 -15.266 1 32.12 10 GLU B O 1
ATOM 2605 N N . PRO B 1 11 ? -25.641 36.031 -17.078 1 33.78 11 PRO B N 1
ATOM 2606 C CA . PRO B 1 11 ? -25.391 34.656 -16.562 1 33.78 11 PRO B CA 1
ATOM 2607 C C . PRO B 1 11 ? -24.812 34.656 -15.156 1 33.78 11 PRO B C 1
ATOM 2609 O O . PRO B 1 11 ? -24.109 35.625 -14.773 1 33.78 11 PRO B O 1
ATOM 2612 N N . ASP B 1 12 ? -25.562 34.188 -14.188 1 32.66 12 ASP B N 1
ATOM 2613 C CA . ASP B 1 12 ? -25.156 34.031 -12.789 1 32.66 12 ASP B CA 1
ATOM 2614 C C . ASP B 1 12 ? -23.656 33.844 -12.656 1 32.66 12 ASP B C 1
ATOM 2616 O O . ASP B 1 12 ? -23.062 33.094 -13.445 1 32.66 12 ASP B O 1
ATOM 2620 N N . ARG B 1 13 ? -22.859 34.688 -12.227 1 33.81 13 ARG B N 1
ATOM 2621 C CA . ARG B 1 13 ? -21.438 34.625 -11.906 1 33.81 13 ARG B CA 1
ATOM 2622 C C . ARG B 1 13 ? -21.047 33.188 -11.492 1 33.81 13 ARG B C 1
ATOM 2624 O O . ARG B 1 13 ? -21.75 32.562 -10.695 1 33.81 13 ARG B O 1
ATOM 2631 N N . ALA B 1 14 ? -20.391 32.312 -12.203 1 34.03 14 ALA B N 1
ATOM 2632 C CA . ALA B 1 14 ? -19.797 31 -12.094 1 34.03 14 ALA B CA 1
ATOM 2633 C C . ALA B 1 14 ? -19.391 30.688 -10.656 1 34.03 14 ALA B C 1
ATOM 2635 O O . ALA B 1 14 ? -18.734 31.5 -10 1 34.03 14 ALA B O 1
ATOM 2636 N N . ALA B 1 15 ? -20.094 30.094 -9.734 1 39.5 15 ALA B N 1
ATOM 2637 C CA . ALA B 1 15 ? -19.828 29.641 -8.375 1 39.5 15 ALA B CA 1
ATOM 2638 C C . ALA B 1 15 ? -18.344 29.312 -8.18 1 39.5 15 ALA B C 1
ATOM 2640 O O . ALA B 1 15 ? -17.828 28.375 -8.781 1 39.5 15 ALA B O 1
ATOM 2641 N N . GLY B 1 16 ? -17.312 29.953 -8.203 1 44.81 16 GLY B N 1
ATOM 2642 C CA . GLY B 1 16 ? -15.859 29.984 -8.195 1 44.81 16 GLY B CA 1
ATOM 2643 C C . GLY B 1 16 ? -15.25 28.828 -7.414 1 44.81 16 GLY B C 1
ATOM 2644 O O . GLY B 1 16 ? -15.711 28.5 -6.32 1 44.81 16 GLY B O 1
ATOM 2645 N N . GLU B 1 17 ? -14.688 27.656 -8.047 1 61.34 17 GLU B N 1
ATOM 2646 C CA . GLU B 1 17 ? -14.094 26.391 -7.617 1 61.34 17 GLU B CA 1
ATOM 2647 C C . GLU B 1 17 ? -13.258 26.578 -6.352 1 61.34 17 GLU B C 1
ATOM 2649 O O . GLU B 1 17 ? -12.375 27.438 -6.301 1 61.34 17 GLU B O 1
ATOM 2654 N N . ARG B 1 18 ? -13.859 26.328 -5.156 1 75.88 18 ARG B N 1
ATOM 2655 C CA . ARG B 1 18 ? -13.133 26.422 -3.898 1 75.88 18 ARG B CA 1
ATOM 2656 C C . ARG B 1 18 ? -11.797 25.688 -3.979 1 75.88 18 ARG B C 1
ATOM 2658 O O . ARG B 1 18 ? -11.734 24.562 -4.465 1 75.88 18 ARG B O 1
ATOM 2665 N N . PRO B 1 19 ? -10.672 26.438 -3.77 1 89.06 19 PRO B N 1
ATOM 2666 C CA . PRO B 1 19 ? -9.359 25.797 -3.838 1 89.06 19 PRO B CA 1
ATOM 2667 C C . PRO B 1 19 ? -9.25 24.562 -2.939 1 89.06 19 PRO B C 1
ATOM 2669 O O . PRO B 1 19 ? -9.758 24.578 -1.815 1 89.06 19 PRO B O 1
ATOM 2672 N N . THR B 1 20 ? -8.859 23.5 -3.557 1 93.81 20 THR B N 1
ATOM 2673 C CA . THR B 1 20 ? -8.688 22.25 -2.814 1 93.81 20 THR B CA 1
ATOM 2674 C C . THR B 1 20 ? -7.223 21.828 -2.811 1 93.81 20 THR B C 1
ATOM 2676 O O . THR B 1 20 ? -6.438 22.281 -3.646 1 93.81 20 THR B O 1
ATOM 2679 N N . VAL B 1 21 ? -6.863 21.109 -1.795 1 94.31 21 VAL B N 1
ATOM 2680 C CA . VAL B 1 21 ? -5.535 20.5 -1.69 1 94.31 21 VAL B CA 1
ATOM 2681 C C . VAL B 1 21 ? -5.66 19 -1.43 1 94.31 21 VAL B C 1
ATOM 2683 O O . VAL B 1 21 ? -6.613 18.562 -0.787 1 94.31 21 VAL B O 1
ATOM 2686 N N . THR B 1 22 ? -4.723 18.281 -2.004 1 96.69 22 THR B N 1
ATOM 2687 C CA . THR B 1 22 ? -4.684 16.844 -1.764 1 96.69 22 THR B CA 1
ATOM 2688 C C . THR B 1 22 ? -3.723 16.516 -0.626 1 96.69 22 THR B C 1
ATOM 2690 O O . THR B 1 22 ? -2.568 16.938 -0.635 1 96.69 22 THR B O 1
ATOM 2693 N N . LEU B 1 23 ? -4.211 15.82 0.385 1 97.38 23 LEU B N 1
ATOM 2694 C CA . LEU B 1 23 ? -3.385 15.344 1.486 1 97.38 23 LEU B CA 1
ATOM 2695 C C . LEU B 1 23 ? -3.031 13.867 1.3 1 97.38 23 LEU B C 1
ATOM 2697 O O . LEU B 1 23 ? -3.92 13.023 1.167 1 97.38 23 LEU B O 1
ATOM 2701 N N . ASN B 1 24 ? -1.752 13.594 1.271 1 96.19 24 ASN B N 1
ATOM 2702 C CA . ASN B 1 24 ? -1.261 12.234 1.074 1 96.19 24 ASN B CA 1
ATOM 2703 C C . ASN B 1 24 ? -0.627 11.68 2.346 1 96.19 24 ASN B C 1
ATOM 2705 O O . ASN B 1 24 ? -0.83 12.219 3.434 1 96.19 24 ASN B O 1
ATOM 2709 N N . GLY B 1 25 ? -0.034 10.461 2.232 1 94.75 25 GLY B N 1
ATOM 2710 C CA . GLY B 1 25 ? 0.758 9.922 3.328 1 94.75 25 GLY B CA 1
ATOM 2711 C C . GLY B 1 25 ? 0.034 8.852 4.121 1 94.75 25 GLY B C 1
ATOM 2712 O O . GLY B 1 25 ? 0.573 8.32 5.094 1 94.75 25 GLY B O 1
ATOM 2713 N N . GLY B 1 26 ? -1.166 8.555 3.777 1 95.69 26 GLY B N 1
ATOM 2714 C CA . GLY B 1 26 ? -1.885 7.484 4.449 1 95.69 26 GLY B CA 1
ATOM 2715 C C . GLY B 1 26 ? -1.593 6.113 3.873 1 95.69 26 GLY B C 1
ATOM 2716 O O . GLY B 1 26 ? -0.944 5.996 2.83 1 95.69 26 GLY B O 1
ATOM 2717 N N . GLU B 1 27 ? -1.949 5.066 4.621 1 95.81 27 GLU B N 1
ATOM 2718 C CA . GLU B 1 27 ? -1.898 3.682 4.156 1 95.81 27 GLU B CA 1
ATOM 2719 C C . GLU B 1 27 ? -3.252 3.23 3.615 1 95.81 27 GLU B C 1
ATOM 2721 O O . GLU B 1 27 ? -4.168 2.934 4.387 1 95.81 27 GLU B O 1
ATOM 2726 N N . PRO B 1 28 ? -3.318 3.143 2.311 1 96.62 28 PRO B N 1
ATOM 2727 C CA . PRO B 1 28 ? -4.629 2.809 1.749 1 96.62 28 PRO B CA 1
ATOM 2728 C C . PRO B 1 28 ? -5.043 1.367 2.039 1 96.62 28 PRO B C 1
ATOM 2730 O O . PRO B 1 28 ? -4.195 0.473 2.084 1 96.62 28 PRO B O 1
ATOM 2733 N N . CYS B 1 29 ? -6.25 1.19 2.256 1 97.5 29 CYS B N 1
ATOM 2734 C CA . CYS B 1 29 ? -6.828 -0.15 2.254 1 97.5 29 CYS B CA 1
ATOM 2735 C C . CYS B 1 29 ? -6.832 -0.739 0.848 1 97.5 29 CYS B C 1
ATOM 2737 O O . CYS B 1 29 ? -6.754 -0.004 -0.138 1 97.5 29 CYS B O 1
ATOM 2739 N N . PRO B 1 30 ? -6.906 -2.105 0.781 1 96.69 30 PRO B N 1
ATOM 2740 C CA . PRO B 1 30 ? -7.066 -2.713 -0.542 1 96.69 30 PRO B CA 1
ATOM 2741 C C . PRO B 1 30 ? -8.305 -2.209 -1.277 1 96.69 30 PRO B C 1
ATOM 2743 O O . PRO B 1 30 ? -9.328 -1.915 -0.647 1 96.69 30 PRO B O 1
ATOM 2746 N N . ALA B 1 31 ? -8.195 -2.213 -2.555 1 96.12 31 ALA B N 1
ATOM 2747 C CA . ALA B 1 31 ? -9.227 -1.632 -3.406 1 96.12 31 ALA B CA 1
ATOM 2748 C C . ALA B 1 31 ? -10.586 -2.285 -3.148 1 96.12 31 ALA B C 1
ATOM 2750 O O . ALA B 1 31 ? -11.617 -1.609 -3.139 1 96.12 31 ALA B O 1
ATOM 2751 N N . GLY B 1 32 ? -10.555 -3.516 -2.961 1 95.69 32 GLY B N 1
ATOM 2752 C CA . GLY B 1 32 ? -11.812 -4.215 -2.709 1 95.69 32 GLY B CA 1
ATOM 2753 C C . GLY B 1 32 ? -12.508 -3.744 -1.448 1 95.69 32 GLY B C 1
ATOM 2754 O O . GLY B 1 32 ? -13.734 -3.613 -1.426 1 95.69 32 GLY B O 1
ATOM 2755 N N . GLN B 1 33 ? -11.742 -3.508 -0.47 1 96 33 GLN B N 1
ATOM 2756 C CA . GLN B 1 33 ? -12.289 -3.023 0.792 1 96 33 GLN B CA 1
ATOM 2757 C C . GLN B 1 33 ? -12.844 -1.608 0.645 1 96 33 GLN B C 1
ATOM 2759 O O . GLN B 1 33 ? -13.891 -1.286 1.201 1 96 33 GLN B O 1
ATOM 2764 N N . VAL B 1 34 ? -12.148 -0.777 -0.096 1 97.69 34 VAL B N 1
ATOM 2765 C CA . VAL B 1 34 ? -12.594 0.589 -0.355 1 97.69 34 VAL B CA 1
ATOM 2766 C C . VAL B 1 34 ? -13.922 0.567 -1.105 1 97.69 34 VAL B C 1
ATOM 2768 O O . VAL B 1 34 ? -14.836 1.332 -0.786 1 97.69 34 VAL B O 1
ATOM 2771 N N . ASN B 1 35 ? -13.992 -0.314 -2.059 1 97.06 35 ASN B N 1
ATOM 2772 C CA . ASN B 1 35 ? -15.219 -0.441 -2.838 1 97.06 35 ASN B CA 1
ATOM 2773 C C . ASN B 1 35 ? -16.406 -0.864 -1.967 1 97.06 35 ASN B C 1
ATOM 2775 O O . ASN B 1 35 ? -17.516 -0.375 -2.145 1 97.06 35 ASN B O 1
ATOM 2779 N N . LEU B 1 36 ? -16.125 -1.75 -1.089 1 96.31 36 LEU B N 1
ATOM 2780 C CA . LEU B 1 36 ? -17.156 -2.176 -0.163 1 96.31 36 LEU B CA 1
ATOM 2781 C C . LEU B 1 36 ? -17.625 -1.01 0.704 1 96.31 36 LEU B C 1
ATOM 2783 O O . LEU B 1 36 ? -18.828 -0.826 0.911 1 96.31 36 LEU B O 1
ATOM 2787 N N . TRP B 1 37 ? -16.703 -0.18 1.16 1 97.31 37 TRP B N 1
ATOM 2788 C CA . TRP B 1 37 ? -17.031 0.978 1.99 1 97.31 37 TRP B CA 1
ATOM 2789 C C . TRP B 1 37 ? -17.875 1.979 1.224 1 97.31 37 TRP B C 1
ATOM 2791 O O . TRP B 1 37 ? -18.906 2.441 1.729 1 97.31 37 TRP B O 1
ATOM 2801 N N . ARG B 1 38 ? -17.484 2.244 0.033 1 96.81 38 ARG B N 1
ATOM 2802 C CA . ARG B 1 38 ? -18.203 3.213 -0.79 1 96.81 38 ARG B CA 1
ATOM 2803 C C . ARG B 1 38 ? -19.609 2.732 -1.09 1 96.81 38 ARG B C 1
ATOM 2805 O O . ARG B 1 38 ? -20.547 3.541 -1.194 1 96.81 38 ARG B O 1
ATOM 2812 N N . ALA B 1 39 ? -19.766 1.44 -1.112 1 95.06 39 ALA B N 1
ATOM 2813 C CA . ALA B 1 39 ? -21.062 0.855 -1.4 1 95.06 39 ALA B CA 1
ATOM 2814 C C . ALA B 1 39 ? -21.875 0.665 -0.121 1 95.06 39 ALA B C 1
ATOM 2816 O O . ALA B 1 39 ? -23.031 0.24 -0.169 1 95.06 39 ALA B O 1
ATOM 2817 N N . GLY B 1 40 ? -21.312 0.959 1.034 1 94.62 40 GLY B N 1
ATOM 2818 C CA . GLY B 1 40 ? -21.969 0.774 2.314 1 94.62 40 GLY B CA 1
ATOM 2819 C C . GLY B 1 40 ? -22.172 -0.685 2.676 1 94.62 40 GLY B C 1
ATOM 2820 O O . GLY B 1 40 ? -23.094 -1.023 3.418 1 94.62 40 GLY B O 1
ATOM 2821 N N . LYS B 1 41 ? -21.328 -1.578 2.094 1 93.12 41 LYS B N 1
ATOM 2822 C CA . LYS B 1 41 ? -21.469 -3.014 2.316 1 93.12 41 LYS B CA 1
ATOM 2823 C C . LYS B 1 41 ? -20.594 -3.48 3.475 1 93.12 41 LYS B C 1
ATOM 2825 O O . LYS B 1 41 ? -19.453 -3.055 3.6 1 93.12 41 LYS B O 1
ATOM 2830 N N . LEU B 1 42 ? -21.203 -4.25 4.348 1 91.5 42 LEU B N 1
ATOM 2831 C CA . LEU B 1 42 ? -20.547 -4.918 5.473 1 91.5 42 LEU B CA 1
ATOM 2832 C C . LEU B 1 42 ? -20.016 -3.898 6.469 1 91.5 42 LEU B C 1
ATOM 2834 O O . LEU B 1 42 ? -19.031 -4.168 7.168 1 91.5 42 LEU B O 1
ATOM 2838 N N . CYS B 1 43 ? -20.484 -2.697 6.414 1 93.31 43 CYS B N 1
ATOM 2839 C CA . CYS B 1 43 ? -20.125 -1.733 7.449 1 93.31 43 CYS B CA 1
ATOM 2840 C C . CYS B 1 43 ? -20.75 -2.117 8.789 1 93.31 43 CYS B C 1
ATOM 2842 O O . CYS B 1 43 ? -21.969 -2.23 8.898 1 93.31 43 CYS B O 1
ATOM 2844 N N . ASP B 1 44 ? -19.969 -2.301 9.766 1 90.12 44 ASP B N 1
ATOM 2845 C CA . ASP B 1 44 ? -20.453 -2.844 11.031 1 90.12 44 ASP B CA 1
ATOM 2846 C C . ASP B 1 44 ? -20.5 -1.77 12.109 1 90.12 44 ASP B C 1
ATOM 2848 O O . ASP B 1 44 ? -20.688 -2.076 13.289 1 90.12 44 ASP B O 1
ATOM 2852 N N . ALA B 1 45 ? -20.312 -0.505 11.758 1 92 45 ALA B N 1
ATOM 2853 C CA . ALA B 1 45 ? -20.391 0.59 12.719 1 92 45 ALA B CA 1
ATOM 2854 C C . ALA B 1 45 ? -20.875 1.873 12.047 1 92 45 ALA B C 1
ATOM 2856 O O . ALA B 1 45 ? -20.688 2.057 10.844 1 92 45 ALA B O 1
ATOM 2857 N N . THR B 1 46 ? -21.516 2.672 12.789 1 94.31 46 THR B N 1
ATOM 2858 C CA . THR B 1 46 ? -21.922 4.016 12.391 1 94.31 46 THR B CA 1
ATOM 2859 C C . THR B 1 46 ? -21.328 5.059 13.328 1 94.31 46 THR B C 1
ATOM 2861 O O . THR B 1 46 ? -21.5 4.977 14.547 1 94.31 46 THR B O 1
ATOM 2864 N N . VAL B 1 47 ? -20.625 5.965 12.797 1 94.31 47 VAL B N 1
ATOM 2865 C CA . VAL B 1 47 ? -20.016 7.039 13.57 1 94.31 47 VAL B CA 1
ATOM 2866 C C . VAL B 1 47 ? -20.734 8.359 13.281 1 94.31 47 VAL B C 1
ATOM 2868 O O . VAL B 1 47 ? -21.047 8.664 12.125 1 94.31 47 VAL B O 1
ATOM 2871 N N . HIS B 1 48 ? -21 9.102 14.328 1 94.75 48 HIS B N 1
ATOM 2872 C CA . HIS B 1 48 ? -21.672 10.383 14.18 1 94.75 48 HIS B CA 1
ATOM 2873 C C . HIS B 1 48 ? -20.703 11.539 14.367 1 94.75 48 HIS B C 1
ATOM 2875 O O . HIS B 1 48 ? -19.906 11.539 15.305 1 94.75 48 HIS B O 1
ATOM 2881 N N . ALA B 1 49 ? -20.719 12.477 13.438 1 93.81 49 ALA B N 1
ATOM 2882 C CA . ALA B 1 49 ? -19.953 13.719 13.508 1 93.81 49 ALA B CA 1
ATOM 2883 C C . ALA B 1 49 ? -20.766 14.906 13.016 1 93.81 49 ALA B C 1
ATOM 2885 O O . ALA B 1 49 ? -21.234 14.914 11.875 1 93.81 49 ALA B O 1
ATOM 2886 N N . ASP B 1 50 ? -20.938 15.914 13.812 1 93.94 50 ASP B N 1
ATOM 2887 C CA . ASP B 1 50 ? -21.672 17.125 13.469 1 93.94 50 ASP B CA 1
ATOM 2888 C C . ASP B 1 50 ? -23.062 16.812 12.922 1 93.94 50 ASP B C 1
ATOM 2890 O O . ASP B 1 50 ? -23.438 17.281 11.844 1 93.94 50 ASP B O 1
ATOM 2894 N N . GLY B 1 51 ? -23.75 15.828 13.555 1 91.31 51 GLY B N 1
ATOM 2895 C CA . GLY B 1 51 ? -25.125 15.477 13.211 1 91.31 51 GLY B CA 1
ATOM 2896 C C . GLY B 1 51 ? -25.203 14.562 12 1 91.31 51 GLY B C 1
ATOM 2897 O O . GLY B 1 51 ? -26.297 14.156 11.602 1 91.31 51 GLY B O 1
ATOM 2898 N N . ARG B 1 52 ? -24.156 14.258 11.43 1 95.38 52 ARG B N 1
ATOM 2899 C CA . ARG B 1 52 ? -24.125 13.359 10.281 1 95.38 52 ARG B CA 1
ATOM 2900 C C . ARG B 1 52 ? -23.672 11.961 10.688 1 95.38 52 ARG B C 1
ATOM 2902 O O . ARG B 1 52 ? -22.828 11.805 11.562 1 95.38 52 ARG B O 1
ATOM 2909 N N . ALA B 1 53 ? -24.266 11.008 10.016 1 95.94 53 ALA B N 1
ATOM 2910 C CA . ALA B 1 53 ? -23.938 9.609 10.281 1 95.94 53 ALA B CA 1
ATOM 2911 C C . ALA B 1 53 ? -23.062 9.031 9.164 1 95.94 53 ALA B C 1
ATOM 2913 O O . ALA B 1 53 ? -23.359 9.227 7.984 1 95.94 53 ALA B O 1
ATOM 2914 N N . PHE B 1 54 ? -22 8.32 9.555 1 96.75 54 PHE B N 1
ATOM 2915 C CA . PHE B 1 54 ? -21.078 7.703 8.609 1 96.75 54 PHE B CA 1
ATOM 2916 C C . PHE B 1 54 ? -20.953 6.207 8.867 1 96.75 54 PHE B C 1
ATOM 2918 O O . PHE B 1 54 ? -20.609 5.793 9.977 1 96.75 54 PHE B O 1
ATOM 2925 N N . GLN B 1 55 ? -21.281 5.438 7.844 1 96.19 55 GLN B N 1
ATOM 2926 C CA . GLN B 1 55 ? -21.094 3.994 7.938 1 96.19 55 GLN B CA 1
ATOM 2927 C C . GLN B 1 55 ? -19.641 3.617 7.656 1 96.19 55 GLN B C 1
ATOM 2929 O O . GLN B 1 55 ? -19.062 4.047 6.652 1 96.19 55 GLN B O 1
ATOM 2934 N N . VAL B 1 56 ? -19.047 2.816 8.57 1 96.38 56 VAL B N 1
ATOM 2935 C CA . VAL B 1 56 ? -17.625 2.49 8.438 1 96.38 56 VAL B CA 1
ATOM 2936 C C . VAL B 1 56 ? -17.391 1.04 8.852 1 96.38 56 VAL B C 1
ATOM 2938 O O . VAL B 1 56 ? -18.281 0.399 9.43 1 96.38 56 VAL B O 1
ATOM 2941 N N . HIS B 1 57 ? -16.344 0.469 8.453 1 95.44 57 HIS B N 1
ATOM 2942 C CA . HIS B 1 57 ? -15.852 -0.789 9 1 95.44 57 HIS B CA 1
ATOM 2943 C C . HIS B 1 57 ? -15.078 -0.556 10.297 1 95.44 57 HIS B C 1
ATOM 2945 O O . HIS B 1 57 ? -14.062 0.154 10.297 1 95.44 57 HIS B O 1
ATOM 2951 N N . ARG B 1 58 ? -15.438 -1.117 11.32 1 93.94 58 ARG B N 1
ATOM 2952 C CA . ARG B 1 58 ? -14.859 -0.901 12.641 1 93.94 58 ARG B CA 1
ATOM 2953 C C . ARG B 1 58 ? -13.359 -1.171 12.641 1 93.94 58 ARG B C 1
ATOM 2955 O O . ARG B 1 58 ? -12.578 -0.384 13.18 1 93.94 58 ARG B O 1
ATOM 2962 N N . ALA B 1 59 ? -13 -2.266 12.031 1 94.19 59 ALA B N 1
ATOM 2963 C CA . ALA B 1 59 ? -11.602 -2.691 12.047 1 94.19 59 ALA B CA 1
ATOM 2964 C C . ALA B 1 59 ? -10.711 -1.682 11.328 1 94.19 59 ALA B C 1
ATOM 2966 O O . ALA B 1 59 ? -9.555 -1.48 11.711 1 94.19 59 ALA B O 1
ATOM 2967 N N . VAL B 1 60 ? -11.242 -1.064 10.258 1 97 60 VAL B N 1
ATOM 2968 C CA . VAL B 1 60 ? -10.469 -0.094 9.492 1 97 60 VAL B CA 1
ATOM 2969 C C . VAL B 1 60 ? -10.195 1.142 10.344 1 97 60 VAL B C 1
ATOM 2971 O O . VAL B 1 60 ? -9.047 1.589 10.453 1 97 60 VAL B O 1
ATOM 2974 N N . LEU B 1 61 ? -11.219 1.694 10.992 1 96 61 LEU B N 1
ATOM 2975 C CA . LEU B 1 61 ? -11.039 2.887 11.812 1 96 61 LEU B CA 1
ATOM 2976 C C . LEU B 1 61 ? -10.211 2.57 13.055 1 96 61 LEU B C 1
ATOM 2978 O O . LEU B 1 61 ? -9.32 3.34 13.43 1 96 61 LEU B O 1
ATOM 2982 N N . ALA B 1 62 ? -10.516 1.42 13.688 1 95 62 ALA B N 1
ATOM 2983 C CA . ALA B 1 62 ? -9.766 1.022 14.875 1 95 62 ALA B CA 1
ATOM 2984 C C . ALA B 1 62 ? -8.281 0.863 14.562 1 95 62 ALA B C 1
ATOM 2986 O O . ALA B 1 62 ? -7.43 1.2 15.383 1 95 62 ALA B O 1
ATOM 2987 N N . GLY B 1 63 ? -8.023 0.389 13.359 1 95.94 63 GLY B N 1
ATOM 2988 C CA . GLY B 1 63 ? -6.641 0.159 12.969 1 95.94 63 GLY B CA 1
ATOM 2989 C C . GLY B 1 63 ? -5.898 1.436 12.617 1 95.94 63 GLY B C 1
ATOM 2990 O O . GLY B 1 63 ? -4.676 1.432 12.484 1 95.94 63 GLY B O 1
ATOM 2991 N N . ALA B 1 64 ? -6.582 2.523 12.516 1 96.06 64 ALA B N 1
ATOM 2992 C CA . ALA B 1 64 ? -5.988 3.76 12.016 1 96.06 64 ALA B CA 1
ATOM 2993 C C . ALA B 1 64 ? -5.227 4.488 13.125 1 96.06 64 ALA B C 1
ATOM 2995 O O . ALA B 1 64 ? -4.285 5.234 12.852 1 96.06 64 ALA B O 1
ATOM 2996 N N . SER B 1 65 ? -5.648 4.332 14.383 1 94.56 65 SER B N 1
ATOM 2997 C CA . SER B 1 65 ? -4.984 5.004 15.5 1 94.56 65 SER B CA 1
ATOM 2998 C C . SER B 1 65 ? -5.332 4.348 16.828 1 94.56 65 SER B C 1
ATOM 3000 O O . SER B 1 65 ? -6.316 3.607 16.922 1 94.56 65 SER B O 1
ATOM 3002 N N . GLU B 1 66 ? -4.559 4.633 17.828 1 91.94 66 GLU B N 1
ATOM 3003 C CA . GLU B 1 66 ? -4.832 4.121 19.156 1 91.94 66 GLU B CA 1
ATOM 3004 C C . GLU B 1 66 ? -6.121 4.703 19.719 1 91.94 66 GLU B C 1
ATOM 3006 O O . GLU B 1 66 ? -6.871 4.012 20.422 1 91.94 66 GLU B O 1
ATOM 3011 N N . PHE B 1 67 ? -6.363 5.977 19.453 1 91.62 67 PHE B N 1
ATOM 3012 C CA . PHE B 1 67 ? -7.602 6.621 19.875 1 91.62 67 PHE B CA 1
ATOM 3013 C C . PHE B 1 67 ? -8.812 5.859 19.359 1 91.62 67 PHE B C 1
ATOM 3015 O O . PHE B 1 67 ? -9.734 5.543 20.125 1 91.62 67 PHE B O 1
ATOM 3022 N N . MET B 1 68 ? -8.797 5.516 18.109 1 92 68 MET B N 1
ATOM 3023 C CA . MET B 1 68 ? -9.93 4.836 17.484 1 92 68 MET B CA 1
ATOM 3024 C C . MET B 1 68 ? -10.031 3.391 17.969 1 92 68 MET B C 1
ATOM 3026 O O . MET B 1 68 ? -11.125 2.846 18.078 1 92 68 MET B O 1
ATOM 3030 N N . THR B 1 69 ? -8.859 2.762 18.141 1 92.5 69 THR B N 1
ATOM 3031 C CA . THR B 1 69 ? -8.859 1.424 18.719 1 92.5 69 THR B CA 1
ATOM 3032 C C . THR B 1 69 ? -9.625 1.414 20.031 1 92.5 69 THR B C 1
ATOM 3034 O O . THR B 1 69 ? -10.5 0.57 20.25 1 92.5 69 THR B O 1
ATOM 3037 N N . ALA B 1 70 ? -9.328 2.346 20.891 1 89.88 70 ALA B N 1
ATOM 3038 C CA . ALA B 1 70 ? -9.984 2.453 22.188 1 89.88 70 ALA B CA 1
ATOM 3039 C C . ALA B 1 70 ? -11.469 2.764 22.031 1 89.88 70 ALA B C 1
ATOM 3041 O O . ALA B 1 70 ? -12.305 2.248 22.781 1 89.88 70 ALA B O 1
ATOM 3042 N N . LEU B 1 71 ? -11.75 3.562 21.109 1 87.44 71 LEU B N 1
ATOM 3043 C CA . LEU B 1 71 ? -13.133 3.961 20.844 1 87.44 71 LEU B CA 1
ATOM 3044 C C . LEU B 1 71 ? -14 2.748 20.531 1 87.44 71 LEU B C 1
ATOM 3046 O O . LEU B 1 71 ? -15.156 2.68 20.969 1 87.44 71 LEU B O 1
ATOM 3050 N N . PHE B 1 72 ? -13.406 1.765 19.812 1 89.75 72 PHE B N 1
ATOM 3051 C CA . PHE B 1 72 ? -14.203 0.65 19.312 1 89.75 72 PHE B CA 1
ATOM 3052 C C . PHE B 1 72 ? -14.016 -0.583 20.188 1 89.75 72 PHE B C 1
ATOM 3054 O O . PHE B 1 72 ? -14.734 -1.571 20.047 1 89.75 72 PHE B O 1
ATOM 3061 N N . THR B 1 73 ? -13.031 -0.62 21.031 1 84.25 73 THR B N 1
ATOM 3062 C CA . THR B 1 73 ? -12.781 -1.809 21.844 1 84.25 73 THR B CA 1
ATOM 3063 C C . THR B 1 73 ? -13.195 -1.574 23.297 1 84.25 73 THR B C 1
ATOM 3065 O O . THR B 1 73 ? -13.344 -2.525 24.062 1 84.25 73 THR B O 1
ATOM 3068 N N . SER B 1 74 ? -13.203 -0.389 23.859 1 75.5 74 SER B N 1
ATOM 3069 C CA . SER B 1 74 ? -13.453 -0.05 25.25 1 75.5 74 SER B CA 1
ATOM 3070 C C . SER B 1 74 ? -14.891 -0.358 25.641 1 75.5 74 SER B C 1
ATOM 3072 O O . SER B 1 74 ? -15.539 0.439 26.328 1 75.5 74 SER B O 1
ATOM 3074 N N . GLY B 1 75 ? -15.336 -1.523 25.484 1 65.81 75 GLY B N 1
ATOM 3075 C CA . GLY B 1 75 ? -16.562 -1.979 26.109 1 65.81 75 GLY B CA 1
ATOM 3076 C C . GLY B 1 75 ? -17.812 -1.539 25.375 1 65.81 75 GLY B C 1
ATOM 3077 O O . GLY B 1 75 ? -18.906 -1.556 25.953 1 65.81 75 GLY B O 1
ATOM 3078 N N . MET B 1 76 ? -17.719 -0.902 24.297 1 62.84 76 MET B N 1
ATOM 3079 C CA . MET B 1 76 ? -18.906 -0.517 23.547 1 62.84 76 MET B CA 1
ATOM 3080 C C . MET B 1 76 ? -19.578 -1.74 22.938 1 62.84 76 MET B C 1
ATOM 3082 O O . MET B 1 76 ? -18.906 -2.678 22.516 1 62.84 76 MET B O 1
ATOM 3086 N N . ARG B 1 77 ? -20.875 -1.679 23.297 1 59.84 77 ARG B N 1
ATOM 3087 C CA . ARG B 1 77 ? -21.688 -2.715 22.672 1 59.84 77 ARG B CA 1
ATOM 3088 C C . ARG B 1 77 ? -21.703 -2.553 21.156 1 59.84 77 ARG B C 1
ATOM 3090 O O . ARG B 1 77 ? -21.516 -1.448 20.641 1 59.84 77 ARG B O 1
ATOM 3097 N N . ASP B 1 78 ? -21.656 -3.658 20.281 1 57.91 78 ASP B N 1
ATOM 3098 C CA . ASP B 1 78 ? -21.719 -3.664 18.828 1 57.91 78 ASP B CA 1
ATOM 3099 C C . ASP B 1 78 ? -22.75 -2.656 18.312 1 57.91 78 ASP B C 1
ATOM 3101 O O . ASP B 1 78 ? -22.562 -2.062 17.25 1 57.91 78 ASP B O 1
ATOM 3105 N N . SER B 1 79 ? -23.672 -2.408 19.141 1 62 79 SER B N 1
ATOM 3106 C CA . SER B 1 79 ? -24.797 -1.56 18.734 1 62 79 SER B CA 1
ATOM 3107 C C . SER B 1 79 ? -24.516 -0.093 19.047 1 62 79 SER B C 1
ATOM 3109 O O . SER B 1 79 ? -25.172 0.798 18.516 1 62 79 SER B O 1
ATOM 3111 N N . ASP B 1 80 ? -23.438 0.126 19.719 1 71.06 80 ASP B N 1
ATOM 3112 C CA . ASP B 1 80 ? -23.156 1.512 20.094 1 71.06 80 ASP B CA 1
ATOM 3113 C C . ASP B 1 80 ? -22.547 2.275 18.922 1 71.06 80 ASP B C 1
ATOM 3115 O O . ASP B 1 80 ? -21.719 1.733 18.188 1 71.06 80 ASP B O 1
ATOM 3119 N N . GLU B 1 81 ? -23.25 3.371 18.656 1 82.94 81 GLU B N 1
ATOM 3120 C CA . GLU B 1 81 ? -22.75 4.262 17.609 1 82.94 81 GLU B CA 1
ATOM 3121 C C . GLU B 1 81 ? -21.922 5.402 18.203 1 82.94 81 GLU B C 1
ATOM 3123 O O . GLU B 1 81 ? -22.484 6.32 18.812 1 82.94 81 GLU B O 1
ATOM 3128 N N . PRO B 1 82 ? -20.594 5.262 18.078 1 87.44 82 PRO B N 1
ATOM 3129 C CA . PRO B 1 82 ? -19.734 6.312 18.656 1 87.44 82 PRO B CA 1
ATOM 3130 C C . PRO B 1 82 ? -19.953 7.668 17.984 1 87.44 82 PRO B C 1
ATOM 3132 O O . PRO B 1 82 ? -20.297 7.734 16.797 1 87.44 82 PRO B O 1
ATOM 3135 N N . THR B 1 83 ? -19.828 8.734 18.828 1 88.06 83 THR B N 1
ATOM 3136 C CA . THR B 1 83 ? -19.922 10.117 18.359 1 88.06 83 THR B CA 1
ATOM 3137 C C . THR B 1 83 ? -18.578 10.836 18.516 1 88.06 83 THR B C 1
ATOM 3139 O O . THR B 1 83 ? -17.969 10.781 19.578 1 88.06 83 THR B O 1
ATOM 3142 N N . ILE B 1 84 ? -18.156 11.32 17.453 1 89.75 84 ILE B N 1
ATOM 3143 C CA . ILE B 1 84 ? -16.953 12.156 17.5 1 89.75 84 ILE B CA 1
ATOM 3144 C C . ILE B 1 84 ? -17.359 13.625 17.594 1 89.75 84 ILE B C 1
ATOM 3146 O O . ILE B 1 84 ? -17.938 14.18 16.656 1 89.75 84 ILE B O 1
ATOM 3150 N N . SER B 1 85 ? -17.016 14.195 18.672 1 88.56 85 SER B N 1
ATOM 3151 C CA . SER B 1 85 ? -17.422 15.578 18.953 1 88.56 85 SER B CA 1
ATOM 3152 C C . SER B 1 85 ? -16.422 16.562 18.359 1 88.56 85 SER B C 1
ATOM 3154 O O . SER B 1 85 ? -15.25 16.25 18.188 1 88.56 85 SER B O 1
ATOM 3156 N N . GLU B 1 86 ? -16.891 17.719 17.953 1 87.12 86 GLU B N 1
ATOM 3157 C CA . GLU B 1 86 ? -16.078 18.875 17.594 1 87.12 86 GLU B CA 1
ATOM 3158 C C . GLU B 1 86 ? -15.383 18.656 16.25 1 87.12 86 GLU B C 1
ATOM 3160 O O . GLU B 1 86 ? -14.281 19.172 16.031 1 87.12 86 GLU B O 1
ATOM 3165 N N . VAL B 1 87 ? -15.898 17.75 15.516 1 92.38 87 VAL B N 1
ATOM 3166 C CA . VAL B 1 87 ? -15.406 17.578 14.156 1 92.38 87 VAL B CA 1
ATOM 3167 C C . VAL B 1 87 ? -16.547 17.797 13.156 1 92.38 87 VAL B C 1
ATOM 3169 O O . VAL B 1 87 ? -17.594 17.188 13.258 1 92.38 87 VAL B O 1
ATOM 3172 N N . ALA B 1 88 ? -16.297 18.766 12.266 1 93.94 88 ALA B N 1
ATOM 3173 C CA . ALA B 1 88 ? -17.281 19.047 11.227 1 93.94 88 ALA B CA 1
ATOM 3174 C C . ALA B 1 88 ? -17.484 17.828 10.32 1 93.94 88 ALA B C 1
ATOM 3176 O O . ALA B 1 88 ? -16.547 17.078 10.055 1 93.94 88 ALA B O 1
ATOM 3177 N N . GLY B 1 89 ? -18.672 17.688 9.773 1 95.62 89 GLY B N 1
ATOM 3178 C CA . GLY B 1 89 ? -19.016 16.562 8.914 1 95.62 89 GLY B CA 1
ATOM 3179 C C . GLY B 1 89 ? -18.141 16.453 7.691 1 95.62 89 GLY B C 1
ATOM 3180 O O . GLY B 1 89 ? -17.672 15.367 7.344 1 95.62 89 GLY B O 1
ATOM 3181 N N . ASP B 1 90 ? -17.906 17.578 7.086 1 96 90 ASP B N 1
ATOM 3182 C CA . ASP B 1 90 ? -17.094 17.594 5.871 1 96 90 ASP B CA 1
ATOM 3183 C C . ASP B 1 90 ? -15.656 17.188 6.172 1 96 90 ASP B C 1
ATOM 3185 O O . ASP B 1 90 ? -15.023 16.484 5.379 1 96 90 ASP B O 1
ATOM 3189 N N . VAL B 1 91 ? -15.195 17.625 7.273 1 96.62 91 VAL B N 1
ATOM 3190 C CA . VAL B 1 91 ? -13.836 17.266 7.691 1 96.62 91 VAL B CA 1
ATOM 3191 C C . VAL B 1 91 ? -13.758 15.758 7.953 1 96.62 91 VAL B C 1
ATOM 3193 O O . VAL B 1 91 ? -12.836 15.094 7.492 1 96.62 91 VAL B O 1
ATOM 3196 N N . PHE B 1 92 ? -14.789 15.242 8.633 1 97.5 92 PHE B N 1
ATOM 3197 C CA . PHE B 1 92 ? -14.781 13.82 8.953 1 97.5 92 PHE B CA 1
ATOM 3198 C C . PHE B 1 92 ? -14.883 12.977 7.691 1 97.5 92 PHE B C 1
ATOM 3200 O O . PHE B 1 92 ? -14.242 11.938 7.582 1 97.5 92 PHE B O 1
ATOM 3207 N N . SER B 1 93 ? -15.688 13.438 6.801 1 97.44 93 SER B N 1
ATOM 3208 C CA . SER B 1 93 ? -15.812 12.75 5.52 1 97.44 93 SER B CA 1
ATOM 3209 C C . SER B 1 93 ? -14.461 12.672 4.809 1 97.44 93 SER B C 1
ATOM 3211 O O . SER B 1 93 ? -14.078 11.609 4.312 1 97.44 93 SER B O 1
ATOM 3213 N N . ALA B 1 94 ? -13.75 13.766 4.727 1 97.62 94 ALA B N 1
ATOM 3214 C CA . ALA B 1 94 ? -12.43 13.789 4.102 1 97.62 94 ALA B CA 1
ATOM 3215 C C . ALA B 1 94 ? -11.445 12.906 4.859 1 97.62 94 ALA B C 1
ATOM 3217 O O . ALA B 1 94 ? -10.602 12.234 4.254 1 97.62 94 ALA B O 1
ATOM 3218 N N . LEU B 1 95 ? -11.562 12.945 6.137 1 97.88 95 LEU B N 1
ATOM 3219 C CA . LEU B 1 95 ? -10.719 12.133 6.996 1 97.88 95 LEU B CA 1
ATOM 3220 C C . LEU B 1 95 ? -10.93 10.648 6.719 1 97.88 95 LEU B C 1
ATOM 3222 O O . LEU B 1 95 ? -9.969 9.883 6.633 1 97.88 95 LEU B O 1
ATOM 3226 N N . LEU B 1 96 ? -12.18 10.227 6.555 1 97.94 96 LEU B N 1
ATOM 3227 C CA . LEU B 1 96 ? -12.484 8.836 6.23 1 97.94 96 LEU B CA 1
ATOM 3228 C C . LEU B 1 96 ? -11.867 8.445 4.895 1 97.94 96 LEU B C 1
ATOM 3230 O O . LEU B 1 96 ? -11.312 7.348 4.762 1 97.94 96 LEU B O 1
ATOM 3234 N N . GLU B 1 97 ? -11.992 9.344 3.977 1 98.19 97 GLU B N 1
ATOM 3235 C CA . GLU B 1 97 ? -11.375 9.086 2.682 1 98.19 97 GLU B CA 1
ATOM 3236 C C . GLU B 1 97 ? -9.867 8.859 2.824 1 98.19 97 GLU B C 1
ATOM 3238 O O . GLU B 1 97 ? -9.305 7.977 2.18 1 98.19 97 GLU B O 1
ATOM 3243 N N . TRP B 1 98 ? -9.227 9.656 3.627 1 98.44 98 TRP B N 1
ATOM 3244 C CA . TRP B 1 98 ? -7.793 9.516 3.857 1 98.44 98 TRP B CA 1
ATOM 3245 C C . TRP B 1 98 ? -7.473 8.172 4.5 1 98.44 98 TRP B C 1
ATOM 3247 O O . TRP B 1 98 ? -6.488 7.523 4.141 1 98.44 98 TRP B O 1
ATOM 3257 N N . ILE B 1 99 ? -8.281 7.777 5.41 1 98.19 99 ILE B N 1
ATOM 3258 C CA . ILE B 1 99 ? -8.047 6.523 6.117 1 98.19 99 ILE B CA 1
ATOM 3259 C C . ILE B 1 99 ? -8.219 5.352 5.156 1 98.19 99 ILE B C 1
ATOM 3261 O O . ILE B 1 99 ? -7.395 4.434 5.141 1 98.19 99 ILE B O 1
ATOM 3265 N N . TYR B 1 100 ? -9.242 5.371 4.324 1 98.25 100 TYR B N 1
ATOM 3266 C CA . TYR B 1 100 ? -9.547 4.254 3.434 1 98.25 100 TYR B CA 1
ATOM 3267 C C . TYR B 1 100 ? -8.641 4.273 2.209 1 98.25 100 TYR B C 1
ATOM 3269 O O . TYR B 1 100 ? -8.188 3.225 1.749 1 98.25 100 TYR B O 1
ATOM 3277 N N . CYS B 1 101 ? -8.383 5.418 1.688 1 97.94 101 CYS B N 1
ATOM 3278 C CA . CYS B 1 101 ? -7.773 5.512 0.367 1 97.94 101 CYS B CA 1
ATOM 3279 C C . CYS B 1 101 ? -6.316 5.949 0.468 1 97.94 101 CYS B C 1
ATOM 3281 O O . CYS B 1 101 ? -5.582 5.91 -0.521 1 97.94 101 CYS B O 1
ATOM 3283 N N . GLY B 1 102 ? -5.887 6.402 1.613 1 97.5 102 GLY B N 1
ATOM 3284 C CA . GLY B 1 102 ? -4.508 6.832 1.789 1 97.5 102 GLY B CA 1
ATOM 3285 C C . GLY B 1 102 ? -4.281 8.281 1.389 1 97.5 102 GLY B C 1
ATOM 3286 O O . GLY B 1 102 ? -3.17 8.797 1.526 1 97.5 102 GLY B O 1
ATOM 3287 N N . GLU B 1 103 ? -5.289 8.898 0.846 1 97.69 103 GLU B N 1
ATOM 3288 C CA . GLU B 1 103 ? -5.266 10.305 0.453 1 97.69 103 GLU B CA 1
ATOM 3289 C C . GLU B 1 103 ? -6.672 10.891 0.442 1 97.69 103 GLU B C 1
ATOM 3291 O O . GLU B 1 103 ? -7.664 10.156 0.447 1 97.69 103 GLU B O 1
ATOM 3296 N N . CYS B 1 104 ? -6.754 12.188 0.511 1 97.94 104 CYS B N 1
ATOM 3297 C CA . CYS B 1 104 ? -8.047 12.852 0.418 1 97.94 104 CYS B CA 1
ATOM 3298 C C . CYS B 1 104 ? -7.898 14.258 -0.134 1 97.94 104 CYS B C 1
ATOM 3300 O O . CYS B 1 104 ? -6.812 14.844 -0.083 1 97.94 104 CYS B O 1
ATOM 3302 N N . ARG B 1 105 ? -8.898 14.734 -0.702 1 96.5 105 ARG B N 1
ATOM 3303 C CA . ARG B 1 105 ? -9 16.109 -1.16 1 96.5 105 ARG B CA 1
ATOM 3304 C C . ARG B 1 105 ? -9.82 16.953 -0.188 1 96.5 105 ARG B C 1
ATOM 3306 O O . ARG B 1 105 ? -10.914 16.562 0.213 1 96.5 105 ARG B O 1
ATOM 3313 N N . VAL B 1 106 ? -9.273 18.062 0.238 1 95.94 106 VAL B N 1
ATOM 3314 C CA . VAL B 1 106 ? -9.945 18.891 1.225 1 95.94 106 VAL B CA 1
ATOM 3315 C C . VAL B 1 106 ? -9.914 20.344 0.78 1 95.94 106 VAL B C 1
ATOM 3317 O O . VAL B 1 106 ? -8.922 20.812 0.208 1 95.94 106 VAL B O 1
ATOM 3320 N N . GLU B 1 107 ? -10.992 21.031 0.99 1 94.06 107 GLU B N 1
ATOM 3321 C CA . GLU B 1 107 ? -11.008 22.469 0.766 1 94.06 107 GLU B CA 1
ATOM 3322 C C . GLU B 1 107 ? -10.039 23.188 1.699 1 94.06 107 GLU B C 1
ATOM 3324 O O . GLU B 1 107 ? -9.938 22.844 2.879 1 94.06 107 GLU B O 1
ATOM 3329 N N . VAL B 1 108 ? -9.398 24.203 1.146 1 89.06 108 VAL B N 1
ATOM 3330 C CA . VAL B 1 108 ? -8.398 24.938 1.906 1 89.06 108 VAL B CA 1
ATOM 3331 C C . VAL B 1 108 ? -9.031 25.516 3.174 1 89.06 108 VAL B C 1
ATOM 3333 O O . VAL B 1 108 ? -8.398 25.531 4.234 1 89.06 108 VAL B O 1
ATOM 3336 N N . ALA B 1 109 ? -10.258 25.875 3.078 1 86.56 109 ALA B N 1
ATOM 3337 C CA . ALA B 1 109 ? -10.977 26.484 4.199 1 86.56 109 ALA B CA 1
ATOM 3338 C C . ALA B 1 109 ? -11.164 25.484 5.332 1 86.56 109 ALA B C 1
ATOM 3340 O O . ALA B 1 109 ? -11.414 25.875 6.477 1 86.56 109 ALA B O 1
ATOM 3341 N N . LEU B 1 110 ? -10.992 24.203 5.055 1 91.75 110 LEU B N 1
ATOM 3342 C CA . LEU B 1 110 ? -11.266 23.156 6.039 1 91.75 110 LEU B CA 1
ATOM 3343 C C . LEU B 1 110 ? -9.977 22.641 6.656 1 91.75 110 LEU B C 1
ATOM 3345 O O . LEU B 1 110 ? -10.008 21.781 7.551 1 91.75 110 LEU B O 1
ATOM 3349 N N . LEU B 1 111 ? -8.883 23.172 6.293 1 91.69 111 LEU B N 1
ATOM 3350 C CA . LEU B 1 111 ? -7.582 22.672 6.73 1 91.69 111 LEU B CA 1
ATOM 3351 C C . LEU B 1 111 ? -7.406 22.859 8.234 1 91.69 111 LEU B C 1
ATOM 3353 O O . LEU B 1 111 ? -6.805 22.016 8.898 1 91.69 11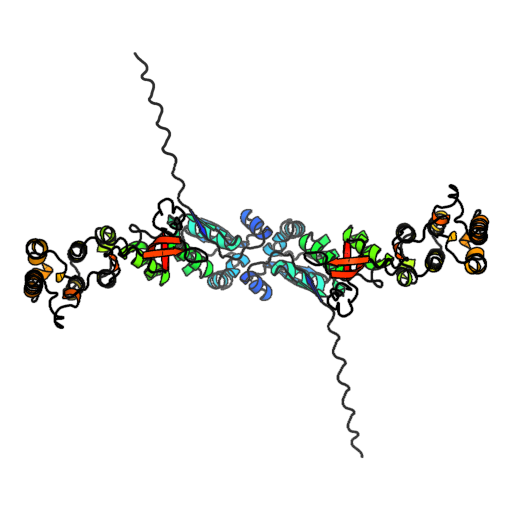1 LEU B O 1
ATOM 3357 N N . GLY B 1 112 ? -7.891 23.953 8.695 1 87.38 112 GLY B N 1
ATOM 3358 C CA . GLY B 1 112 ? -7.836 24.125 10.141 1 87.38 112 GLY B CA 1
ATOM 3359 C C . GLY B 1 112 ? -8.586 23.047 10.906 1 87.38 112 GLY B C 1
ATOM 3360 O O . GLY B 1 112 ? -8.062 22.5 11.883 1 87.38 112 GLY B O 1
ATOM 3361 N N . GLY B 1 113 ? -9.781 22.75 10.43 1 91 113 GLY B N 1
ATOM 3362 C CA . GLY B 1 113 ? -10.555 21.672 11.016 1 91 113 GLY B CA 1
ATOM 3363 C C . GLY B 1 113 ? -9.883 20.328 10.906 1 91 113 GLY B C 1
ATOM 3364 O O . GLY B 1 113 ? -9.961 19.5 11.828 1 91 113 GLY B O 1
ATOM 3365 N N . MET B 1 114 ? -9.242 20.125 9.836 1 94.94 114 MET B N 1
ATOM 3366 C CA . MET B 1 114 ? -8.523 18.875 9.617 1 94.94 114 MET B CA 1
ATOM 3367 C C . MET B 1 114 ? -7.367 18.734 10.602 1 94.94 114 MET B C 1
ATOM 3369 O O . MET B 1 114 ? -7.113 17.641 11.109 1 94.94 114 MET B O 1
ATOM 3373 N N . LEU B 1 115 ? -6.688 19.812 10.781 1 91.94 115 LEU B N 1
ATOM 3374 C CA . LEU B 1 115 ? -5.586 19.812 11.742 1 91.94 115 LEU B CA 1
ATOM 3375 C C . LEU B 1 115 ? -6.09 19.453 13.141 1 91.94 115 LEU B C 1
ATOM 3377 O O . LEU B 1 115 ? -5.5 18.609 13.82 1 91.94 115 LEU B O 1
ATOM 3381 N N . ASP B 1 116 ? -7.191 20.047 13.539 1 90.19 116 ASP B N 1
ATOM 3382 C CA . ASP B 1 116 ? -7.793 19.766 14.836 1 90.19 116 ASP B CA 1
ATOM 3383 C C . ASP B 1 116 ? -8.203 18.297 14.938 1 90.19 116 ASP B C 1
ATOM 3385 O O . ASP B 1 116 ? -7.898 17.625 15.93 1 90.19 116 ASP B O 1
ATOM 3389 N N . ALA B 1 117 ? -8.828 17.828 13.93 1 94 117 ALA B N 1
ATOM 3390 C CA . ALA B 1 117 ? -9.336 16.453 13.914 1 94 117 ALA B CA 1
ATOM 3391 C C . ALA B 1 117 ? -8.195 15.445 13.938 1 94 117 ALA B C 1
ATOM 3393 O O . ALA B 1 117 ? -8.234 14.469 14.695 1 94 117 ALA B O 1
ATOM 3394 N N . SER B 1 118 ? -7.203 15.68 13.102 1 94.81 118 SER B N 1
ATOM 3395 C CA . SER B 1 118 ? -6.074 14.758 13.039 1 94.81 118 SER B CA 1
ATOM 3396 C C . SER B 1 118 ? -5.328 14.703 14.367 1 94.81 118 SER B C 1
ATOM 3398 O O . SER B 1 118 ? -4.812 13.648 14.75 1 94.81 118 SER B O 1
ATOM 3400 N N . SER B 1 119 ? -5.219 15.828 15.039 1 90.12 119 SER B N 1
ATOM 3401 C CA . SER B 1 119 ? -4.598 15.867 16.359 1 90.12 119 SER B CA 1
ATOM 3402 C C . SER B 1 119 ? -5.449 15.133 17.391 1 90.12 119 SER B C 1
ATOM 3404 O O . SER B 1 119 ? -4.934 14.312 18.156 1 90.12 119 SER B O 1
ATOM 3406 N N . ARG B 1 120 ? -6.676 15.367 17.375 1 89.69 120 ARG B N 1
ATOM 3407 C CA . ARG B 1 120 ? -7.602 14.766 18.328 1 89.69 120 ARG B CA 1
ATOM 3408 C C . ARG B 1 120 ? -7.66 13.25 18.156 1 89.69 120 ARG B C 1
ATOM 3410 O O . ARG B 1 120 ? -7.672 12.508 19.141 1 89.69 120 ARG B O 1
ATOM 3417 N N . LEU B 1 121 ? -7.734 12.805 16.969 1 94 121 LEU B N 1
ATOM 3418 C CA . LEU B 1 121 ? -7.902 11.391 16.656 1 94 121 LEU B CA 1
ATOM 3419 C C . LEU B 1 121 ? -6.551 10.688 16.562 1 94 121 LEU B C 1
ATOM 3421 O O . LEU B 1 121 ? -6.484 9.5 16.25 1 94 121 LEU B O 1
ATOM 3425 N N . GLN B 1 122 ? -5.488 11.414 16.766 1 93.19 122 GLN B N 1
ATOM 3426 C CA . GLN B 1 122 ? -4.129 10.883 16.844 1 93.19 122 GLN B CA 1
ATOM 3427 C C . GLN B 1 122 ? -3.717 10.234 15.523 1 93.19 122 GLN B C 1
ATOM 3429 O O . GLN B 1 122 ? -3.289 9.078 15.5 1 93.19 122 GLN B O 1
ATOM 3434 N N . LEU B 1 123 ? -3.787 10.961 14.516 1 96.12 123 LEU B N 1
ATOM 3435 C CA . LEU B 1 123 ? -3.336 10.562 13.188 1 96.12 123 LEU B CA 1
ATOM 3436 C C . LEU B 1 123 ? -2.127 11.383 12.758 1 96.12 123 LEU B C 1
ATOM 3438 O O . LEU B 1 123 ? -2.262 12.328 11.969 1 96.12 123 LEU B O 1
ATOM 3442 N N . PRO B 1 124 ? -0.971 10.977 13.141 1 94.19 124 PRO B N 1
ATOM 3443 C CA . PRO B 1 124 ? 0.216 11.812 12.953 1 94.19 124 PRO B CA 1
ATOM 3444 C C . PRO B 1 124 ? 0.543 12.062 11.484 1 94.19 124 PRO B C 1
ATOM 3446 O O . PRO B 1 124 ? 0.962 13.164 11.117 1 94.19 124 PRO B O 1
ATOM 3449 N N . SER B 1 125 ? 0.405 11.047 10.648 1 96.5 125 SER B N 1
ATOM 3450 C CA . SER B 1 125 ? 0.722 11.227 9.234 1 96.5 125 SER B CA 1
ATOM 3451 C C . SER B 1 125 ? -0.206 12.242 8.578 1 96.5 125 SER B C 1
ATOM 3453 O O . SER B 1 125 ? 0.229 13.047 7.75 1 96.5 125 SER B O 1
ATOM 3455 N N . LEU B 1 126 ? -1.393 12.156 8.922 1 97.31 126 LEU B N 1
ATOM 3456 C CA . LEU B 1 126 ? -2.352 13.117 8.391 1 97.31 126 LEU B CA 1
ATOM 3457 C C . LEU B 1 126 ? -2.082 14.516 8.93 1 97.31 126 LEU B C 1
ATOM 3459 O O . LEU B 1 126 ? -2.195 15.5 8.203 1 97.31 126 LEU B O 1
ATOM 3463 N N . GLN B 1 127 ? -1.794 14.625 10.219 1 94.25 127 GLN B N 1
ATOM 3464 C CA . GLN B 1 127 ? -1.444 15.906 10.828 1 94.25 127 GLN B CA 1
ATOM 3465 C C . GLN B 1 127 ? -0.269 16.547 10.102 1 94.25 127 GLN B C 1
ATOM 3467 O O . GLN B 1 127 ? -0.314 17.734 9.773 1 94.25 127 GLN B O 1
ATOM 3472 N N . ASN B 1 128 ? 0.689 15.742 9.844 1 94.5 128 ASN B N 1
ATOM 3473 C CA . ASN B 1 128 ? 1.866 16.25 9.141 1 94.5 128 ASN B CA 1
ATOM 3474 C C . ASN B 1 128 ? 1.517 16.75 7.742 1 94.5 128 ASN B C 1
ATOM 3476 O O . ASN B 1 128 ? 1.978 17.812 7.32 1 94.5 128 ASN B O 1
ATOM 3480 N N . ALA B 1 129 ? 0.758 15.961 7.043 1 96.25 129 ALA B N 1
ATOM 3481 C CA . ALA B 1 129 ? 0.335 16.359 5.703 1 96.25 129 ALA B CA 1
ATOM 3482 C C . ALA B 1 129 ? -0.461 17.672 5.746 1 96.25 129 ALA B C 1
ATOM 3484 O O . ALA B 1 129 ? -0.312 18.516 4.871 1 96.25 129 ALA B O 1
ATOM 3485 N N . THR B 1 130 ? -1.287 17.812 6.727 1 95.75 130 THR B N 1
ATOM 3486 C CA . THR B 1 130 ? -2.113 19 6.883 1 95.75 130 THR B CA 1
ATOM 3487 C C . THR B 1 130 ? -1.249 20.219 7.191 1 95.75 130 THR B C 1
ATOM 3489 O O . THR B 1 130 ? -1.463 21.297 6.629 1 95.75 130 THR B O 1
ATOM 3492 N N . VAL B 1 131 ? -0.29 20.047 8.07 1 93.31 131 VAL B N 1
ATOM 3493 C CA . VAL B 1 131 ? 0.629 21.125 8.43 1 93.31 131 VAL B CA 1
ATOM 3494 C C . VAL B 1 131 ? 1.381 21.594 7.188 1 93.31 131 VAL B C 1
ATOM 3496 O O . VAL B 1 131 ? 1.499 22.797 6.945 1 93.31 131 VAL B O 1
ATOM 3499 N N . GLU B 1 132 ? 1.796 20.672 6.414 1 93.56 132 GLU B N 1
ATOM 3500 C CA . GLU B 1 132 ? 2.514 21.031 5.195 1 93.56 132 GLU B CA 1
ATOM 3501 C C . GLU B 1 132 ? 1.626 21.828 4.246 1 93.56 132 GLU B C 1
ATOM 3503 O O . GLU B 1 132 ? 2.08 22.797 3.625 1 93.56 132 GLU B O 1
ATOM 3508 N N . ALA B 1 133 ? 0.471 21.406 4.148 1 93.94 133 ALA B N 1
ATOM 3509 C CA . ALA B 1 133 ? -0.474 22.109 3.291 1 93.94 133 ALA B CA 1
ATOM 3510 C C . ALA B 1 133 ? -0.729 23.531 3.809 1 93.94 133 ALA B C 1
ATOM 3512 O O . ALA B 1 133 ? -0.806 24.469 3.027 1 93.94 133 ALA B O 1
ATOM 3513 N N . LEU B 1 134 ? -0.876 23.672 5.082 1 91.69 134 LEU B N 1
ATOM 3514 C CA . LEU B 1 134 ? -1.097 24.984 5.699 1 91.69 134 LEU B CA 1
ATOM 3515 C C . LEU B 1 134 ? 0.105 25.891 5.484 1 91.69 134 LEU B C 1
ATOM 3517 O O . LEU B 1 134 ? -0.056 27.062 5.141 1 91.69 134 LEU B O 1
ATOM 3521 N N . VAL B 1 135 ? 1.249 25.281 5.684 1 90.25 135 VAL B N 1
ATOM 3522 C CA . VAL B 1 135 ? 2.486 26.047 5.559 1 90.25 135 VAL B CA 1
ATOM 3523 C C . VAL B 1 135 ? 2.619 26.578 4.137 1 90.25 135 VAL B C 1
ATOM 3525 O O . VAL B 1 135 ? 2.99 27.734 3.938 1 90.25 135 VAL B O 1
ATOM 3528 N N . GLN B 1 136 ? 2.258 25.781 3.199 1 88.19 136 GLN B N 1
ATOM 3529 C CA . GLN B 1 136 ? 2.355 26.188 1.799 1 88.19 136 GLN B CA 1
ATOM 3530 C C . GLN B 1 136 ? 1.357 27.297 1.475 1 88.19 136 GLN B C 1
ATOM 3532 O O . GLN B 1 136 ? 1.581 28.094 0.558 1 88.19 136 GLN B O 1
ATOM 3537 N N . GLY B 1 137 ? 0.327 27.422 2.229 1 87.06 137 GLY B N 1
ATOM 3538 C CA . GLY B 1 137 ? -0.728 28.375 1.938 1 87.06 137 GLY B CA 1
ATOM 3539 C C . GLY B 1 137 ? -0.669 29.609 2.814 1 87.06 137 GLY B C 1
ATOM 3540 O O . GLY B 1 137 ? -1.571 30.453 2.775 1 87.06 137 GLY B O 1
ATOM 3541 N N . ILE B 1 138 ? 0.361 29.828 3.57 1 88.94 138 ILE B N 1
ATOM 3542 C CA . ILE B 1 138 ? 0.437 30.953 4.492 1 88.94 138 ILE B CA 1
ATOM 3543 C C . ILE B 1 138 ? 0.75 32.219 3.721 1 88.94 138 ILE B C 1
ATOM 3545 O O . ILE B 1 138 ? 1.595 32.219 2.822 1 88.94 138 ILE B O 1
ATOM 3549 N N . GLY B 1 139 ? 0.018 33.219 3.953 1 86.38 139 GLY B N 1
ATOM 3550 C CA . GLY B 1 139 ? 0.219 34.594 3.465 1 86.38 139 GLY B CA 1
ATOM 3551 C C . GLY B 1 139 ? -0.028 35.625 4.523 1 86.38 139 GLY B C 1
ATOM 3552 O O . GLY B 1 139 ? -0.231 35.312 5.695 1 86.38 139 GLY B O 1
ATOM 3553 N N . THR B 1 140 ? -0.032 36.875 4.113 1 86.88 140 THR B N 1
ATOM 3554 C CA . THR B 1 140 ? -0.165 38 5.039 1 86.88 140 THR B CA 1
ATOM 3555 C C . THR B 1 140 ? -1.525 37.969 5.727 1 86.88 140 THR B C 1
ATOM 3557 O O . THR B 1 140 ? -1.622 38.219 6.93 1 86.88 140 THR B O 1
ATOM 3560 N N . SER B 1 141 ? -2.533 37.562 4.98 1 86.62 141 SER B N 1
ATOM 3561 C CA . SER B 1 141 ? -3.91 37.656 5.453 1 86.62 141 SER B CA 1
ATOM 3562 C C . SER B 1 141 ? -4.219 36.594 6.484 1 86.62 141 SER B C 1
ATOM 3564 O O . SER B 1 141 ? -5.113 36.75 7.316 1 86.62 141 SER B O 1
ATOM 3566 N N . ASN B 1 142 ? -3.467 35.5 6.398 1 88.19 142 ASN B N 1
ATOM 3567 C CA . ASN B 1 142 ? -3.83 34.406 7.281 1 88.19 142 ASN B CA 1
ATOM 3568 C C . ASN B 1 142 ? -2.691 34.031 8.227 1 88.19 142 ASN B C 1
ATOM 3570 O O . ASN B 1 142 ? -2.793 33.094 8.992 1 88.19 142 ASN B O 1
ATOM 3574 N N . ALA B 1 143 ? -1.639 34.844 8.25 1 91.19 143 ALA B N 1
ATOM 3575 C CA . ALA B 1 143 ? -0.455 34.562 9.062 1 91.19 143 ALA B CA 1
ATOM 3576 C C . ALA B 1 143 ? -0.804 34.5 10.547 1 91.19 143 ALA B C 1
ATOM 3578 O O . ALA B 1 143 ? -0.398 33.562 11.242 1 91.19 143 ALA B O 1
ATOM 3579 N N . ALA B 1 144 ? -1.563 35.469 10.969 1 89.88 144 ALA B N 1
ATOM 3580 C CA . ALA B 1 144 ? -1.924 35.531 12.383 1 89.88 144 ALA B CA 1
ATOM 3581 C C . ALA B 1 144 ? -2.766 34.312 12.773 1 89.88 144 ALA B C 1
ATOM 3583 O O . ALA B 1 144 ? -2.559 33.719 13.836 1 89.88 144 ALA B O 1
ATOM 3584 N N . GLN B 1 145 ? -3.672 34 11.984 1 87.56 145 GLN B N 1
ATOM 3585 C CA . GLN B 1 145 ? -4.539 32.844 12.227 1 87.56 145 GLN B CA 1
ATOM 3586 C C . GLN B 1 145 ? -3.73 31.547 12.344 1 87.56 145 GLN B C 1
ATOM 3588 O O . GLN B 1 145 ? -3.939 30.766 13.266 1 87.56 145 GLN B O 1
ATOM 3593 N N . TYR B 1 146 ? -2.891 31.328 11.469 1 89.31 146 TYR B N 1
ATOM 3594 C CA . TYR B 1 146 ? -2.094 30.094 11.453 1 89.31 146 TYR B CA 1
ATOM 3595 C C . TYR B 1 146 ? -1.093 30.094 12.602 1 89.31 146 TYR B C 1
ATOM 3597 O O . TYR B 1 146 ? -0.745 29.016 13.117 1 89.31 146 TYR B O 1
ATOM 3605 N N . TRP B 1 147 ? -0.622 31.281 12.969 1 91.12 147 TRP B N 1
ATOM 3606 C CA . TRP B 1 147 ? 0.208 31.375 14.164 1 91.12 147 TRP B CA 1
ATOM 3607 C C . TRP B 1 147 ? -0.542 30.859 15.391 1 91.12 147 TRP B C 1
ATOM 3609 O O . TRP B 1 147 ? -0.027 30.031 16.141 1 91.12 147 TRP B O 1
ATOM 3619 N N . GLU B 1 148 ? -1.754 31.328 15.508 1 87.62 148 GLU B N 1
ATOM 3620 C CA . GLU B 1 148 ? -2.596 30.906 16.625 1 87.62 148 GLU B CA 1
ATOM 3621 C C . GLU B 1 148 ? -2.85 29.406 16.578 1 87.62 148 GLU B C 1
ATOM 3623 O O . GLU B 1 148 ? -2.826 28.719 17.609 1 87.62 148 GLU B O 1
ATOM 3628 N N . CYS B 1 149 ? -3.1 28.922 15.453 1 85.06 149 CYS B N 1
ATOM 3629 C CA . CYS B 1 149 ? -3.346 27.5 15.266 1 85.06 149 CYS B CA 1
ATOM 3630 C C . CYS B 1 149 ? -2.131 26.688 15.672 1 85.06 149 CYS B C 1
ATOM 3632 O O . CYS B 1 149 ? -2.268 25.656 16.344 1 85.06 149 CYS B O 1
ATOM 3634 N N . GLY B 1 150 ? -0.965 27.094 15.195 1 88.69 150 GLY B N 1
ATOM 3635 C CA . GLY B 1 150 ? 0.262 26.406 15.578 1 88.69 150 GLY B CA 1
ATOM 3636 C C . GLY B 1 150 ? 0.482 26.375 17.078 1 88.69 150 GLY B C 1
ATOM 3637 O O . GLY B 1 150 ? 0.885 25.344 17.625 1 88.69 150 GLY B O 1
ATOM 3638 N N . ASP B 1 151 ? 0.162 27.484 17.672 1 88.25 151 ASP B N 1
ATOM 3639 C CA . ASP B 1 151 ? 0.298 27.562 19.125 1 88.25 151 ASP B CA 1
ATOM 3640 C C . ASP B 1 151 ? -0.693 26.625 19.812 1 88.25 151 ASP B C 1
ATOM 3642 O O . ASP B 1 151 ? -0.326 25.891 20.734 1 88.25 151 ASP B O 1
ATOM 3646 N N . ALA B 1 152 ? -1.944 26.625 19.375 1 83.69 152 ALA B N 1
ATOM 3647 C CA . ALA B 1 152 ? -3.018 25.844 19.984 1 83.69 152 ALA B CA 1
ATOM 3648 C C . ALA B 1 152 ? -2.727 24.344 19.891 1 83.69 152 ALA B C 1
ATOM 3650 O O . ALA B 1 152 ? -3.057 23.578 20.797 1 83.69 152 ALA B O 1
ATOM 3651 N N . HIS B 1 153 ? -2.117 23.984 18.859 1 85 153 HIS B N 1
ATOM 3652 C CA . HIS B 1 153 ? -1.882 22.562 18.625 1 85 153 HIS B CA 1
ATOM 3653 C C . HIS B 1 153 ? -0.419 22.203 18.859 1 85 153 HIS B C 1
ATOM 3655 O O . HIS B 1 153 ? -0.006 21.078 18.594 1 85 153 HIS B O 1
ATOM 3661 N N . ASN B 1 154 ? 0.394 23.203 19.328 1 87.62 154 ASN B N 1
ATOM 3662 C CA . ASN B 1 154 ? 1.812 23.016 19.609 1 87.62 154 ASN B CA 1
ATOM 3663 C C . ASN B 1 154 ? 2.559 22.5 18.375 1 87.62 154 ASN B C 1
ATOM 3665 O O . ASN B 1 154 ? 3.236 21.469 18.438 1 87.62 154 ASN B O 1
ATOM 3669 N N . ILE B 1 155 ? 2.396 23.156 17.297 1 90.31 155 ILE B N 1
ATOM 3670 C CA . ILE B 1 155 ? 3.064 22.828 16.047 1 90.31 155 ILE B CA 1
ATOM 3671 C C . ILE B 1 155 ? 4.094 23.906 15.711 1 90.31 155 ILE B C 1
ATOM 3673 O O . ILE B 1 155 ? 3.773 24.906 15.062 1 90.31 155 ILE B O 1
ATOM 3677 N N . PRO B 1 156 ? 5.324 23.703 16.031 1 91.69 156 PRO B N 1
ATOM 3678 C CA . PRO B 1 156 ? 6.359 24.734 15.859 1 91.69 156 PRO B CA 1
ATOM 3679 C C . PRO B 1 156 ? 6.555 25.125 14.398 1 91.69 156 PRO B C 1
ATOM 3681 O O . PRO B 1 156 ? 6.766 26.312 14.094 1 91.69 156 PRO B O 1
ATOM 3684 N N . ARG B 1 157 ? 6.5 24.141 13.57 1 91 157 ARG B N 1
ATOM 3685 C CA . ARG B 1 157 ? 6.715 24.422 12.156 1 91 157 ARG B CA 1
ATOM 3686 C C . ARG B 1 157 ? 5.695 25.438 11.633 1 91 157 ARG B C 1
ATOM 3688 O O . ARG B 1 157 ? 6.035 26.312 10.836 1 91 157 ARG B O 1
ATOM 3695 N N . LEU B 1 158 ? 4.543 25.312 12.031 1 90.56 158 LEU B N 1
ATOM 3696 C CA . LEU B 1 158 ? 3.482 26.219 11.602 1 90.56 158 LEU B CA 1
ATOM 3697 C C . LEU B 1 158 ? 3.678 27.609 12.203 1 90.56 158 LEU B C 1
ATOM 3699 O O . LEU B 1 158 ? 3.471 28.625 11.531 1 90.56 158 LEU B O 1
ATOM 3703 N N . VAL B 1 159 ? 4.094 27.656 13.43 1 92.31 159 VAL B N 1
ATOM 3704 C CA . VAL B 1 159 ? 4.367 28.906 14.117 1 92.31 159 VAL B CA 1
ATOM 3705 C C . VAL B 1 159 ? 5.496 29.656 13.398 1 92.31 159 VAL B C 1
ATOM 3707 O O . VAL B 1 159 ? 5.379 30.844 13.109 1 92.31 159 VAL B O 1
ATOM 3710 N N . GLU B 1 160 ? 6.492 28.938 13.125 1 92.56 160 GLU B N 1
ATOM 3711 C CA . GLU B 1 160 ? 7.652 29.531 12.469 1 92.56 160 GLU B CA 1
ATOM 3712 C C . GLU B 1 160 ? 7.297 30.062 11.078 1 92.56 160 GLU B C 1
ATOM 3714 O O . GLU B 1 160 ? 7.742 31.141 10.688 1 92.56 160 GLU B O 1
ATOM 3719 N N . ALA B 1 161 ? 6.574 29.281 10.43 1 91.94 161 ALA B N 1
ATOM 3720 C CA . ALA B 1 161 ? 6.184 29.688 9.086 1 91.94 161 ALA B CA 1
ATOM 3721 C C . ALA B 1 161 ? 5.277 30.922 9.141 1 91.94 161 ALA B C 1
ATOM 3723 O O . ALA B 1 161 ? 5.406 31.828 8.312 1 91.94 161 ALA B O 1
ATOM 3724 N N . ALA B 1 162 ? 4.371 30.922 10.016 1 93.31 162 ALA B N 1
ATOM 3725 C CA . ALA B 1 162 ? 3.475 32.062 10.188 1 93.31 162 ALA B CA 1
ATOM 3726 C C . ALA B 1 162 ? 4.254 33.312 10.562 1 93.31 162 ALA B C 1
ATOM 3728 O O . ALA B 1 162 ? 4 34.406 10.031 1 93.31 162 ALA B O 1
ATOM 3729 N N . LYS B 1 163 ? 5.172 33.188 11.492 1 93.25 163 LYS B N 1
ATOM 3730 C CA . LYS B 1 163 ? 6.039 34.281 11.898 1 93.25 163 LYS B CA 1
ATOM 3731 C C . LYS B 1 163 ? 6.832 34.812 10.711 1 93.25 163 LYS B C 1
ATOM 3733 O O . LYS B 1 163 ? 6.926 36.031 10.516 1 93.25 163 LYS B O 1
ATOM 3738 N N . ALA B 1 164 ? 7.367 33.906 10.016 1 90.19 164 ALA B N 1
ATOM 3739 C CA . ALA B 1 164 ? 8.148 34.312 8.844 1 90.19 164 ALA B CA 1
ATOM 3740 C C . ALA B 1 164 ? 7.301 35.094 7.855 1 90.19 164 ALA B C 1
ATOM 3742 O O . ALA B 1 164 ? 7.766 36.094 7.285 1 90.19 164 ALA B O 1
ATOM 3743 N N . ALA B 1 165 ? 6.148 34.656 7.66 1 91.31 165 ALA B N 1
ATOM 3744 C CA . ALA B 1 165 ? 5.25 35.375 6.746 1 91.31 165 ALA B CA 1
ATOM 3745 C C . ALA B 1 165 ? 4.914 36.75 7.273 1 91.31 165 ALA B C 1
ATOM 3747 O O . ALA B 1 165 ? 4.855 37.719 6.508 1 91.31 165 ALA B O 1
ATOM 3748 N N . ALA B 1 166 ? 4.629 36.844 8.539 1 92.88 166 ALA B N 1
ATOM 3749 C CA . ALA B 1 166 ? 4.336 38.125 9.172 1 92.88 166 ALA B CA 1
ATOM 3750 C C . ALA B 1 166 ? 5.52 39.094 9.047 1 92.88 166 ALA B C 1
ATOM 3752 O O . ALA B 1 166 ? 5.336 40.281 8.781 1 92.88 166 ALA B O 1
ATOM 3753 N N . LEU B 1 167 ? 6.699 38.531 9.211 1 89.5 167 LEU B N 1
ATOM 3754 C CA . LEU B 1 167 ? 7.914 39.344 9.117 1 89.5 167 LEU B CA 1
ATOM 3755 C C . LEU B 1 167 ? 8.141 39.812 7.68 1 89.5 167 LEU B C 1
ATOM 3757 O O . LEU B 1 167 ? 8.516 40.969 7.457 1 89.5 167 LEU B O 1
ATOM 3761 N N . GLN B 1 168 ? 7.871 38.938 6.758 1 85.62 168 GLN B N 1
ATOM 3762 C CA . GLN B 1 168 ? 8.117 39.25 5.352 1 85.62 168 GLN B CA 1
ATOM 3763 C C . GLN B 1 168 ? 7.156 40.312 4.836 1 85.62 168 GLN B C 1
ATOM 3765 O O . GLN B 1 168 ? 7.508 41.094 3.959 1 85.62 168 GLN B O 1
ATOM 3770 N N . SER B 1 169 ? 6.016 40.344 5.312 1 88.88 169 SER B N 1
ATOM 3771 C CA . SER B 1 169 ? 5.023 41.344 4.914 1 88.88 169 SER B CA 1
ATOM 3772 C C . SER B 1 169 ? 4.59 42.188 6.098 1 88.88 169 SER B C 1
ATOM 3774 O O . SER B 1 169 ? 3.402 42.5 6.262 1 88.88 169 SER B O 1
ATOM 3776 N N . PHE B 1 170 ? 5.559 42.625 6.887 1 92.06 170 PHE B N 1
ATOM 3777 C CA . PHE B 1 170 ? 5.273 43.281 8.156 1 92.06 170 PHE B CA 1
ATOM 3778 C C . PHE B 1 170 ? 4.5 44.562 7.934 1 92.06 170 PHE B C 1
ATOM 3780 O O . PHE B 1 170 ? 3.596 44.906 8.703 1 92.06 170 PHE B O 1
ATOM 3787 N N . GLY B 1 171 ? 4.832 45.312 6.918 1 89.75 171 GLY B N 1
ATOM 3788 C CA . GLY B 1 171 ? 4.133 46.562 6.641 1 89.75 171 GLY B CA 1
ATOM 3789 C C . GLY B 1 171 ? 2.631 46.406 6.52 1 89.75 171 GLY B C 1
ATOM 3790 O O . GLY B 1 171 ? 1.863 47.125 7.152 1 89.75 171 GLY B O 1
ATOM 3791 N N . GLU B 1 172 ? 2.283 45.469 5.746 1 90.31 172 GLU B N 1
ATOM 3792 C CA . GLU B 1 172 ? 0.866 45.188 5.559 1 90.31 172 GLU B CA 1
ATOM 3793 C C . GLU B 1 172 ? 0.283 44.469 6.777 1 90.31 172 GLU B C 1
ATOM 3795 O O . GLU B 1 172 ? -0.819 44.781 7.227 1 90.31 172 GLU B O 1
ATOM 3800 N N . PHE B 1 173 ? 1.018 43.562 7.328 1 93.38 173 PHE B N 1
ATOM 3801 C CA . PHE B 1 173 ? 0.578 42.75 8.453 1 93.38 173 PHE B CA 1
ATOM 3802 C C . PHE B 1 173 ? 0.31 43.625 9.68 1 93.38 173 PHE B C 1
ATOM 3804 O O . PHE B 1 173 ? -0.67 43.406 10.391 1 93.38 173 PHE B O 1
ATOM 3811 N N . SER B 1 174 ? 1.134 44.656 9.906 1 94.25 174 SER B N 1
ATOM 3812 C CA . SER B 1 174 ? 1.09 45.469 11.117 1 94.25 174 SER B CA 1
ATOM 3813 C C . SER B 1 174 ? -0.088 46.438 11.094 1 94.25 174 SER B C 1
ATOM 3815 O O . SER B 1 174 ? -0.462 46.969 12.125 1 94.25 174 SER B O 1
ATOM 3817 N N . THR B 1 175 ? -0.715 46.562 9.938 1 91.94 175 THR B N 1
ATOM 3818 C CA . THR B 1 175 ? -1.824 47.5 9.82 1 91.94 175 THR B CA 1
ATOM 3819 C C . THR B 1 175 ? -3.162 46.781 9.961 1 91.94 175 THR B C 1
ATOM 3821 O O . THR B 1 175 ? -4.215 47.406 10.008 1 91.94 175 THR B O 1
ATOM 3824 N N . GLY B 1 176 ? -3.125 45.5 10.102 1 90.94 176 GLY B N 1
ATOM 3825 C CA . GLY B 1 176 ? -4.352 44.719 10.18 1 90.94 176 GLY B CA 1
ATOM 3826 C C . GLY B 1 176 ? -4.801 44.438 11.602 1 90.94 176 GLY B C 1
ATOM 3827 O O . GLY B 1 176 ? -4.004 44.562 12.539 1 90.94 176 GLY B O 1
ATOM 3828 N N . VAL B 1 177 ? -6.047 44.094 11.766 1 91.06 177 VAL B N 1
ATOM 3829 C CA . VAL B 1 177 ? -6.66 43.812 13.062 1 91.06 177 VAL B CA 1
ATOM 3830 C C . VAL B 1 177 ? -5.996 42.594 13.711 1 91.06 177 VAL B C 1
ATOM 3832 O O . VAL B 1 177 ? -5.895 42.5 14.938 1 91.06 177 VAL B O 1
ATOM 3835 N N . ALA B 1 178 ? -5.52 41.781 12.875 1 91.12 178 ALA B N 1
ATOM 3836 C CA . ALA B 1 178 ? -4.871 40.562 13.391 1 91.12 178 ALA B CA 1
ATOM 3837 C C . ALA B 1 178 ? -3.646 40.938 14.227 1 91.12 178 ALA B C 1
ATOM 3839 O O . ALA B 1 178 ? -3.367 40.25 15.234 1 91.12 178 ALA B O 1
ATOM 3840 N N . PHE B 1 179 ? -2.9 41.938 13.781 1 93.44 179 PHE B N 1
ATOM 3841 C CA . PHE B 1 179 ? -1.729 42.406 14.523 1 93.44 179 PHE B CA 1
ATOM 3842 C C . PHE B 1 179 ? -2.133 42.969 15.867 1 93.44 179 PHE B C 1
ATOM 3844 O O . PHE B 1 179 ? -1.479 42.719 16.891 1 93.44 179 PHE B O 1
ATOM 3851 N N . ASP B 1 180 ? -3.264 43.625 15.852 1 94.56 180 ASP B N 1
ATOM 3852 C CA . ASP B 1 180 ? -3.76 44.281 17.062 1 94.56 180 ASP B CA 1
ATOM 3853 C C . ASP B 1 180 ? -4.094 43.219 18.125 1 94.56 180 ASP B C 1
ATOM 3855 O O . ASP B 1 180 ? -3.998 43.5 19.328 1 94.56 180 ASP B O 1
ATOM 3859 N N . ALA B 1 181 ? -4.457 42.125 17.688 1 92.19 181 ALA B N 1
ATOM 3860 C CA . ALA B 1 181 ? -4.965 41.094 18.609 1 92.19 181 ALA B CA 1
ATOM 3861 C C . ALA B 1 181 ? -3.838 40.188 19.094 1 92.19 181 ALA B C 1
ATOM 3863 O O . ALA B 1 181 ? -4.043 39.375 19.984 1 92.19 181 ALA B O 1
ATOM 3864 N N . LEU B 1 182 ? -2.67 40.375 18.656 1 93.19 182 LEU B N 1
ATOM 3865 C CA . LEU B 1 182 ? -1.557 39.531 19.047 1 93.19 182 LEU B CA 1
ATOM 3866 C C . LEU B 1 182 ? -1.169 39.781 20.5 1 93.19 182 LEU B C 1
ATOM 3868 O O . LEU B 1 182 ? -1.191 40.906 20.969 1 93.19 182 LEU B O 1
ATOM 3872 N N . PRO B 1 183 ? -0.883 38.719 21.203 1 92.44 183 PRO B N 1
ATOM 3873 C CA . PRO B 1 183 ? -0.308 38.906 22.531 1 92.44 183 PRO B CA 1
ATOM 3874 C C . PRO B 1 183 ? 1.028 39.656 22.5 1 92.44 183 PRO B C 1
ATOM 3876 O O . PRO B 1 183 ? 1.736 39.594 21.484 1 92.44 183 PRO B O 1
ATOM 3879 N N . VAL B 1 184 ? 1.352 40.281 23.594 1 95.25 184 VAL B N 1
ATOM 3880 C CA . VAL B 1 184 ? 2.535 41.156 23.672 1 95.25 184 VAL B CA 1
ATOM 3881 C C . VAL B 1 184 ? 3.781 40.344 23.344 1 95.25 184 VAL B C 1
ATOM 3883 O O . VAL B 1 184 ? 4.707 40.812 22.688 1 95.25 184 VAL B O 1
ATOM 3886 N N . GLY B 1 185 ? 3.789 39.156 23.844 1 93.94 185 GLY B N 1
ATOM 3887 C CA . GLY B 1 185 ? 4.949 38.312 23.578 1 93.94 185 GLY B CA 1
ATOM 3888 C C . GLY B 1 185 ? 5.234 38.125 22.109 1 93.94 185 GLY B C 1
ATOM 3889 O O . GLY B 1 185 ? 6.395 38.156 21.688 1 93.94 185 GLY B O 1
ATOM 3890 N N . ARG B 1 186 ? 4.215 38 21.281 1 94.12 186 ARG B N 1
ATOM 3891 C CA . ARG B 1 186 ? 4.367 37.781 19.844 1 94.12 186 ARG B CA 1
ATOM 3892 C C . ARG B 1 186 ? 4.723 39.094 19.141 1 94.12 186 ARG B C 1
ATOM 3894 O O . ARG B 1 186 ? 5.508 39.094 18.188 1 94.12 186 ARG B O 1
ATOM 3901 N N . VAL B 1 187 ? 4.113 40.156 19.531 1 95.44 187 VAL B N 1
ATOM 3902 C CA . VAL B 1 187 ? 4.445 41.438 18.984 1 95.44 187 VAL B CA 1
ATOM 3903 C C . VAL B 1 187 ? 5.926 41.75 19.203 1 95.44 187 VAL B C 1
ATOM 3905 O O . VAL B 1 187 ? 6.625 42.188 18.281 1 95.44 187 VAL B O 1
ATOM 3908 N N . CYS B 1 188 ? 6.359 41.469 20.391 1 95.19 188 CYS B N 1
ATOM 3909 C CA . CYS B 1 188 ? 7.762 41.688 20.719 1 95.19 188 CYS B CA 1
ATOM 3910 C C . CYS B 1 188 ? 8.672 40.812 19.875 1 95.19 188 CYS B C 1
ATOM 3912 O O . CYS B 1 188 ? 9.734 41.25 19.438 1 95.19 188 CYS B O 1
ATOM 3914 N N . GLU B 1 189 ? 8.242 39.625 19.703 1 93.62 189 GLU B N 1
ATOM 3915 C CA . GLU B 1 189 ? 9.023 38.688 18.875 1 93.62 189 GLU B CA 1
ATOM 3916 C C . GLU B 1 189 ? 9.18 39.219 17.453 1 93.62 189 GLU B C 1
ATOM 3918 O O . GLU B 1 189 ? 10.25 39.094 16.859 1 93.62 189 GLU B O 1
ATOM 3923 N N . LEU B 1 190 ? 8.164 39.75 16.922 1 94.38 190 LEU B N 1
ATOM 3924 C CA . LEU B 1 190 ? 8.195 40.312 15.57 1 94.38 190 LEU B CA 1
ATOM 3925 C C . LEU B 1 190 ? 9.094 41.531 15.516 1 94.38 190 LEU B C 1
ATOM 3927 O O . LEU B 1 190 ? 9.961 41.625 14.648 1 94.38 190 LEU B O 1
ATOM 3931 N N . LEU B 1 191 ? 8.898 42.469 16.453 1 93.38 191 LEU B N 1
ATOM 3932 C CA . LEU B 1 191 ? 9.578 43.75 16.391 1 93.38 191 LEU B CA 1
ATOM 3933 C C . LEU B 1 191 ? 11.062 43.594 16.703 1 93.38 191 LEU B C 1
ATOM 3935 O O . LEU B 1 191 ? 11.883 44.406 16.281 1 93.38 191 LEU B O 1
ATOM 3939 N N . LYS B 1 192 ? 11.344 42.562 17.453 1 90.69 192 LYS B N 1
ATOM 3940 C CA . LYS B 1 192 ? 12.734 42.312 17.828 1 90.69 192 LYS B CA 1
ATOM 3941 C C . LYS B 1 192 ? 13.516 41.719 16.656 1 90.69 192 LYS B C 1
ATOM 3943 O O . LYS B 1 192 ? 14.742 41.812 16.625 1 90.69 192 LYS B O 1
ATOM 3948 N N . SER B 1 193 ? 12.844 41.125 15.797 1 88.44 193 SER B N 1
ATOM 3949 C CA . SER B 1 193 ? 13.5 40.375 14.742 1 88.44 193 SER B CA 1
ATOM 3950 C C . SER B 1 193 ? 14.219 41.281 13.766 1 88.44 193 SER B C 1
ATOM 3952 O O . SER B 1 193 ? 13.68 42.312 13.352 1 88.44 193 SER B O 1
ATOM 3954 N N . ASP B 1 194 ? 15.383 40.875 13.367 1 80.81 194 ASP B N 1
ATOM 3955 C CA . ASP B 1 194 ? 16.156 41.625 12.367 1 80.81 194 ASP B CA 1
ATOM 3956 C C . ASP B 1 194 ? 15.68 41.281 10.953 1 80.81 194 ASP B C 1
ATOM 3958 O O . ASP B 1 194 ? 16.031 41.969 9.992 1 80.81 194 ASP B O 1
ATOM 3962 N N . ASP B 1 195 ? 14.773 40.281 10.883 1 78.62 195 ASP B N 1
ATOM 3963 C CA . ASP B 1 195 ? 14.273 39.844 9.586 1 78.62 195 ASP B CA 1
ATOM 3964 C C . ASP B 1 195 ? 12.977 40.562 9.227 1 78.62 195 ASP B C 1
ATOM 3966 O O . ASP B 1 195 ? 12.367 40.281 8.195 1 78.62 195 ASP B O 1
ATOM 3970 N N . LEU B 1 196 ? 12.633 41.469 10.125 1 87.38 196 LEU B N 1
ATOM 3971 C CA . LEU B 1 196 ? 11.414 42.219 9.906 1 87.38 196 LEU B CA 1
ATOM 3972 C C . LEU B 1 196 ? 11.531 43.094 8.664 1 87.38 196 LEU B C 1
ATOM 3974 O O . LEU B 1 196 ? 12.453 43.938 8.562 1 87.38 196 LEU B O 1
ATOM 3978 N N . MET B 1 197 ? 10.594 42.781 7.711 1 80.62 197 MET B N 1
ATOM 3979 C CA . MET B 1 197 ? 10.633 43.562 6.465 1 80.62 197 MET B CA 1
ATOM 3980 C C . MET B 1 197 ? 9.625 44.688 6.484 1 80.62 197 MET B C 1
ATOM 3982 O O . MET B 1 197 ? 8.414 44.469 6.438 1 80.62 197 MET B O 1
ATOM 3986 N N . ALA B 1 198 ? 10.078 45.875 6.574 1 82.81 198 ALA B N 1
ATOM 3987 C CA . ALA B 1 198 ? 9.297 47.125 6.496 1 82.81 198 ALA B CA 1
ATOM 3988 C C . ALA B 1 198 ? 10.031 48.188 5.684 1 82.81 198 ALA B C 1
ATOM 3990 O O . ALA B 1 198 ? 11.266 48.156 5.605 1 82.81 198 ALA B O 1
ATOM 3991 N N . ASP B 1 199 ? 9.273 49.031 5.07 1 77.44 199 ASP B N 1
ATOM 3992 C CA . ASP B 1 199 ? 9.859 50.062 4.227 1 77.44 199 ASP B CA 1
ATOM 3993 C C . ASP B 1 199 ? 10.742 51 5.043 1 77.44 199 ASP B C 1
ATOM 3995 O O . ASP B 1 199 ? 11.711 51.562 4.52 1 77.44 199 ASP B O 1
ATOM 3999 N N . SER B 1 200 ? 10.43 51.188 6.254 1 80.69 200 SER B N 1
ATOM 4000 C CA . SER B 1 200 ? 11.148 52.094 7.152 1 80.69 200 SER B CA 1
ATOM 4001 C C . SER B 1 200 ? 10.859 51.781 8.609 1 80.69 200 SER B C 1
ATOM 4003 O O . SER B 1 200 ? 9.898 51.062 8.914 1 80.69 200 SER B O 1
ATOM 4005 N N . GLU B 1 201 ? 11.75 52.344 9.422 1 87.62 201 GLU B N 1
ATOM 4006 C CA . GLU B 1 201 ? 11.547 52.125 10.852 1 87.62 201 GLU B CA 1
ATOM 4007 C C . GLU B 1 201 ? 10.289 52.844 11.336 1 87.62 201 GLU B C 1
ATOM 4009 O O . GLU B 1 201 ? 9.773 52.562 12.414 1 87.62 201 GLU B O 1
ATOM 4014 N N . GLU B 1 202 ? 9.805 53.75 10.484 1 90.31 202 GLU B N 1
ATOM 4015 C CA . GLU B 1 202 ? 8.562 54.438 10.82 1 90.31 202 GLU B CA 1
ATOM 4016 C C . GLU B 1 202 ? 7.402 53.469 10.938 1 90.31 202 GLU B C 1
ATOM 4018 O O . GLU B 1 202 ? 6.527 53.625 11.789 1 90.31 202 GLU B O 1
ATOM 4023 N N . VAL B 1 203 ? 7.465 52.469 10.031 1 91.19 203 VAL B N 1
ATOM 4024 C CA . VAL B 1 203 ? 6.41 51.469 10.016 1 91.19 203 VAL B CA 1
ATOM 4025 C C . VAL B 1 203 ? 6.422 50.688 11.336 1 91.19 203 VAL B C 1
ATOM 4027 O O . VAL B 1 203 ? 5.363 50.375 11.875 1 91.19 203 VAL B O 1
ATOM 4030 N N . VAL B 1 204 ? 7.594 50.5 11.891 1 93.19 204 VAL B N 1
ATOM 4031 C CA . VAL B 1 204 ? 7.746 49.75 13.133 1 93.19 204 VAL B CA 1
ATOM 4032 C C . VAL B 1 204 ? 7.203 50.562 14.305 1 93.19 204 VAL B C 1
ATOM 4034 O O . VAL B 1 204 ? 6.492 50.031 15.164 1 93.19 204 VAL B O 1
ATOM 4037 N N . PHE B 1 205 ? 7.578 51.844 14.297 1 94 205 PHE B N 1
ATOM 4038 C CA . PHE B 1 205 ? 7.066 52.688 15.352 1 94 205 PHE B CA 1
ATOM 4039 C C . PHE B 1 205 ? 5.547 52.781 15.305 1 94 205 PHE B C 1
ATOM 4041 O O . PHE B 1 205 ? 4.883 52.656 16.344 1 94 205 PHE B O 1
ATOM 4048 N N . ARG B 1 206 ? 5.031 52.969 14.125 1 95.19 206 ARG B N 1
ATOM 4049 C CA . ARG B 1 206 ? 3.586 53.094 13.977 1 95.19 206 ARG B CA 1
ATOM 4050 C C . ARG B 1 206 ? 2.895 51.781 14.406 1 95.19 206 ARG B C 1
ATOM 4052 O O . ARG B 1 206 ? 1.793 51.812 14.961 1 95.19 206 ARG B O 1
ATOM 4059 N N . ALA B 1 207 ? 3.506 50.719 14.094 1 95.94 207 ALA B N 1
ATOM 4060 C CA . ALA B 1 207 ? 2.965 49.406 14.508 1 95.94 207 ALA B CA 1
ATOM 4061 C C . ALA B 1 207 ? 2.922 49.312 16.031 1 95.94 207 ALA B C 1
ATOM 4063 O O . ALA B 1 207 ? 1.928 48.844 16.594 1 95.94 207 ALA B O 1
ATOM 4064 N N . ALA B 1 208 ? 4.008 49.719 16.703 1 95.94 208 ALA B N 1
ATOM 4065 C CA . ALA B 1 208 ? 4.066 49.688 18.156 1 95.94 208 ALA B CA 1
ATOM 4066 C C . ALA B 1 208 ? 2.988 50.594 18.75 1 95.94 208 ALA B C 1
ATOM 4068 O O . ALA B 1 208 ? 2.289 50.188 19.688 1 95.94 208 ALA B O 1
ATOM 4069 N N . ALA B 1 209 ? 2.91 51.75 18.172 1 95.62 209 ALA B N 1
ATOM 4070 C CA . ALA B 1 209 ? 1.925 52.719 18.656 1 95.62 209 ALA B CA 1
ATOM 4071 C C . ALA B 1 209 ? 0.504 52.188 18.453 1 95.62 209 ALA B C 1
ATOM 4073 O O . ALA B 1 209 ? -0.351 52.344 19.328 1 95.62 209 ALA B O 1
ATOM 4074 N N . ARG B 1 210 ? 0.257 51.625 17.344 1 95.31 210 ARG B N 1
ATOM 4075 C CA . ARG B 1 210 ? -1.058 51.094 17.031 1 95.31 210 ARG B CA 1
ATOM 4076 C C . ARG B 1 210 ? -1.414 49.969 18 1 95.31 210 ARG B C 1
ATOM 4078 O O . ARG B 1 210 ? -2.533 49.906 18.516 1 95.31 210 ARG B O 1
ATOM 4085 N N . TRP B 1 211 ? -0.526 49.062 18.156 1 96.44 211 TRP B N 1
ATOM 4086 C CA . TRP B 1 211 ? -0.764 47.938 19.078 1 96.44 211 TRP B CA 1
ATOM 4087 C C . TRP B 1 211 ? -1.074 48.469 20.484 1 96.44 211 TRP B C 1
ATOM 4089 O O . TRP B 1 211 ? -1.992 47.969 21.141 1 96.44 211 TRP B O 1
ATOM 4099 N N . ALA B 1 212 ? -0.34 49.438 20.984 1 95.12 212 ALA B N 1
ATOM 4100 C CA . ALA B 1 212 ? -0.554 50 22.312 1 95.12 212 ALA B CA 1
ATOM 4101 C C . ALA B 1 212 ? -1.931 50.656 22.406 1 95.12 212 ALA B C 1
ATOM 4103 O O . ALA B 1 212 ? -2.607 50.531 23.438 1 95.12 212 ALA B O 1
ATOM 4104 N N . ALA B 1 213 ? -2.27 51.344 21.344 1 94.12 213 ALA B N 1
ATOM 4105 C CA . ALA B 1 213 ? -3.57 52 21.312 1 94.12 213 ALA B CA 1
ATOM 4106 C C . ALA B 1 213 ? -4.707 51 21.312 1 94.12 213 ALA B C 1
ATOM 4108 O O . ALA B 1 213 ? -5.754 51.219 21.922 1 94.12 213 ALA B O 1
ATOM 4109 N N . ALA B 1 214 ? -4.543 49.844 20.641 1 94.25 214 ALA B N 1
ATOM 4110 C CA . ALA B 1 214 ? -5.566 48.812 20.531 1 94.25 214 ALA B CA 1
ATOM 4111 C C . ALA B 1 214 ? -5.652 48 21.812 1 94.25 214 ALA B C 1
ATOM 4113 O O . ALA B 1 214 ? -6.676 47.375 22.078 1 94.25 214 ALA B O 1
ATOM 4114 N N . ASN B 1 215 ? -4.559 48 22.594 1 94 215 ASN B N 1
ATOM 4115 C CA . ASN B 1 215 ? -4.496 47.188 23.828 1 94 215 ASN B CA 1
ATOM 4116 C C . ASN B 1 215 ? -4.395 48.094 25.062 1 94 215 ASN B C 1
ATOM 4118 O O . ASN B 1 215 ? -3.393 48.062 25.766 1 94 215 ASN B O 1
ATOM 4122 N N . SER B 1 216 ? -5.477 48.656 25.406 1 90.25 216 SER B N 1
ATOM 4123 C CA . SER B 1 216 ? -5.527 49.625 26.516 1 90.25 216 SER B CA 1
ATOM 4124 C C . SER B 1 216 ? -5.359 48.906 27.859 1 90.25 216 SER B C 1
ATOM 4126 O O . SER B 1 216 ? -4.973 49.562 28.844 1 90.25 216 SER B O 1
ATOM 4128 N N . SER B 1 217 ? -5.656 47.688 27.875 1 92.62 217 SER B N 1
ATOM 4129 C CA . SER B 1 217 ? -5.559 46.906 29.109 1 92.62 217 SER B CA 1
ATOM 4130 C C . SER B 1 217 ? -4.133 46.438 29.359 1 92.62 217 SER B C 1
ATOM 4132 O O . SER B 1 217 ? -3.824 45.906 30.438 1 92.62 217 SER B O 1
ATOM 4134 N N . ALA B 1 218 ? -3.309 46.688 28.422 1 92.5 218 ALA B N 1
ATOM 4135 C CA . ALA B 1 218 ? -1.92 46.281 28.578 1 92.5 218 ALA B CA 1
ATOM 4136 C C . ALA B 1 218 ? -1.235 47.062 29.703 1 92.5 218 ALA B C 1
ATOM 4138 O O . ALA B 1 218 ? -1.504 48.25 29.891 1 92.5 218 ALA B O 1
ATOM 4139 N N . SER B 1 219 ? -0.4 46.438 30.453 1 93.31 219 SER B N 1
ATOM 4140 C CA . SER B 1 219 ? 0.358 47.062 31.516 1 93.31 219 SER B CA 1
ATOM 4141 C C . SER B 1 219 ? 1.4 48.031 30.953 1 93.31 219 SER B C 1
ATOM 4143 O O . SER B 1 219 ? 1.754 47.938 29.766 1 93.31 219 SER B O 1
ATOM 4145 N N . GLU B 1 220 ? 1.834 48.906 31.797 1 90.75 220 GLU B N 1
ATOM 4146 C CA . GLU B 1 220 ? 2.875 49.844 31.391 1 90.75 220 GLU B CA 1
ATOM 4147 C C . GLU B 1 220 ? 4.16 49.125 31.016 1 90.75 220 GLU B C 1
ATOM 4149 O O . GLU B 1 220 ? 4.871 49.531 30.094 1 90.75 220 GLU B O 1
ATOM 4154 N N . GLU B 1 221 ? 4.379 48.062 31.672 1 93.06 221 GLU B N 1
ATOM 4155 C CA . GLU B 1 221 ? 5.566 47.281 31.391 1 93.06 221 GLU B CA 1
ATOM 4156 C C . GLU B 1 221 ? 5.484 46.625 30 1 93.06 221 GLU B C 1
ATOM 4158 O O . GLU B 1 221 ? 6.488 46.562 29.281 1 93.06 221 GLU B O 1
ATOM 4163 N N . GLU B 1 222 ? 4.316 46.219 29.641 1 94.69 222 GLU B N 1
ATOM 4164 C CA . GLU B 1 222 ? 4.117 45.594 28.344 1 94.69 222 GLU B CA 1
ATOM 4165 C C . GLU B 1 222 ? 4.281 46.594 27.203 1 94.69 222 GLU B C 1
ATOM 4167 O O . GLU B 1 222 ? 4.918 46.312 26.188 1 94.69 222 GLU B O 1
ATOM 4172 N N . VAL B 1 223 ? 3.699 47.719 27.422 1 93.69 223 VAL B N 1
ATOM 4173 C CA . VAL B 1 223 ? 3.805 48.781 26.422 1 93.69 223 VAL B CA 1
ATOM 4174 C C . VAL B 1 223 ? 5.266 49.219 26.281 1 93.69 223 VAL B C 1
ATOM 4176 O O . VAL B 1 223 ? 5.758 49.406 25.172 1 93.69 223 VAL B O 1
ATOM 4179 N N . GLU B 1 224 ? 5.918 49.344 27.391 1 92.19 224 GLU B N 1
ATOM 4180 C CA . GLU B 1 224 ? 7.332 49.719 27.375 1 92.19 224 GLU B CA 1
ATOM 4181 C C . GLU B 1 224 ? 8.164 48.688 26.609 1 92.19 224 GLU B C 1
ATOM 4183 O O . GLU B 1 224 ? 9.094 49.031 25.891 1 92.19 224 GLU B O 1
ATOM 4188 N N . ALA B 1 225 ? 7.84 47.5 26.797 1 93.56 225 ALA B N 1
ATOM 4189 C CA . ALA B 1 225 ? 8.57 46.406 26.141 1 93.56 225 ALA B CA 1
ATOM 4190 C C . ALA B 1 225 ? 8.453 46.531 24.625 1 93.56 225 ALA B C 1
ATOM 4192 O O . ALA B 1 225 ? 9.438 46.312 23.906 1 93.56 225 ALA B O 1
ATOM 4193 N N . VAL B 1 226 ? 7.305 46.844 24.125 1 95.06 226 VAL B N 1
ATOM 4194 C CA . VAL B 1 226 ? 7.051 46.969 22.688 1 95.06 226 VAL B CA 1
ATOM 4195 C C . VAL B 1 226 ? 7.797 48.156 22.125 1 95.06 226 VAL B C 1
ATOM 4197 O O . VAL B 1 226 ? 8.477 48.062 21.109 1 95.06 226 VAL B O 1
ATOM 4200 N N . TYR B 1 227 ? 7.734 49.312 22.844 1 93.5 227 TYR B N 1
ATOM 4201 C CA . TYR B 1 227 ? 8.336 50.531 22.391 1 93.5 227 TYR B CA 1
ATOM 4202 C C . TYR B 1 227 ? 9.859 50.469 22.438 1 93.5 227 TYR B C 1
ATOM 4204 O O . TYR B 1 227 ? 10.539 51.125 21.656 1 93.5 227 TYR B O 1
ATOM 4212 N N . SER B 1 228 ? 10.336 49.656 23.344 1 90.62 228 SER B N 1
ATOM 4213 C CA . SER B 1 228 ? 11.781 49.531 23.5 1 90.62 228 SER B CA 1
ATOM 4214 C C . SER B 1 228 ? 12.422 48.844 22.312 1 90.62 228 SER B C 1
ATOM 4216 O O . SER B 1 228 ? 13.641 48.906 22.141 1 90.62 228 SER B O 1
ATOM 4218 N N . LEU B 1 229 ? 11.656 48.188 21.484 1 91 229 LEU B N 1
ATOM 4219 C CA . LEU B 1 229 ? 12.188 47.406 20.391 1 91 229 LEU B CA 1
ATOM 4220 C C . LEU B 1 229 ? 12.25 48.219 19.094 1 91 229 LEU B C 1
ATOM 4222 O O . LEU B 1 229 ? 12.758 47.719 18.078 1 91 229 LEU B O 1
ATOM 4226 N N . VAL B 1 230 ? 11.758 49.438 19.156 1 90.5 230 VAL B N 1
ATOM 4227 C CA . VAL B 1 230 ? 11.875 50.344 18.016 1 90.5 230 VAL B CA 1
ATOM 4228 C C . VAL B 1 230 ? 13.289 50.938 17.953 1 90.5 230 VAL B C 1
ATOM 4230 O O . VAL B 1 230 ? 13.875 51.281 18.984 1 90.5 230 VAL B O 1
ATOM 4233 N N . LYS B 1 231 ? 13.75 50.969 16.797 1 83.44 231 LYS B N 1
ATOM 4234 C CA . LYS B 1 231 ? 15.062 51.562 16.594 1 83.44 231 LYS B CA 1
ATOM 4235 C C . LYS B 1 231 ? 14.938 53.062 16.266 1 83.44 231 LYS B C 1
ATOM 4237 O O . LYS B 1 231 ? 14.992 53.438 15.102 1 83.44 231 LYS B O 1
ATOM 4242 N N . TYR B 1 232 ? 14.984 53.844 17.25 1 85.38 232 TYR B N 1
ATOM 4243 C CA . TYR B 1 232 ? 14.625 55.25 17.172 1 85.38 232 TYR B CA 1
ATOM 4244 C C . TYR B 1 232 ? 15.656 56.031 16.359 1 85.38 232 TYR B C 1
ATOM 4246 O O . TYR B 1 232 ? 15.32 57 15.688 1 85.38 232 TYR B O 1
ATOM 4254 N N . SER B 1 233 ? 16.891 55.531 16.422 1 78 233 SER B N 1
ATOM 4255 C CA . SER B 1 233 ? 17.969 56.25 15.727 1 78 233 SER B CA 1
ATOM 4256 C C . SER B 1 233 ? 17.812 56.156 14.219 1 78 233 SER B C 1
ATOM 4258 O O . SER B 1 233 ? 18.406 56.938 13.477 1 78 233 SER B O 1
ATOM 4260 N N . LEU B 1 234 ? 17 55.25 13.797 1 79.12 234 LEU B N 1
ATOM 4261 C CA . LEU B 1 234 ? 16.797 55.031 12.367 1 79.12 234 LEU B CA 1
ATOM 4262 C C . LEU B 1 234 ? 15.594 55.812 11.867 1 79.12 234 LEU B C 1
ATOM 4264 O O . LEU B 1 234 ? 15.328 55.875 10.664 1 79.12 234 LEU B O 1
ATOM 4268 N N . LEU B 1 235 ? 14.961 56.531 12.719 1 85 235 LEU B N 1
ATOM 4269 C CA . LEU B 1 235 ? 13.805 57.312 12.352 1 85 235 LEU B CA 1
ATOM 4270 C C . LEU B 1 235 ? 14.234 58.688 11.852 1 85 235 LEU B C 1
ATOM 4272 O O . LEU B 1 235 ? 15.18 59.281 12.383 1 85 235 LEU B O 1
ATOM 4276 N N . PRO B 1 236 ? 13.555 59.156 10.836 1 83.69 236 PRO B N 1
ATOM 4277 C CA . PRO B 1 236 ? 13.867 60.5 10.375 1 83.69 236 PRO B CA 1
ATOM 4278 C C . PRO B 1 236 ? 13.625 61.562 11.453 1 83.69 236 PRO B C 1
ATOM 4280 O O . PRO B 1 236 ? 12.68 61.438 12.234 1 83.69 236 PRO B O 1
ATOM 4283 N N . ALA B 1 237 ? 14.438 62.625 11.391 1 85.19 237 ALA B N 1
ATOM 4284 C CA . ALA B 1 237 ? 14.367 63.688 12.391 1 85.19 237 ALA B CA 1
ATOM 4285 C C . ALA B 1 237 ? 12.984 64.312 12.414 1 85.19 237 ALA B C 1
ATOM 4287 O O . ALA B 1 237 ? 12.453 64.625 13.484 1 85.19 237 ALA B O 1
ATOM 4288 N N . ALA B 1 238 ? 12.445 64.562 11.258 1 90.06 238 ALA B N 1
ATOM 4289 C CA . ALA B 1 238 ? 11.125 65.188 11.18 1 90.06 238 ALA B CA 1
ATOM 4290 C C . ALA B 1 238 ? 10.07 64.312 11.852 1 90.06 238 ALA B C 1
ATOM 4292 O O . ALA B 1 238 ? 9.18 64.812 12.547 1 90.06 238 ALA B O 1
ATOM 4293 N N . PHE B 1 239 ? 10.234 63.031 11.688 1 91.5 239 PHE B N 1
ATOM 4294 C CA . PHE B 1 239 ? 9.305 62.094 12.273 1 91.5 239 PHE B CA 1
ATOM 4295 C C . PHE B 1 239 ? 9.453 62.031 13.789 1 91.5 239 PHE B C 1
ATOM 4297 O O . PHE B 1 239 ? 8.461 61.969 14.516 1 91.5 239 PHE B O 1
ATOM 4304 N N . LEU B 1 240 ? 10.648 62.062 14.297 1 90.44 240 LEU B N 1
ATOM 4305 C CA . LEU B 1 240 ? 10.922 62.062 15.727 1 90.44 240 LEU B CA 1
ATOM 4306 C C . LEU B 1 240 ? 10.266 63.281 16.391 1 90.44 240 LEU B C 1
ATOM 4308 O O . LEU B 1 240 ? 9.617 63.125 17.438 1 90.44 240 LEU B O 1
ATOM 4312 N N . SER B 1 241 ? 10.344 64.375 15.758 1 89.38 241 SER B N 1
ATOM 4313 C CA . SER B 1 241 ? 9.891 65.625 16.344 1 89.38 241 SER B CA 1
ATOM 4314 C C . SER B 1 241 ? 8.383 65.812 16.203 1 89.38 241 SER B C 1
ATOM 4316 O O . SER B 1 241 ? 7.727 66.375 17.094 1 89.38 241 SER B O 1
ATOM 4318 N N . SER B 1 242 ? 7.84 65.312 15.148 1 92 242 SER B N 1
ATOM 4319 C CA . SER B 1 242 ? 6.438 65.625 14.867 1 92 242 SER B CA 1
ATOM 4320 C C . SER B 1 242 ? 5.531 64.5 15.383 1 92 242 SER B C 1
ATOM 4322 O O . SER B 1 242 ? 4.387 64.75 15.766 1 92 242 SER B O 1
ATOM 4324 N N . VAL B 1 243 ? 6.027 63.312 15.367 1 92.56 243 VAL B N 1
ATOM 4325 C CA . VAL B 1 243 ? 5.145 62.188 15.648 1 92.56 243 VAL B CA 1
ATOM 4326 C C . VAL B 1 243 ? 5.566 61.5 16.953 1 92.56 243 VAL B C 1
ATOM 4328 O O . VAL B 1 243 ? 4.77 61.406 17.875 1 92.56 243 VAL B O 1
ATOM 4331 N N . VAL B 1 244 ? 6.789 61.125 17.109 1 92.88 244 VAL B N 1
ATOM 4332 C CA . VAL B 1 244 ? 7.277 60.344 18.219 1 92.88 244 VAL B CA 1
ATOM 4333 C C . VAL B 1 244 ? 7.156 61.125 19.516 1 92.88 244 VAL B C 1
ATOM 4335 O O . VAL B 1 244 ? 6.723 60.594 20.547 1 92.88 244 VAL B O 1
ATOM 4338 N N . GLU B 1 245 ? 7.57 62.344 19.406 1 90.5 245 GLU B N 1
ATOM 4339 C CA . GLU B 1 245 ? 7.562 63.219 20.594 1 90.5 245 GLU B CA 1
ATOM 4340 C C . GLU B 1 245 ? 6.148 63.375 21.141 1 90.5 245 GLU B C 1
ATOM 4342 O O . GLU B 1 245 ? 5.969 63.562 22.344 1 90.5 245 GLU B O 1
ATOM 4347 N N . GLN B 1 246 ? 5.152 63.312 20.312 1 91.62 246 GLN B N 1
ATOM 4348 C CA . GLN B 1 246 ? 3.771 63.562 20.719 1 91.62 246 GLN B CA 1
ATOM 4349 C C . GLN B 1 246 ? 3.068 62.25 21.078 1 91.62 246 GLN B C 1
ATOM 4351 O O . GLN B 1 246 ? 1.929 62.281 21.547 1 91.62 246 GLN B O 1
ATOM 4356 N N . ASP B 1 247 ? 3.682 61.156 20.953 1 93.25 247 ASP B N 1
ATOM 4357 C CA . ASP B 1 247 ? 3.092 59.875 21.25 1 93.25 247 ASP B CA 1
ATOM 4358 C C . ASP B 1 247 ? 2.863 59.688 22.75 1 93.25 247 ASP B C 1
ATOM 4360 O O . ASP B 1 247 ? 3.793 59.812 23.547 1 93.25 247 ASP B O 1
ATOM 4364 N N . PRO B 1 248 ? 1.695 59.344 23.156 1 91.06 248 PRO B N 1
ATOM 4365 C CA . PRO B 1 248 ? 1.323 59.375 24.578 1 91.06 248 PRO B CA 1
ATOM 4366 C C . PRO B 1 248 ? 2.195 58.469 25.438 1 91.06 248 PRO B C 1
ATOM 4368 O O . PRO B 1 248 ? 2.729 58.906 26.469 1 91.06 248 PRO B O 1
ATOM 4371 N N . PRO B 1 249 ? 2.398 57.25 25.031 1 91.06 249 PRO B N 1
ATOM 4372 C CA . PRO B 1 249 ? 3.217 56.406 25.891 1 91.06 249 PRO B CA 1
ATOM 4373 C C . PRO B 1 249 ? 4.645 56.906 26.062 1 91.06 249 PRO B C 1
ATOM 4375 O O . PRO B 1 249 ? 5.254 56.719 27.109 1 91.06 249 PRO B O 1
ATOM 4378 N N . LEU B 1 250 ? 5.172 57.5 25.062 1 89.5 250 LEU B N 1
ATOM 4379 C CA . LEU B 1 250 ? 6.527 58.031 25.141 1 89.5 250 LEU B CA 1
ATOM 4380 C C . LEU B 1 250 ? 6.539 59.375 25.844 1 89.5 250 LEU B C 1
ATOM 4382 O O . LEU B 1 250 ? 7.48 59.688 26.594 1 89.5 250 LEU B O 1
ATOM 4386 N N . ALA B 1 251 ? 5.5 60.188 25.625 1 88.25 251 ALA B N 1
ATOM 4387 C CA . ALA B 1 251 ? 5.398 61.531 26.219 1 88.25 251 ALA B CA 1
ATOM 4388 C C . ALA B 1 251 ? 5.285 61.438 27.75 1 88.25 251 ALA B C 1
ATOM 4390 O O . ALA B 1 251 ? 5.785 62.281 28.469 1 88.25 251 ALA B O 1
ATOM 4391 N N . THR B 1 252 ? 4.711 60.375 28.234 1 87.75 252 THR B N 1
ATOM 4392 C CA . THR B 1 252 ? 4.48 60.25 29.672 1 87.75 252 THR B CA 1
ATOM 4393 C C . THR B 1 252 ? 5.562 59.375 30.297 1 87.75 252 THR B C 1
ATOM 4395 O O . THR B 1 252 ? 5.66 59.281 31.531 1 87.75 252 THR B O 1
ATOM 4398 N N . HIS B 1 253 ? 6.359 58.812 29.516 1 87.88 253 HIS B N 1
ATOM 4399 C CA . HIS B 1 253 ? 7.414 57.938 30.031 1 87.88 253 HIS B CA 1
ATOM 4400 C C . HIS B 1 253 ? 8.57 58.75 30.594 1 87.88 253 HIS B C 1
ATOM 4402 O O . HIS B 1 253 ? 8.984 59.75 30 1 87.88 253 HIS B O 1
ATOM 4408 N N . PRO B 1 254 ? 9.094 58.281 31.688 1 84.44 254 PRO B N 1
ATOM 4409 C CA . PRO B 1 254 ? 10.172 59.031 32.344 1 84.44 254 PRO B CA 1
ATOM 4410 C C . PRO B 1 254 ? 11.398 59.188 31.438 1 84.44 254 PRO B C 1
ATOM 4412 O O . PRO B 1 254 ? 12.125 60.188 31.531 1 84.44 254 PRO B O 1
ATOM 4415 N N . ARG B 1 255 ? 11.555 58.312 30.562 1 82.88 255 ARG B N 1
ATOM 4416 C CA . ARG B 1 255 ? 12.742 58.344 29.719 1 82.88 255 ARG B CA 1
ATOM 4417 C C . ARG B 1 255 ? 12.391 58.75 28.297 1 82.88 255 ARG B C 1
ATOM 4419 O O . ARG B 1 255 ? 13.242 58.688 27.406 1 82.88 255 ARG B O 1
ATOM 4426 N N . GLY B 1 256 ? 11.188 59.031 28.062 1 86.25 256 GLY B N 1
ATOM 4427 C CA . GLY B 1 256 ? 10.734 59.312 26.719 1 86.25 256 GLY B CA 1
ATOM 4428 C C . GLY B 1 256 ? 11.453 60.5 26.094 1 86.25 256 GLY B C 1
ATOM 4429 O O . GLY B 1 256 ? 11.914 60.438 24.953 1 86.25 256 GLY B O 1
ATOM 4430 N N . GLY B 1 257 ? 11.516 61.562 26.828 1 83.44 257 GLY B N 1
ATOM 4431 C CA . GLY B 1 257 ? 12.211 62.75 26.344 1 83.44 257 GLY B CA 1
ATOM 4432 C C . GLY B 1 257 ? 13.664 62.5 26 1 83.44 257 GLY B C 1
ATOM 4433 O O . GLY B 1 257 ? 14.18 63 25.016 1 83.44 257 GLY B O 1
ATOM 4434 N N . TRP B 1 258 ? 14.266 61.688 26.812 1 82.38 258 TRP B N 1
ATOM 4435 C CA . TRP B 1 258 ? 15.672 61.344 26.594 1 82.38 258 TRP B CA 1
ATOM 4436 C C . TRP B 1 258 ? 15.836 60.531 25.312 1 82.38 258 TRP B C 1
ATOM 4438 O O . TRP B 1 258 ? 16.812 60.719 24.578 1 82.38 258 TRP B O 1
ATOM 4448 N N . ILE B 1 259 ? 14.945 59.688 25.031 1 82.31 259 ILE B N 1
ATOM 4449 C CA . ILE B 1 259 ? 14.992 58.844 23.844 1 82.31 259 ILE B CA 1
ATOM 4450 C C . ILE B 1 259 ? 14.93 59.688 22.594 1 82.31 259 ILE B C 1
ATOM 4452 O O . ILE B 1 259 ? 15.742 59.531 21.688 1 82.31 259 ILE B O 1
ATOM 4456 N N . VAL B 1 260 ? 14.039 60.625 22.578 1 84 260 VAL B N 1
ATOM 4457 C CA . VAL B 1 260 ? 13.867 61.5 21.438 1 84 260 VAL B CA 1
ATOM 4458 C C . VAL B 1 260 ? 15.109 62.375 21.266 1 84 260 VAL B C 1
ATOM 4460 O O . VAL B 1 260 ? 15.656 62.5 20.172 1 84 260 VAL B O 1
ATOM 4463 N N . ALA B 1 261 ? 15.555 62.875 22.391 1 82.62 261 ALA B N 1
ATOM 4464 C CA . ALA B 1 261 ? 16.703 63.781 22.359 1 82.62 261 ALA B CA 1
ATOM 4465 C C . ALA B 1 261 ? 17.953 63.094 21.844 1 82.62 261 ALA B C 1
ATOM 4467 O O . ALA B 1 261 ? 18.688 63.625 21.016 1 82.62 261 ALA B O 1
ATOM 4468 N N . ARG B 1 262 ? 18.094 62.062 22.344 1 80.69 262 ARG B N 1
ATOM 4469 C CA . ARG B 1 262 ? 19.281 61.312 21.953 1 80.69 262 ARG B CA 1
ATOM 4470 C C . ARG B 1 262 ? 19.219 60.875 20.5 1 80.69 262 ARG B C 1
ATOM 4472 O O . ARG B 1 262 ? 20.234 60.844 19.797 1 80.69 262 ARG B O 1
ATOM 4479 N N . SER B 1 263 ? 18.125 60.5 20.016 1 82.25 263 SER B N 1
ATOM 4480 C CA . SER B 1 263 ? 17.938 60.094 18.625 1 82.25 263 SER B CA 1
ATOM 4481 C C . SER B 1 263 ? 18.156 61.25 17.672 1 82.25 263 SER B C 1
ATOM 4483 O O . SER B 1 263 ? 18.766 61.094 16.609 1 82.25 263 SER B O 1
ATOM 4485 N N . LEU B 1 264 ? 17.672 62.344 18.094 1 81.38 264 LEU B N 1
ATOM 4486 C CA . LEU B 1 264 ? 17.875 63.562 17.312 1 81.38 264 LEU B CA 1
ATOM 4487 C C . LEU B 1 264 ? 19.359 63.938 17.25 1 81.38 264 LEU B C 1
ATOM 4489 O O . LEU B 1 264 ? 19.859 64.375 16.219 1 81.38 264 LEU B O 1
ATOM 4493 N N . LYS B 1 265 ? 20 63.781 18.406 1 78.44 265 LYS B N 1
ATOM 4494 C CA . LYS B 1 265 ? 21.438 64.062 18.469 1 78.44 265 LYS B CA 1
ATOM 4495 C 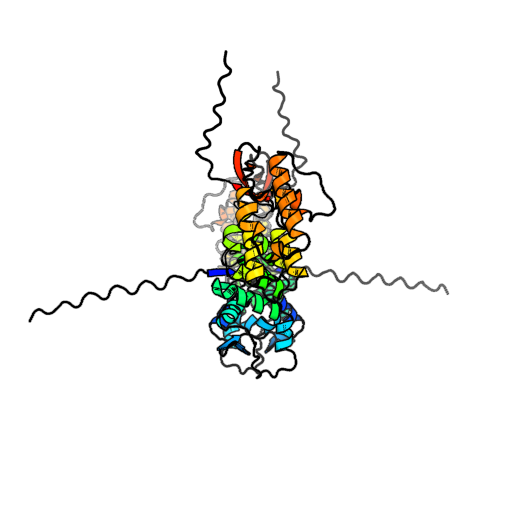C . LYS B 1 265 ? 22.219 63.156 17.516 1 78.44 265 LYS B C 1
ATOM 4497 O O . LYS B 1 265 ? 23.188 63.625 16.906 1 78.44 265 LYS B O 1
ATOM 4502 N N . ALA B 1 266 ? 21.828 61.969 17.422 1 74.75 266 ALA B N 1
ATOM 4503 C CA . ALA B 1 266 ? 22.484 61.031 16.5 1 74.75 266 ALA B CA 1
ATOM 4504 C C . ALA B 1 266 ? 22.422 61.531 15.062 1 74.75 266 ALA B C 1
ATOM 4506 O O . ALA B 1 266 ? 23.359 61.344 14.281 1 74.75 266 ALA B O 1
ATOM 4507 N N . HIS B 1 267 ? 21.438 62.125 14.617 1 73.75 267 HIS B N 1
ATOM 4508 C CA . HIS B 1 267 ? 21.281 62.688 13.281 1 73.75 267 HIS B CA 1
ATOM 4509 C C . HIS B 1 267 ? 22.219 63.875 13.086 1 73.75 267 HIS B C 1
ATOM 4511 O O . HIS B 1 267 ? 22.75 64.062 11.984 1 73.75 267 HIS B O 1
ATOM 4517 N N . ILE B 1 268 ? 22.25 64.562 14.133 1 68.06 268 ILE B N 1
ATOM 4518 C CA . ILE B 1 268 ? 23.109 65.75 14.07 1 68.06 268 ILE B CA 1
ATOM 4519 C C . ILE B 1 268 ? 24.578 65.312 13.977 1 68.06 268 ILE B C 1
ATOM 4521 O O . ILE B 1 268 ? 25.328 65.875 13.156 1 68.06 268 ILE B O 1
ATOM 4525 N N . ASP B 1 269 ? 24.922 64.375 14.836 1 65.5 269 ASP B N 1
ATOM 4526 C CA . ASP B 1 269 ? 26.328 63.969 14.922 1 65.5 269 ASP B CA 1
ATOM 4527 C C . ASP B 1 269 ? 26.703 63.094 13.727 1 65.5 269 ASP B C 1
ATOM 4529 O O . ASP B 1 269 ? 27.891 62.875 13.477 1 65.5 269 ASP B O 1
ATOM 4533 N N . GLN B 1 270 ? 25.875 62.906 12.766 1 59.03 270 GLN B N 1
ATOM 4534 C CA . GLN B 1 270 ? 26.094 62.031 11.625 1 59.03 270 GLN B CA 1
ATOM 4535 C C . GLN B 1 270 ? 26.797 60.75 12.055 1 59.03 270 GLN B C 1
ATOM 4537 O O . GLN B 1 270 ? 27.625 60.188 11.32 1 59.03 270 GLN B O 1
ATOM 4542 N N . ALA B 1 271 ? 27.016 60.469 13.32 1 52.25 271 ALA B N 1
ATOM 4543 C CA . ALA B 1 271 ? 27.688 59.25 13.82 1 52.25 271 ALA B CA 1
ATOM 4544 C C . ALA B 1 271 ? 26.75 58.438 14.688 1 52.25 271 ALA B C 1
ATOM 4546 O O . ALA B 1 271 ? 25.844 58.969 15.328 1 52.25 271 ALA B O 1
ATOM 4547 N N . PRO B 1 272 ? 26.766 57.094 14.375 1 49.12 272 PRO B N 1
ATOM 4548 C CA . PRO B 1 272 ? 25.906 56.25 15.195 1 49.12 272 PRO B CA 1
ATOM 4549 C C . PRO B 1 272 ? 26.156 56.406 16.688 1 49.12 272 PRO B C 1
ATOM 4551 O O . PRO B 1 272 ? 27.297 56.656 17.109 1 49.12 272 PRO B O 1
ATOM 4554 N N . SER B 1 273 ? 25.375 56.938 17.406 1 48.66 273 SER B N 1
ATOM 4555 C CA . SER B 1 273 ? 25.578 57.156 18.844 1 48.66 273 SER B CA 1
ATOM 4556 C C . SER B 1 273 ? 26.156 55.906 19.5 1 48.66 273 SER B C 1
ATOM 4558 O O . SER B 1 273 ? 25.797 54.781 19.141 1 48.66 273 SER B O 1
ATOM 4560 N N . PRO B 1 274 ? 27.281 56 20.266 1 43.94 274 PRO B N 1
ATOM 4561 C CA . PRO B 1 274 ? 27.844 54.844 21 1 43.94 274 PRO B CA 1
ATOM 4562 C C . PRO B 1 274 ? 26.781 54.094 21.797 1 43.94 274 PRO B C 1
ATOM 4564 O O . PRO B 1 274 ? 25.719 54.625 22.109 1 43.94 274 PRO B O 1
ATOM 4567 N N . ARG B 1 275 ? 26.938 52.75 21.859 1 46.38 275 ARG B N 1
ATOM 4568 C CA . ARG B 1 275 ? 26.156 51.812 22.656 1 46.38 275 ARG B CA 1
ATOM 4569 C C . ARG B 1 275 ? 25.906 52.344 24.062 1 46.38 275 ARG B C 1
ATOM 4571 O O . ARG B 1 275 ? 26.844 52.719 24.766 1 46.38 275 ARG B O 1
ATOM 4578 N N . ASP B 1 276 ? 24.984 53.125 24.281 1 45.09 276 ASP B N 1
ATOM 4579 C CA . ASP B 1 276 ? 24.656 53.438 25.672 1 45.09 276 ASP B CA 1
ATOM 4580 C C . ASP B 1 276 ? 23.906 52.281 26.328 1 45.09 276 ASP B C 1
ATOM 4582 O O . ASP B 1 276 ? 22.781 51.969 25.938 1 45.09 276 ASP B O 1
ATOM 4586 N N . PRO B 1 277 ? 24.656 51.5 27.094 1 46.06 277 PRO B N 1
ATOM 4587 C CA . PRO B 1 277 ? 24.078 50.312 27.734 1 46.06 277 PRO B CA 1
ATOM 4588 C C . PRO B 1 277 ? 22.719 50.594 28.391 1 46.06 277 PRO B C 1
ATOM 4590 O O . PRO B 1 277 ? 21.984 49.656 28.719 1 46.06 277 PRO B O 1
ATOM 4593 N N . GLY B 1 278 ? 22.469 51.75 28.844 1 43.56 278 GLY B N 1
ATOM 4594 C CA . GLY B 1 278 ? 21.219 52 29.562 1 43.56 278 GLY B CA 1
ATOM 4595 C C . GLY B 1 278 ? 20.031 52.125 28.641 1 43.56 278 GLY B C 1
ATOM 4596 O O . GLY B 1 278 ? 18.891 52.25 29.109 1 43.56 278 GLY B O 1
ATOM 4597 N N . LEU B 1 279 ? 20.25 52.438 27.484 1 47.09 279 LEU B N 1
ATOM 4598 C CA . LEU B 1 279 ? 19.141 52.656 26.562 1 47.09 279 LEU B CA 1
ATOM 4599 C C . LEU B 1 279 ? 18.75 51.375 25.875 1 47.09 279 LEU B C 1
ATOM 4601 O O . LEU B 1 279 ? 19.578 50.469 25.703 1 47.09 279 LEU B O 1
ATOM 4605 N N . PRO B 1 280 ? 17.547 51.188 25.828 1 44.5 280 PRO B N 1
ATOM 4606 C CA . PRO B 1 280 ? 17.109 49.969 25.156 1 44.5 280 PRO B CA 1
ATOM 4607 C C . PRO B 1 280 ? 17.859 49.719 23.844 1 44.5 280 PRO B C 1
ATOM 4609 O O . PRO B 1 280 ? 18.328 50.688 23.203 1 44.5 280 PRO B O 1
ATOM 4612 N N . THR B 1 281 ? 18.391 48.531 23.672 1 44.47 281 THR B N 1
ATOM 4613 C CA . THR B 1 281 ? 19.219 48.031 22.578 1 44.47 281 THR B CA 1
ATOM 4614 C C . THR B 1 281 ? 18.766 48.625 21.25 1 44.47 281 THR B C 1
ATOM 4616 O O . THR B 1 281 ? 19.547 48.688 20.281 1 44.47 281 THR B O 1
ATOM 4619 N N . GLY B 1 282 ? 17.625 48.938 21.031 1 44.16 282 GLY B N 1
ATOM 4620 C CA . GLY B 1 282 ? 17.141 49.438 19.75 1 44.16 282 GLY B CA 1
ATOM 4621 C C . GLY B 1 282 ? 17.828 50.688 19.297 1 44.16 282 GLY B C 1
ATOM 4622 O O . GLY B 1 282 ? 17.609 51.156 18.172 1 44.16 282 GLY B O 1
ATOM 4623 N N . TRP B 1 283 ? 18.359 51.406 20.156 1 41.16 283 TRP B N 1
ATOM 4624 C CA . TRP B 1 283 ? 18.797 52.781 19.922 1 41.16 283 TRP B CA 1
ATOM 4625 C C . TRP B 1 283 ? 19.984 52.844 18.984 1 41.16 283 TRP B C 1
ATOM 4627 O O . TRP B 1 283 ? 20.281 53.875 18.359 1 41.16 283 TRP B O 1
ATOM 4637 N N . TRP B 1 284 ? 20.844 51.844 19.172 1 43.03 284 TRP B N 1
ATOM 4638 C CA . TRP B 1 284 ? 22.016 51.781 18.297 1 43.03 284 TRP B CA 1
ATOM 4639 C C . TRP B 1 284 ? 21.797 50.844 17.141 1 43.03 284 TRP B C 1
ATOM 4641 O O . TRP B 1 284 ? 22.531 49.844 16.969 1 43.03 284 TRP B O 1
ATOM 4651 N N . ALA B 1 285 ? 20.625 50.625 16.75 1 50.28 285 ALA B N 1
ATOM 4652 C CA . ALA B 1 285 ? 20.359 49.375 16.078 1 50.28 285 ALA B CA 1
ATOM 4653 C C . ALA B 1 285 ? 20.719 49.438 14.602 1 50.28 285 ALA B C 1
ATOM 4655 O O . ALA B 1 285 ? 20.578 50.5 13.977 1 50.28 285 ALA B O 1
ATOM 4656 N N . GLU B 1 286 ? 21.781 48.719 14.211 1 51.75 286 GLU B N 1
ATOM 4657 C CA . GLU B 1 286 ? 22.047 48.375 12.805 1 51.75 286 GLU B CA 1
ATOM 4658 C C . GLU B 1 286 ? 20.734 48.156 12.047 1 51.75 286 GLU B C 1
ATOM 4660 O O . GLU B 1 286 ? 19.734 47.75 12.641 1 51.75 286 GLU B O 1
ATOM 4665 N N . GLU B 1 287 ? 20.734 48.812 10.812 1 52.47 287 GLU B N 1
ATOM 4666 C CA . GLU B 1 287 ? 19.609 48.625 9.906 1 52.47 287 GLU B CA 1
ATOM 4667 C C . GLU B 1 287 ? 19.188 47.156 9.875 1 52.47 287 GLU B C 1
ATOM 4669 O O . GLU B 1 287 ? 20.016 46.25 9.977 1 52.47 287 GLU B O 1
ATOM 4674 N N . ARG B 1 288 ? 18 46.906 10.133 1 53.56 288 ARG B N 1
ATOM 4675 C CA . ARG B 1 288 ? 17.469 45.531 10.055 1 53.56 288 ARG B CA 1
ATOM 4676 C C . ARG B 1 288 ? 17.797 44.906 8.703 1 53.56 288 ARG B C 1
ATOM 4678 O O . ARG B 1 288 ? 17.797 45.594 7.676 1 53.56 288 ARG B O 1
ATOM 4685 N N . THR B 1 289 ? 18.516 43.781 8.68 1 44.84 289 THR B N 1
ATOM 4686 C CA . THR B 1 289 ? 19.016 43.094 7.496 1 44.84 289 THR B CA 1
ATOM 4687 C C . THR B 1 289 ? 17.938 43.031 6.422 1 44.84 289 THR B C 1
ATOM 4689 O O . THR B 1 289 ? 18.219 43.188 5.23 1 44.84 289 THR B O 1
ATOM 4692 N N . ALA B 1 290 ? 16.719 42.438 6.758 1 44.81 290 ALA B N 1
ATOM 4693 C CA . ALA B 1 290 ? 15.734 42.062 5.742 1 44.81 290 ALA B CA 1
ATOM 4694 C C . ALA B 1 290 ? 15.234 43.312 4.996 1 44.81 290 ALA B C 1
ATOM 4696 O O . ALA B 1 290 ? 14.844 43.219 3.832 1 44.81 290 ALA B O 1
ATOM 4697 N N . SER B 1 291 ? 15.078 44.406 5.68 1 39.75 291 SER B N 1
ATOM 4698 C CA . SER B 1 291 ? 14.609 45.594 4.977 1 39.75 291 SER B CA 1
ATOM 4699 C C . SER B 1 291 ? 15.602 46.031 3.904 1 39.75 291 SER B C 1
ATOM 4701 O O . SER B 1 291 ? 15.266 46.812 3.031 1 39.75 291 SER B O 1
ATOM 4703 N N . SER B 1 292 ? 16.906 45.625 4.137 1 34.41 292 SER B N 1
ATOM 4704 C CA . SER B 1 292 ? 17.922 45.969 3.145 1 34.41 292 SER B CA 1
ATOM 4705 C C . SER B 1 292 ? 17.891 44.969 1.974 1 34.41 292 SER B C 1
ATOM 4707 O O . SER B 1 292 ? 17.672 43.781 2.162 1 34.41 292 SER B O 1
ATOM 4709 N N . GLY B 1 293 ? 17.109 45.031 0.912 1 34.66 293 GLY B N 1
ATOM 4710 C CA . GLY B 1 293 ? 17.047 44.312 -0.344 1 34.66 293 GLY B CA 1
ATOM 4711 C C . GLY B 1 293 ? 18.312 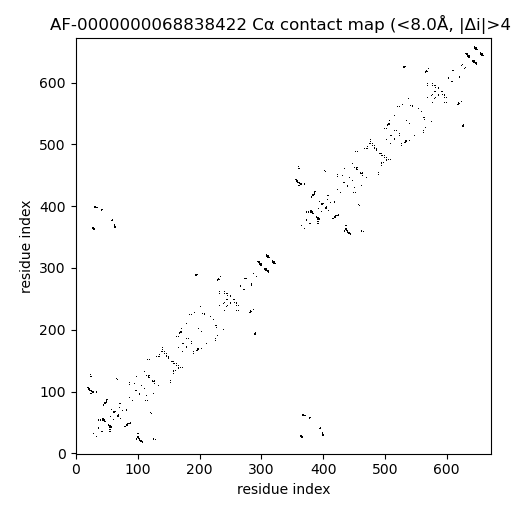43.531 -0.653 1 34.66 293 GLY B C 1
ATOM 4712 O O . GLY B 1 293 ? 19.109 43.969 -1.502 1 34.66 293 GLY B O 1
ATOM 4713 N N . ARG B 1 294 ? 18.969 42.844 0.168 1 33.34 294 ARG B N 1
ATOM 4714 C CA . ARG B 1 294 ? 20.203 42.219 -0.289 1 33.34 294 ARG B CA 1
ATOM 4715 C C . ARG B 1 294 ? 19.906 41.156 -1.346 1 33.34 294 ARG B C 1
ATOM 4717 O O . ARG B 1 294 ? 19.094 40.25 -1.127 1 33.34 294 ARG B O 1
ATOM 4724 N N . VAL B 1 295 ? 19.891 41.438 -2.703 1 34.31 295 VAL B N 1
ATOM 4725 C CA . VAL B 1 295 ? 19.859 40.688 -3.943 1 34.31 295 VAL B CA 1
ATOM 4726 C C . VAL B 1 295 ? 20.984 39.656 -3.947 1 34.31 295 VAL B C 1
ATOM 4728 O O . VAL B 1 295 ? 22.141 40 -3.721 1 34.31 295 VAL B O 1
ATOM 4731 N N . TYR B 1 296 ? 20.734 38.469 -3.428 1 33.91 296 TYR B N 1
ATOM 4732 C CA . TYR B 1 296 ? 21.781 37.469 -3.566 1 33.91 296 TYR B CA 1
ATOM 4733 C C . TYR B 1 296 ? 21.797 36.875 -4.969 1 33.91 296 TYR B C 1
ATOM 4735 O O . TYR B 1 296 ? 20.75 36.781 -5.617 1 33.91 296 TYR B O 1
ATOM 4743 N N . LYS B 1 297 ? 22.844 36.969 -5.66 1 35.25 297 LYS B N 1
ATOM 4744 C CA . LYS B 1 297 ? 23.109 36.25 -6.898 1 35.25 297 LYS B CA 1
ATOM 4745 C C . LYS B 1 297 ? 23.156 34.75 -6.656 1 35.25 297 LYS B C 1
ATOM 4747 O O . LYS B 1 297 ? 23.828 34.281 -5.734 1 35.25 297 LYS B O 1
ATOM 4752 N N . VAL B 1 298 ? 21.984 34.031 -6.887 1 34.22 298 VAL B N 1
ATOM 4753 C CA . VAL B 1 298 ? 21.938 32.594 -6.789 1 34.22 298 VAL B CA 1
ATOM 4754 C C . VAL B 1 298 ? 22.516 31.969 -8.055 1 34.22 298 VAL B C 1
ATOM 4756 O O . VAL B 1 298 ? 22.078 32.281 -9.164 1 34.22 298 VAL B O 1
ATOM 4759 N N . TYR B 1 299 ? 23.641 31.391 -7.941 1 36.38 299 TYR B N 1
ATOM 4760 C CA . TYR B 1 299 ? 24.312 30.641 -9 1 36.38 299 TYR B CA 1
ATOM 4761 C C . TYR B 1 299 ? 23.828 29.203 -9.047 1 36.38 299 TYR B C 1
ATOM 4763 O O . TYR B 1 299 ? 23.656 28.562 -8.008 1 36.38 299 TYR B O 1
ATOM 4771 N N . TYR B 1 300 ? 22.906 28.906 -9.984 1 38.16 300 TYR B N 1
ATOM 4772 C CA . TYR B 1 300 ? 22.453 27.531 -10.125 1 38.16 300 TYR B CA 1
ATOM 4773 C C . TYR B 1 300 ? 22.875 26.938 -11.461 1 38.16 300 TYR B C 1
ATOM 4775 O O . TYR B 1 300 ? 23.234 27.672 -12.383 1 38.16 300 TYR B O 1
ATOM 4783 N N . GLY B 1 301 ? 23.297 25.656 -11.664 1 36.03 301 GLY B N 1
ATOM 4784 C CA . GLY B 1 301 ? 23.812 24.859 -12.766 1 36.03 301 GLY B CA 1
ATOM 4785 C C . GLY B 1 301 ? 24.922 23.906 -12.336 1 36.03 301 GLY B C 1
ATOM 4786 O O . GLY B 1 301 ? 25.422 24 -11.219 1 36.03 301 GLY B O 1
ATOM 4787 N N . PRO B 1 302 ? 25.141 22.875 -13.117 1 41.47 302 PRO B N 1
ATOM 4788 C CA . PRO B 1 302 ? 26.125 21.875 -12.68 1 41.47 302 PRO B CA 1
ATOM 4789 C C . PRO B 1 302 ? 27.438 22.5 -12.211 1 41.47 302 PRO B C 1
ATOM 4791 O O . PRO B 1 302 ? 28.094 21.969 -11.305 1 41.47 302 PRO B O 1
ATOM 4794 N N . ASN B 1 303 ? 27.797 23.625 -12.961 1 43.53 303 ASN B N 1
ATOM 4795 C CA . ASN B 1 303 ? 29.047 24.312 -12.625 1 43.53 303 ASN B CA 1
ATOM 4796 C C . ASN B 1 303 ? 28.781 25.719 -12.109 1 43.53 303 ASN B C 1
ATOM 4798 O O . ASN B 1 303 ? 29.703 26.547 -12.078 1 43.53 303 ASN B O 1
ATOM 4802 N N . GLY B 1 304 ? 27.688 26.062 -11.398 1 40.53 304 GLY B N 1
ATOM 4803 C CA . GLY B 1 304 ? 27.359 27.375 -10.852 1 40.53 304 GLY B CA 1
ATOM 4804 C C . GLY B 1 304 ? 27.375 28.484 -11.898 1 40.53 304 GLY B C 1
ATOM 4805 O O . GLY B 1 304 ? 27.609 29.641 -11.57 1 40.53 304 GLY B O 1
ATOM 4806 N N . GLU B 1 305 ? 27.375 28.062 -13.148 1 44.06 305 GLU B N 1
ATOM 4807 C CA . GLU B 1 305 ? 27.594 28.984 -14.25 1 44.06 305 GLU B CA 1
ATOM 4808 C C . GLU B 1 305 ? 26.406 29.922 -14.438 1 44.06 305 GLU B C 1
ATOM 4810 O O . GLU B 1 305 ? 26.531 30.969 -15.086 1 44.06 305 GLU B O 1
ATOM 4815 N N . TYR B 1 306 ? 25.344 29.531 -13.945 1 41.41 306 TYR B N 1
ATOM 4816 C CA . TYR B 1 306 ? 24.203 30.422 -14.125 1 41.41 306 TYR B CA 1
ATOM 4817 C C . TYR B 1 306 ? 23.938 31.219 -12.852 1 41.41 306 TYR B C 1
ATOM 4819 O O . TYR B 1 306 ? 24.156 30.719 -11.742 1 41.41 306 TYR B O 1
ATOM 4827 N N . ALA B 1 307 ? 24.266 32.469 -12.789 1 37.94 307 ALA B N 1
ATOM 4828 C CA . ALA B 1 307 ? 24.016 33.344 -11.641 1 37.94 307 ALA B CA 1
ATOM 4829 C C . ALA B 1 307 ? 22.703 34.094 -11.797 1 37.94 307 ALA B C 1
ATOM 4831 O O . ALA B 1 307 ? 22.406 34.594 -12.883 1 37.94 307 ALA B O 1
ATOM 4832 N N . GLU B 1 308 ? 21.688 33.719 -11.281 1 41.56 308 GLU B N 1
ATOM 4833 C CA . GLU B 1 308 ? 20.484 34.562 -11.25 1 41.56 308 GLU B CA 1
ATOM 4834 C C . GLU B 1 308 ? 20.375 35.312 -9.93 1 41.56 308 GLU B C 1
ATOM 4836 O O . GLU B 1 308 ? 20.922 34.875 -8.914 1 41.56 308 GLU B O 1
ATOM 4841 N N . SER B 1 309 ? 20.094 36.594 -10.094 1 40.88 309 SER B N 1
ATOM 4842 C CA . SER B 1 309 ? 19.797 37.375 -8.891 1 40.88 309 SER B CA 1
ATOM 4843 C C . SER B 1 309 ? 18.562 36.844 -8.172 1 40.88 309 SER B C 1
ATOM 4845 O O . SER B 1 309 ? 17.594 36.438 -8.812 1 40.88 309 SER B O 1
ATOM 4847 N N . GLY B 1 310 ? 18.656 36 -7.285 1 40.16 310 GLY B N 1
ATOM 4848 C CA . GLY B 1 310 ? 17.516 35.562 -6.512 1 40.16 310 GLY B CA 1
ATOM 4849 C C . GLY B 1 310 ? 17.5 36.094 -5.094 1 40.16 310 GLY B C 1
ATOM 4850 O O . GLY B 1 310 ? 18.438 36.812 -4.684 1 40.16 310 GLY B O 1
ATOM 4851 N N . ARG B 1 311 ? 16.406 36.156 -4.559 1 41.44 311 ARG B N 1
ATOM 4852 C CA . ARG B 1 311 ? 16.25 36.469 -3.145 1 41.44 311 ARG B CA 1
ATOM 4853 C C . ARG B 1 311 ? 16.266 35.188 -2.295 1 41.44 311 ARG B C 1
ATOM 4855 O O . ARG B 1 311 ? 15.711 34.156 -2.689 1 41.44 311 ARG B O 1
ATOM 4862 N N . ILE B 1 312 ? 17.422 34.906 -1.661 1 37.19 312 ILE B N 1
ATOM 4863 C CA . ILE B 1 312 ? 17.5 33.719 -0.801 1 37.19 312 ILE B CA 1
ATOM 4864 C C . ILE B 1 312 ? 16.578 33.906 0.406 1 37.19 312 ILE B C 1
ATOM 4866 O O . ILE B 1 312 ? 16.656 34.906 1.108 1 37.19 312 ILE B O 1
ATOM 4870 N N . SER B 1 313 ? 15.516 33.125 0.344 1 37.81 313 SER B N 1
ATOM 4871 C CA . SER B 1 313 ? 14.711 33.094 1.562 1 37.81 313 SER B CA 1
ATOM 4872 C C . SER B 1 313 ? 15.492 32.5 2.732 1 37.81 313 SER B C 1
ATOM 4874 O O . SER B 1 313 ? 16.531 31.875 2.539 1 37.81 313 SER B O 1
ATOM 4876 N N . ARG B 1 314 ? 15.266 32.844 3.928 1 33.62 314 ARG B N 1
ATOM 4877 C CA . ARG B 1 314 ? 15.953 32.312 5.109 1 33.62 314 ARG B CA 1
ATOM 4878 C C . ARG B 1 314 ? 16.047 30.797 5.074 1 33.62 314 ARG B C 1
ATOM 4880 O O . ARG B 1 314 ? 17 30.219 5.582 1 33.62 314 ARG B O 1
ATOM 4887 N N . ASN B 1 315 ? 14.938 30.219 4.633 1 36.06 315 ASN B N 1
ATOM 4888 C CA . ASN B 1 315 ? 14.953 28.75 4.676 1 36.06 315 ASN B CA 1
ATOM 4889 C C . ASN B 1 315 ? 15.828 28.172 3.566 1 36.06 315 ASN B C 1
ATOM 4891 O O . ASN B 1 315 ? 15.734 26.984 3.256 1 36.06 315 ASN B O 1
ATOM 4895 N N . GLY B 1 316 ? 16.656 28.984 2.967 1 35.72 316 GLY B N 1
ATOM 4896 C CA . GLY B 1 316 ? 17.609 28.531 1.957 1 35.72 316 GLY B CA 1
ATOM 4897 C C . GLY B 1 316 ? 17.016 28.453 0.566 1 35.72 316 GLY B C 1
ATOM 4898 O O . GLY B 1 316 ? 17.641 27.953 -0.364 1 35.72 316 GLY B O 1
ATOM 4899 N N . SER B 1 317 ? 15.695 28.703 0.548 1 33.75 317 SER B N 1
ATOM 4900 C CA . SER B 1 317 ? 15.133 28.641 -0.796 1 33.75 317 SER B CA 1
ATOM 4901 C C . SER B 1 317 ? 15.477 29.891 -1.601 1 33.75 317 SER B C 1
ATOM 4903 O O . SER B 1 317 ? 15.562 30.984 -1.048 1 33.75 317 SER B O 1
ATOM 4905 N N . VAL B 1 318 ? 16.25 29.844 -2.664 1 33.03 318 VAL B N 1
ATOM 4906 C CA . VAL B 1 318 ? 16.641 30.875 -3.609 1 33.03 318 VAL B CA 1
ATOM 4907 C C . VAL B 1 318 ? 15.484 31.203 -4.551 1 33.03 318 VAL B C 1
ATOM 4909 O O . VAL B 1 318 ? 14.922 30.297 -5.176 1 33.03 318 VAL B O 1
ATOM 4912 N N . ILE B 1 319 ? 14.719 32.25 -4.27 1 34.81 319 ILE B N 1
ATOM 4913 C CA . ILE B 1 319 ? 13.773 32.719 -5.277 1 34.81 319 ILE B CA 1
ATOM 4914 C C . ILE B 1 319 ? 14.508 33.5 -6.367 1 34.81 319 ILE B C 1
ATOM 4916 O O . ILE B 1 319 ? 15.141 34.531 -6.09 1 34.81 319 ILE B O 1
ATOM 4920 N N . LEU B 1 320 ? 14.781 32.844 -7.5 1 36.06 320 LEU B N 1
ATOM 4921 C CA . LEU B 1 320 ? 15.492 33.406 -8.648 1 36.06 320 LEU B CA 1
ATOM 4922 C C . LEU B 1 320 ? 14.68 34.5 -9.312 1 36.06 320 LEU B C 1
ATOM 4924 O O . LEU B 1 320 ? 13.461 34.406 -9.438 1 36.06 320 LEU B O 1
ATOM 4928 N N . MET B 1 321 ? 15.078 35.781 -9.18 1 35.44 321 MET B N 1
ATOM 4929 C CA . MET B 1 321 ? 14.469 36.875 -9.945 1 35.44 321 MET B CA 1
ATOM 4930 C C . MET B 1 321 ? 14.562 36.594 -11.445 1 35.44 321 MET B C 1
ATOM 4932 O O . MET B 1 321 ? 15.43 35.844 -11.883 1 35.44 321 MET B O 1
ATOM 4936 N N . GLN B 1 322 ? 13.555 36.969 -12.266 1 34.84 322 GLN B N 1
ATOM 4937 C CA . GLN B 1 322 ? 13.398 36.75 -13.703 1 34.84 322 GLN B CA 1
ATOM 4938 C C . GLN B 1 322 ? 14.672 37.125 -14.453 1 34.84 322 GLN B C 1
ATOM 4940 O O . GLN B 1 322 ? 15.141 38.281 -14.352 1 34.84 322 GLN B O 1
ATOM 4945 N N . GLN B 1 323 ? 15.609 36.25 -14.508 1 32.75 323 GLN B N 1
ATOM 4946 C CA . GLN B 1 323 ? 16.734 36.531 -15.398 1 32.75 323 GLN B CA 1
ATOM 4947 C C . GLN B 1 323 ? 16.25 36.969 -16.781 1 32.75 323 GLN B C 1
ATOM 4949 O O . GLN B 1 323 ? 15.258 36.406 -17.281 1 32.75 323 GLN B O 1
ATOM 4954 N N . ASP B 1 324 ? 16.484 38.312 -17.125 1 32.69 324 ASP B N 1
ATOM 4955 C CA . ASP B 1 324 ? 16.656 38.562 -18.547 1 32.69 324 ASP B CA 1
ATOM 4956 C C . ASP B 1 324 ? 17.328 37.375 -19.234 1 32.69 324 ASP B C 1
ATOM 4958 O O . ASP B 1 324 ? 17.984 36.562 -18.562 1 32.69 324 ASP B O 1
ATOM 4962 N N . ALA B 1 325 ? 17.266 37.281 -20.656 1 30.72 325 ALA B N 1
ATOM 4963 C CA . ALA B 1 325 ? 17.828 36.312 -21.609 1 30.72 325 ALA B CA 1
ATOM 4964 C C . ALA B 1 325 ? 19.297 36.094 -21.328 1 30.72 325 ALA B C 1
ATOM 4966 O O . ALA B 1 325 ? 20.125 37 -21.453 1 30.72 325 ALA B O 1
ATOM 4967 N N . LEU B 1 326 ? 19.672 35.438 -20.359 1 28.39 326 LEU B N 1
ATOM 4968 C CA . LEU B 1 326 ? 21.047 35.062 -20.078 1 28.39 326 LEU B CA 1
ATOM 4969 C C . LEU B 1 326 ? 21.75 34.562 -21.344 1 28.39 326 LEU B C 1
ATOM 4971 O O . LEU B 1 326 ? 21.438 33.5 -21.844 1 28.39 326 LEU B O 1
ATOM 4975 N N . LYS B 1 327 ? 21.953 35.656 -22.281 1 31.05 327 LYS B N 1
ATOM 4976 C CA . LYS B 1 327 ? 22.859 35.344 -23.391 1 31.05 327 LYS B CA 1
ATOM 4977 C C . LYS B 1 327 ? 24.156 34.719 -22.875 1 31.05 32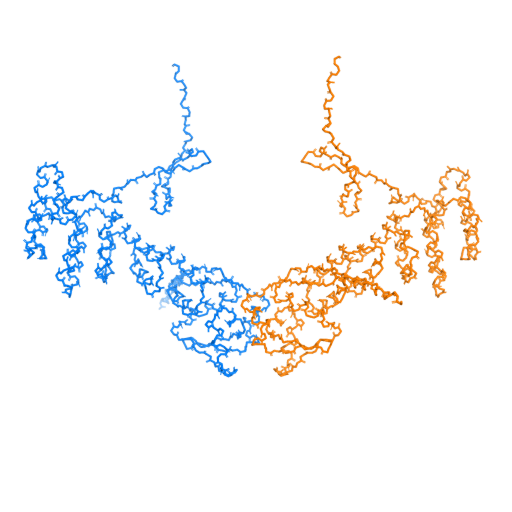7 LYS B C 1
ATOM 4979 O O . LYS B 1 327 ? 24.594 35.031 -21.766 1 31.05 327 LYS B O 1
ATOM 4984 N N . PRO B 1 328 ? 24.547 33.594 -23.484 1 28.59 328 PRO B N 1
ATOM 4985 C CA . PRO B 1 328 ? 25.844 32.969 -23.203 1 28.59 328 PRO B CA 1
ATOM 4986 C C . PRO B 1 328 ? 26.969 34 -23.031 1 28.59 328 PRO B C 1
ATOM 4988 O O . PRO B 1 328 ? 26.906 35.094 -23.625 1 28.59 328 PRO B O 1
ATOM 4991 N N . ALA B 1 329 ? 27.484 34.188 -21.828 1 28.73 329 ALA B N 1
ATOM 4992 C CA . ALA B 1 329 ? 28.656 35.031 -21.641 1 28.73 329 ALA B CA 1
ATOM 4993 C C . ALA B 1 329 ? 29.594 34.906 -22.859 1 28.73 329 ALA B C 1
ATOM 4995 O O . ALA B 1 329 ? 29.969 33.812 -23.25 1 28.73 329 ALA B O 1
ATOM 4996 N N . SER B 1 330 ? 29.359 35.844 -23.875 1 29.97 330 SER B N 1
ATOM 4997 C CA . SER B 1 330 ? 30.25 36 -25.016 1 29.97 330 SER B CA 1
ATOM 4998 C C . SER B 1 330 ? 31.719 35.906 -24.594 1 29.97 330 SER B C 1
ATOM 5000 O O . SER B 1 330 ? 32.125 36.625 -23.672 1 29.97 330 SER B O 1
ATOM 5002 N N . LYS B 1 331 ? 32.219 34.656 -24.547 1 33 331 LYS B N 1
ATOM 5003 C CA . LYS B 1 331 ? 33.656 34.562 -24.484 1 33 331 LYS B CA 1
ATOM 5004 C C . LYS B 1 331 ? 34.312 35.656 -25.312 1 33 331 LYS B C 1
ATOM 5006 O O . LYS B 1 331 ? 34.062 35.781 -26.516 1 33 331 LYS B O 1
ATOM 5011 N N . GLY B 1 332 ? 34.438 36.844 -24.734 1 27.58 332 GLY B N 1
ATOM 5012 C CA . GLY B 1 332 ? 35.25 37.938 -25.266 1 27.58 332 GLY B CA 1
ATOM 5013 C C . GLY B 1 332 ? 36.469 37.438 -26.062 1 27.58 332 GLY B C 1
ATOM 5014 O O . GLY B 1 332 ? 37.031 36.406 -25.75 1 27.58 332 GLY B O 1
ATOM 5015 N N . ARG B 1 333 ? 36.469 37.625 -27.344 1 28.11 333 ARG B N 1
ATOM 5016 C CA . ARG B 1 333 ? 37.594 37.531 -28.234 1 28.11 333 ARG B CA 1
ATOM 5017 C C . ARG B 1 333 ? 38.844 38.125 -27.625 1 28.11 333 ARG B C 1
ATOM 5019 O O . ARG B 1 333 ? 38.781 39.188 -27 1 28.11 333 ARG B O 1
ATOM 5026 N N . PRO B 1 334 ? 39.875 37.25 -27.391 1 27.75 334 PRO B N 1
ATOM 5027 C CA . PRO B 1 334 ? 41.188 37.75 -27 1 27.75 334 PRO B CA 1
ATOM 5028 C C . PRO B 1 334 ? 41.594 39 -27.781 1 27.75 334 PRO B C 1
ATOM 5030 O O . PRO B 1 334 ? 41.375 39.062 -29 1 27.75 334 PRO B O 1
ATOM 5033 N N . GLN B 1 335 ? 41.188 40.219 -27.375 1 23.48 335 GLN B N 1
ATOM 5034 C CA . GLN B 1 335 ? 41.75 41.406 -28.031 1 23.48 335 GLN B CA 1
ATOM 5035 C C . GLN B 1 335 ? 43.25 41.25 -28.297 1 23.48 335 GLN B C 1
ATOM 5037 O O . GLN B 1 335 ? 44.031 41.094 -27.375 1 23.48 335 GLN B O 1
ATOM 5042 N N . ARG B 1 336 ? 43.5 40.719 -29.594 1 22.72 336 ARG B N 1
ATOM 5043 C CA . ARG B 1 336 ? 44.688 41.156 -30.281 1 22.72 336 ARG B CA 1
ATOM 5044 C C . ARG B 1 336 ? 44.625 42.625 -30.641 1 22.72 336 ARG B C 1
ATOM 5046 O O . ARG B 1 336 ? 43.562 43.125 -31.016 1 22.72 336 ARG B O 1
#